Protein 7D8U (pdb70)

Radius of gyration: 30.52 Å; Cα contacts (8 Å, |Δi|>4): 1059; chains: 2; bounding box: 75×48×76 Å

Structure (mmCIF, N/CA/C/O backbone):
data_7D8U
#
_entry.id   7D8U
#
_cell.length_a   127.315
_cell.length_b   127.315
_cell.length_c   208.198
_cell.angle_alpha   90.000
_cell.angle_beta   90.000
_cell.angle_gamma   120.000
#
_symmetry.space_group_name_H-M   'P 65 2 2'
#
loop_
_entity.id
_entity.type
_entity.pdbx_description
1 polymer 'GTP--RNA guanylyltransferase'
2 non-polymer S-ADENOSYLMETHIONINE
3 non-polymer 1,2-ETHANEDIOL
4 non-polymer 'FORMIC ACID'
5 water water
#
loop_
_atom_site.group_PDB
_atom_site.id
_atom_site.type_symbol
_atom_site.label_atom_id
_atom_site.label_alt_id
_atom_site.label_comp_id
_atom_site.label_asym_id
_atom_site.label_entity_id
_atom_site.label_seq_id
_atom_site.pdbx_PDB_ins_code
_atom_site.Cartn_x
_atom_site.Cartn_y
_atom_site.Cartn_z
_atom_site.occupancy
_atom_site.B_iso_or_equiv
_atom_site.auth_seq_id
_atom_site.auth_comp_id
_atom_site.auth_asym_id
_atom_site.auth_atom_id
_atom_site.pdbx_PDB_model_num
ATOM 1 N N . SER A 1 1 ? 47.320 -67.886 -10.793 1.00 47.14 -2 SER A N 1
ATOM 2 C CA . SER A 1 1 ? 46.662 -66.606 -10.556 1.00 42.56 -2 SER A CA 1
ATOM 3 C C . SER A 1 1 ? 45.245 -66.884 -10.121 1.00 41.63 -2 SER A C 1
ATOM 4 O O . SER A 1 1 ? 44.640 -67.816 -10.612 1.00 45.69 -2 SER A O 1
ATOM 7 N N . GLU A 1 2 ? 44.707 -66.110 -9.189 1.00 36.45 -1 GLU A N 1
ATOM 8 C CA . GLU A 1 2 ? 43.374 -66.419 -8.720 1.00 35.59 -1 GLU A CA 1
ATOM 9 C C . GLU A 1 2 ? 42.670 -65.162 -8.248 1.00 34.63 -1 GLU A C 1
ATOM 10 O O . GLU A 1 2 ? 43.292 -64.266 -7.682 1.00 34.49 -1 GLU A O 1
ATOM 16 N N . PHE A 1 3 ? 41.368 -65.100 -8.528 1.00 34.91 0 PHE A N 1
ATOM 17 C CA . PHE A 1 3 ? 40.486 -64.045 -8.067 1.00 29.32 0 PHE A CA 1
ATOM 18 C C . PHE A 1 3 ? 39.373 -64.681 -7.248 1.00 33.50 0 PHE A C 1
ATOM 19 O O . PHE A 1 3 ? 38.693 -65.590 -7.719 1.00 35.97 0 PHE A O 1
ATOM 27 N N . MET A 1 4 ? 39.171 -64.197 -6.042 1.00 31.98 586 MET A N 1
ATOM 28 C CA . MET A 1 4 ? 38.148 -64.744 -5.177 1.00 28.82 586 MET A CA 1
ATOM 29 C C . MET A 1 4 ? 37.234 -63.642 -4.693 1.00 30.46 586 MET A C 1
ATOM 30 O O . MET A 1 4 ? 37.696 -62.554 -4.357 1.00 31.30 586 MET A O 1
ATOM 35 N N . TYR A 1 5 ? 35.943 -63.936 -4.628 1.00 31.39 587 TYR A N 1
ATOM 36 C CA . TYR A 1 5 ? 34.960 -62.996 -4.117 1.00 29.25 587 TYR A CA 1
ATOM 37 C C . TYR A 1 5 ? 34.071 -63.725 -3.130 1.00 36.20 587 TYR A C 1
ATOM 38 O O . TYR A 1 5 ? 33.499 -64.759 -3.462 1.00 40.78 587 TYR A O 1
ATOM 47 N N . PHE A 1 6 ? 33.950 -63.181 -1.925 1.00 37.90 588 PHE A N 1
ATOM 48 C CA . PHE A 1 6 ? 33.193 -63.801 -0.842 1.00 39.36 588 PHE A CA 1
ATOM 49 C C . PHE A 1 6 ? 32.065 -62.865 -0.467 1.00 39.95 588 PHE A C 1
ATOM 50 O O . PHE A 1 6 ? 32.313 -61.773 0.037 1.00 43.96 588 PHE A O 1
ATOM 58 N N . ALA A 1 7 ? 30.837 -63.268 -0.724 1.00 45.18 589 ALA A N 1
ATOM 59 C CA . ALA A 1 7 ? 29.721 -62.467 -0.250 1.00 49.19 589 ALA A CA 1
ATOM 60 C C . ALA A 1 7 ? 29.334 -62.944 1.132 1.00 56.42 589 ALA A C 1
ATOM 61 O O . ALA A 1 7 ? 29.657 -64.057 1.548 1.00 58.82 589 ALA A O 1
ATOM 63 N N . GLY A 1 8 ? 28.651 -62.071 1.871 1.00 60.64 590 GLY A N 1
ATOM 64 C CA . GLY A 1 8 ? 28.087 -62.503 3.128 1.00 63.69 590 GLY A CA 1
ATOM 65 C C . GLY A 1 8 ? 27.117 -63.649 2.876 1.00 72.34 590 GLY A C 1
ATOM 66 O O . GLY A 1 8 ? 26.358 -63.629 1.909 1.00 81.27 590 GLY A O 1
ATOM 67 N N . ALA A 1 9 ? 27.207 -64.671 3.709 1.00 75.61 591 ALA A N 1
ATOM 68 C CA . ALA A 1 9 ? 26.233 -65.748 3.591 1.00 78.52 591 ALA A CA 1
ATOM 69 C C . ALA A 1 9 ? 24.849 -65.161 3.818 1.00 80.38 591 ALA A C 1
ATOM 70 O O . ALA A 1 9 ? 24.641 -64.358 4.731 1.00 77.48 591 ALA A O 1
ATOM 72 N N . LYS A 1 10 ? 23.923 -65.502 2.934 1.00 80.78 592 LYS A N 1
ATOM 73 C CA . LYS A 1 10 ? 22.597 -64.913 2.924 1.00 73.22 592 LYS A CA 1
ATOM 74 C C . LYS A 1 10 ? 21.586 -66.030 2.749 1.00 79.45 592 LYS A C 1
ATOM 75 O O . LYS A 1 10 ? 21.682 -66.811 1.794 1.00 79.32 592 LYS A O 1
ATOM 81 N N . THR A 1 11 ? 20.630 -66.104 3.673 1.00 80.10 593 THR A N 1
ATOM 82 C CA . THR A 1 11 ? 19.576 -67.106 3.617 1.00 76.37 593 THR A CA 1
ATOM 83 C C . THR A 1 11 ? 18.641 -66.816 2.445 1.00 69.59 593 THR A C 1
ATOM 84 O O . THR A 1 11 ? 18.799 -65.840 1.708 1.00 69.41 593 THR A O 1
ATOM 88 N N . GLY A 1 12 ? 17.644 -67.673 2.272 1.00 67.97 594 GLY A N 1
ATOM 89 C CA . GLY A 1 12 ? 16.704 -67.470 1.189 1.00 72.31 594 GLY A CA 1
ATOM 90 C C . GLY A 1 12 ? 15.338 -66.941 1.589 1.00 64.34 594 GLY A C 1
ATOM 91 O O . GLY A 1 12 ? 14.433 -66.917 0.766 1.00 65.70 594 GLY A O 1
ATOM 92 N N . ILE A 1 13 ? 15.162 -66.460 2.816 1.00 62.44 595 ILE A N 1
ATOM 93 C CA . ILE A 1 13 ? 13.822 -66.129 3.282 1.00 60.06 595 ILE A CA 1
ATOM 94 C C . ILE A 1 13 ? 13.083 -65.118 2.398 1.00 58.75 595 ILE A C 1
ATOM 95 O O . ILE A 1 13 ? 11.867 -64.983 2.536 1.00 63.33 595 ILE A O 1
ATOM 100 N N . TYR A 1 14 ? 13.764 -64.434 1.472 1.00 55.88 596 TYR A N 1
ATOM 101 C CA . TYR A 1 14 ? 13.114 -63.468 0.591 1.00 53.80 596 TYR A CA 1
ATOM 102 C C . TYR A 1 14 ? 12.820 -64.018 -0.805 1.00 57.41 596 TYR A C 1
ATOM 103 O O . TYR A 1 14 ? 12.449 -63.239 -1.692 1.00 54.07 596 TYR A O 1
ATOM 112 N N . ARG A 1 15 ? 12.982 -65.329 -1.021 1.00 59.13 597 ARG A N 1
ATOM 113 C CA . ARG A 1 15 ? 12.695 -65.974 -2.306 1.00 61.62 597 ARG A CA 1
ATOM 114 C C . ARG A 1 15 ? 11.368 -65.607 -2.942 1.00 54.21 597 ARG A C 1
ATOM 115 O O . ARG A 1 15 ? 11.320 -65.044 -4.036 1.00 51.31 597 ARG A O 1
ATOM 123 N N . ALA A 1 16 ? 10.289 -65.971 -2.248 1.00 54.13 598 ALA A N 1
ATOM 124 C CA . ALA A 1 16 ? 8.952 -65.884 -2.810 1.00 47.28 598 ALA A CA 1
ATOM 125 C C . ALA A 1 16 ? 8.531 -64.434 -2.908 1.00 48.97 598 ALA A C 1
ATOM 126 O O . ALA A 1 16 ? 7.883 -64.038 -3.879 1.00 50.43 598 ALA A O 1
ATOM 128 N N . GLN A 1 17 ? 8.892 -63.621 -1.920 1.00 48.61 599 GLN A N 1
ATOM 129 C CA . GLN A 1 17 ? 8.442 -62.239 -1.922 1.00 45.41 599 GLN A CA 1
ATOM 130 C C . GLN A 1 17 ? 9.079 -61.437 -3.056 1.00 46.40 599 GLN A C 1
ATOM 131 O O . GLN A 1 17 ? 8.423 -60.584 -3.662 1.00 48.05 599 GLN A O 1
ATOM 137 N N . THR A 1 18 ? 10.349 -61.680 -3.366 1.00 48.00 600 THR A N 1
ATOM 138 C CA . THR A 1 18 ? 10.958 -60.959 -4.481 1.00 49.47 600 THR A CA 1
ATOM 139 C C . THR A 1 18 ? 10.572 -61.531 -5.831 1.00 47.36 600 THR A C 1
ATOM 140 O O . THR A 1 18 ? 10.663 -60.812 -6.827 1.00 49.11 600 THR A O 1
ATOM 144 N N . ALA A 1 19 ? 10.176 -62.804 -5.897 1.00 45.88 601 ALA A N 1
ATOM 145 C CA . ALA A 1 19 ? 9.632 -63.328 -7.143 1.00 41.51 601 ALA A CA 1
ATOM 146 C C . ALA A 1 19 ? 8.261 -62.756 -7.419 1.00 48.00 601 ALA A C 1
ATOM 147 O O . ALA A 1 19 ? 7.880 -62.606 -8.582 1.00 50.12 601 ALA A O 1
ATOM 149 N N . LEU A 1 20 ? 7.513 -62.438 -6.358 1.00 48.48 602 LEU A N 1
ATOM 150 C CA . LEU A 1 20 ? 6.224 -61.785 -6.514 1.00 42.15 602 LEU A CA 1
ATOM 151 C C . LEU A 1 20 ? 6.385 -60.385 -7.077 1.00 42.16 602 LEU A C 1
ATOM 152 O O . LEU A 1 20 ? 5.651 -59.992 -7.995 1.00 47.65 602 LEU A O 1
ATOM 157 N N . ILE A 1 21 ? 7.341 -59.618 -6.547 1.00 43.90 603 ILE A N 1
ATOM 158 C CA . ILE A 1 21 ? 7.595 -58.280 -7.080 1.00 42.91 603 ILE A CA 1
ATOM 159 C C . ILE A 1 21 ? 7.991 -58.354 -8.548 1.00 44.72 603 ILE A C 1
ATOM 160 O O . ILE A 1 21 ? 7.537 -57.541 -9.364 1.00 45.46 603 ILE A O 1
ATOM 165 N N . SER A 1 22 ? 8.824 -59.335 -8.916 1.00 41.05 604 SER A N 1
ATOM 166 C CA . SER A 1 22 ? 9.243 -59.452 -10.315 1.00 39.13 604 SER A CA 1
ATOM 167 C C . SER A 1 22 ? 8.065 -59.787 -11.211 1.00 42.28 604 SER A C 1
ATOM 168 O O . SER A 1 22 ? 7.899 -59.195 -12.283 1.00 42.18 604 SER A O 1
ATOM 171 N N . PHE A 1 23 ? 7.242 -60.751 -10.786 1.00 43.71 605 PHE A N 1
ATOM 172 C CA . PHE A 1 23 ? 6.037 -61.099 -11.532 1.00 41.68 605 PHE A CA 1
ATOM 173 C C . PHE A 1 23 ? 5.142 -59.885 -11.741 1.00 44.52 605 PHE A C 1
ATOM 174 O O . PHE A 1 23 ? 4.592 -59.701 -12.833 1.00 45.32 605 PHE A O 1
ATOM 182 N N . ILE A 1 24 ? 5.014 -59.024 -10.720 1.00 43.85 606 ILE A N 1
ATOM 183 C CA . ILE A 1 24 ? 4.151 -57.848 -10.834 1.00 37.82 606 ILE A CA 1
ATOM 184 C C . ILE A 1 24 ? 4.681 -56.887 -11.885 1.00 36.26 606 ILE A C 1
ATOM 185 O O . ILE A 1 24 ? 3.935 -56.428 -12.752 1.00 43.72 606 ILE A O 1
ATOM 190 N N . LYS A 1 25 ? 5.964 -56.532 -11.793 1.00 41.75 607 LYS A N 1
ATOM 191 C CA . LYS A 1 25 ? 6.594 -55.640 -12.768 1.00 37.07 607 LYS A CA 1
ATOM 192 C C . LYS A 1 25 ? 6.457 -56.167 -14.193 1.00 38.17 607 LYS A C 1
ATOM 193 O O . LYS A 1 25 ? 6.289 -55.399 -15.142 1.00 40.27 607 LYS A O 1
ATOM 199 N N . GLN A 1 26 ? 6.518 -57.482 -14.352 1.00 40.75 608 GLN A N 1
ATOM 200 C CA . GLN A 1 26 ? 6.384 -58.105 -15.657 1.00 35.99 608 GLN A CA 1
ATOM 201 C C . GLN A 1 26 ? 4.976 -57.970 -16.202 1.00 38.25 608 GLN A C 1
ATOM 202 O O . GLN A 1 26 ? 4.785 -57.676 -17.383 1.00 43.22 608 GLN A O 1
ATOM 208 N N . GLU A 1 27 ? 3.972 -58.212 -15.364 1.00 43.56 609 GLU A N 1
ATOM 209 C CA . GLU A 1 27 ? 2.591 -58.082 -15.818 1.00 40.92 609 GLU A CA 1
ATOM 210 C C . GLU A 1 27 ? 2.260 -56.645 -16.166 1.00 42.13 609 GLU A C 1
ATOM 211 O O . GLU A 1 27 ? 1.434 -56.395 -17.054 1.00 46.22 609 GLU A O 1
ATOM 217 N N . ILE A 1 28 ? 2.887 -55.693 -15.475 1.00 37.92 610 ILE A N 1
ATOM 218 C CA . ILE A 1 28 ? 2.700 -54.293 -15.815 1.00 36.18 610 ILE A CA 1
ATOM 219 C C . ILE A 1 28 ? 3.411 -53.966 -17.113 1.00 39.63 610 ILE A C 1
ATOM 220 O O . ILE A 1 28 ? 2.810 -53.436 -18.047 1.00 45.55 610 ILE A O 1
ATOM 225 N N . ILE A 1 29 ? 4.692 -54.312 -17.212 1.00 42.76 611 ILE A N 1
ATOM 226 C CA . ILE A 1 29 ? 5.440 -54.015 -18.432 1.00 41.79 611 ILE A CA 1
ATOM 227 C C . ILE A 1 29 ? 4.853 -54.758 -19.632 1.00 41.22 611 ILE A C 1
ATOM 228 O O . ILE A 1 29 ? 4.848 -54.239 -20.751 1.00 42.57 611 ILE A O 1
ATOM 233 N N . GLN A 1 30 ? 4.322 -55.966 -19.424 1.00 42.66 612 GLN A N 1
ATOM 234 C CA . GLN A 1 30 ? 3.631 -56.646 -20.521 1.00 44.34 612 GLN A CA 1
ATOM 235 C C . GLN A 1 30 ? 2.500 -55.802 -21.105 1.00 44.54 612 GLN A C 1
ATOM 236 O O . GLN A 1 30 ? 2.193 -55.914 -22.293 1.00 43.91 612 GLN A O 1
ATOM 242 N N . LYS A 1 31 ? 1.883 -54.939 -20.302 1.00 41.66 613 LYS A N 1
ATOM 243 C CA . LYS A 1 31 ? 0.757 -54.183 -20.828 1.00 42.21 613 LYS A CA 1
ATOM 244 C C . LYS A 1 31 ? 1.165 -53.137 -21.863 1.00 47.12 613 LYS A C 1
ATOM 245 O O . LYS A 1 31 ? 0.286 -52.650 -22.579 1.00 48.10 613 LYS A O 1
ATOM 251 N N . ILE A 1 32 ? 2.456 -52.802 -21.986 1.00 51.54 614 ILE A N 1
ATOM 252 C CA . ILE A 1 32 ? 2.936 -51.831 -22.973 1.00 45.18 614 ILE A CA 1
ATOM 253 C C . ILE A 1 32 ? 3.742 -52.506 -24.081 1.00 47.44 614 ILE A C 1
ATOM 254 O O . ILE A 1 32 ? 4.571 -51.869 -24.721 1.00 44.89 614 ILE A O 1
ATOM 259 N N . SER A 1 33 ? 3.490 -53.786 -24.325 1.00 52.46 615 SER A N 1
ATOM 260 C CA . SER A 1 33 ? 4.175 -54.521 -25.374 1.00 45.81 615 SER A CA 1
ATOM 261 C C . SER A 1 33 ? 4.192 -53.755 -26.688 1.00 48.05 615 SER A C 1
ATOM 262 O O . SER A 1 33 ? 3.197 -53.151 -27.089 1.00 50.80 615 SER A O 1
ATOM 265 N N . HIS A 1 34 ? 5.348 -53.776 -27.344 1.00 49.06 616 HIS A N 1
ATOM 266 C CA . HIS A 1 34 ? 5.543 -53.281 -28.704 1.00 47.78 616 HIS A CA 1
ATOM 267 C C . HIS A 1 34 ? 5.216 -51.804 -28.862 1.00 49.69 616 HIS A C 1
ATOM 268 O O . HIS A 1 34 ? 5.004 -51.342 -29.983 1.00 58.81 616 HIS A O 1
ATOM 275 N N . GLN A 1 35 ? 5.183 -51.026 -27.784 1.00 42.70 617 GLN A N 1
ATOM 276 C CA . GLN A 1 35 ? 4.979 -49.593 -27.959 1.00 44.83 617 GLN A CA 1
ATOM 277 C C . GLN A 1 35 ? 6.233 -48.960 -28.559 1.00 48.24 617 GLN A C 1
ATOM 278 O O . GLN A 1 35 ? 7.342 -49.477 -28.429 1.00 54.30 617 GLN A O 1
ATOM 284 N N . SER A 1 36 ? 6.065 -47.832 -29.234 1.00 42.61 618 SER A N 1
ATOM 285 C CA . SER A 1 36 ? 7.230 -47.328 -29.936 1.00 43.05 618 SER A CA 1
ATOM 286 C C . SER A 1 36 ? 8.192 -46.615 -28.989 1.00 46.37 618 SER A C 1
ATOM 287 O O . SER A 1 36 ? 9.397 -46.856 -29.042 1.00 50.93 618 SER A O 1
ATOM 290 N N . TRP A 1 37 ? 7.700 -45.748 -28.107 1.00 42.97 619 TRP A N 1
ATOM 291 C CA . TRP A 1 37 ? 8.577 -44.986 -27.226 1.00 36.64 619 TRP A CA 1
ATOM 292 C C . TRP A 1 37 ? 8.098 -45.088 -25.786 1.00 39.55 619 TRP A C 1
ATOM 293 O O . TRP A 1 37 ? 7.009 -44.618 -25.456 1.00 47.41 619 TRP A O 1
ATOM 304 N N . VAL A 1 38 ? 8.922 -45.682 -24.935 1.00 35.24 620 VAL A N 1
ATOM 305 C CA . VAL A 1 38 ? 8.657 -45.843 -23.514 1.00 32.37 620 VAL A CA 1
ATOM 306 C C . VAL A 1 38 ? 9.801 -45.189 -22.754 1.00 38.71 620 VAL A C 1
ATOM 307 O O . VAL A 1 38 ? 10.974 -45.460 -23.042 1.00 39.53 620 VAL A O 1
ATOM 311 N N . ILE A 1 39 ? 9.468 -44.345 -21.780 1.00 33.37 621 ILE A N 1
ATOM 312 C CA . ILE A 1 39 ? 10.451 -43.692 -20.925 1.00 29.99 621 ILE A CA 1
ATOM 313 C C . ILE A 1 39 ? 10.403 -44.313 -19.538 1.00 30.89 621 ILE A C 1
ATOM 314 O O . ILE A 1 39 ? 9.328 -44.545 -18.989 1.00 32.49 621 ILE A O 1
ATOM 319 N N . ASP A 1 40 ? 11.564 -44.578 -18.965 1.00 34.65 622 ASP A N 1
ATOM 320 C CA . ASP A 1 40 ? 11.644 -45.150 -17.628 1.00 35.39 622 ASP A CA 1
ATOM 321 C C . ASP A 1 40 ? 12.339 -44.145 -16.732 1.00 33.22 622 ASP A C 1
ATOM 322 O O . ASP A 1 40 ? 13.507 -43.836 -16.957 1.00 34.26 622 ASP A O 1
ATOM 327 N N . LEU A 1 41 ? 11.623 -43.649 -15.724 1.00 35.56 623 LEU A N 1
ATOM 328 C CA . LEU A 1 41 ? 12.144 -42.651 -14.799 1.00 29.63 623 LEU A CA 1
ATOM 329 C C . LEU A 1 41 ? 12.748 -43.357 -13.592 1.00 37.39 623 LEU A C 1
ATOM 330 O O . LEU A 1 41 ? 12.024 -43.888 -12.751 1.00 36.50 623 LEU A O 1
ATOM 335 N N . GLY A 1 42 ? 14.074 -43.354 -13.503 1.00 33.57 624 GLY A N 1
ATOM 336 C CA . GLY A 1 42 ? 14.775 -44.011 -12.429 1.00 30.39 624 GLY A CA 1
ATOM 337 C C . GLY A 1 42 ? 15.160 -45.429 -12.764 1.00 34.20 624 GLY A C 1
ATOM 338 O O . GLY A 1 42 ? 15.002 -46.320 -11.937 1.00 41.86 624 GLY A O 1
ATOM 339 N N . ILE A 1 43 ? 15.713 -45.650 -13.955 1.00 33.44 625 ILE A N 1
ATOM 340 C CA . ILE A 1 43 ? 15.894 -47.010 -14.443 1.00 30.36 625 ILE A CA 1
ATOM 341 C C . ILE A 1 43 ? 16.960 -47.787 -13.687 1.00 31.87 625 ILE A C 1
ATOM 342 O O . ILE A 1 43 ? 16.931 -49.014 -13.714 1.00 35.92 625 ILE A O 1
ATOM 347 N N . GLY A 1 44 ? 17.916 -47.117 -13.040 1.00 33.86 626 GLY A N 1
ATOM 348 C CA . GLY A 1 44 ? 18.879 -47.804 -12.189 1.00 30.63 626 GLY A CA 1
ATOM 349 C C . GLY A 1 44 ? 19.835 -48.685 -12.969 1.00 34.89 626 GLY A C 1
ATOM 350 O O . GLY A 1 44 ? 20.354 -48.295 -14.018 1.00 36.98 626 GLY A O 1
ATOM 351 N N . LYS A 1 45 ? 20.071 -49.898 -12.443 1.00 38.86 627 LYS A N 1
ATOM 352 C CA . LYS A 1 45 ? 20.941 -50.927 -13.013 1.00 34.93 627 LYS A CA 1
ATOM 353 C C . LYS A 1 45 ? 20.276 -51.741 -14.102 1.00 37.84 627 LYS A C 1
ATOM 354 O O . LYS A 1 45 ? 20.861 -52.734 -14.549 1.00 35.54 627 LYS A O 1
ATOM 360 N N . GLY A 1 46 ? 19.063 -51.387 -14.500 1.00 35.06 628 GLY A N 1
ATOM 361 C CA . GLY A 1 46 ? 18.384 -52.128 -15.531 1.00 34.02 628 GLY A CA 1
ATOM 362 C C . GLY A 1 46 ? 17.712 -53.383 -15.055 1.00 36.81 628 GLY A C 1
ATOM 363 O O . GLY A 1 46 ? 17.567 -54.318 -15.830 1.00 38.62 628 GLY A O 1
ATOM 364 N N . GLN A 1 47 ? 17.280 -53.433 -13.797 1.00 40.18 629 GLN A N 1
ATOM 365 C CA . GLN A 1 47 ? 16.634 -54.645 -13.291 1.00 41.44 629 GLN A CA 1
ATOM 366 C C . GLN A 1 47 ? 15.439 -55.054 -14.146 1.00 40.48 629 GLN A C 1
ATOM 367 O O . GLN A 1 47 ? 15.158 -56.247 -14.289 1.00 46.43 629 GLN A O 1
ATOM 373 N N . ASP A 1 48 ? 14.742 -54.094 -14.738 1.00 36.30 630 ASP A N 1
ATOM 374 C CA . ASP A 1 48 ? 13.606 -54.378 -15.589 1.00 36.10 630 ASP A CA 1
ATOM 375 C C . ASP A 1 48 ? 13.977 -54.527 -17.050 1.00 39.10 630 ASP A C 1
ATOM 376 O O . ASP A 1 48 ? 13.083 -54.629 -17.894 1.00 39.58 630 ASP A O 1
ATOM 381 N N . LEU A 1 49 ? 15.267 -54.575 -17.371 1.00 39.07 631 LEU A N 1
ATOM 382 C CA . LEU A 1 49 ? 15.670 -54.630 -18.768 1.00 33.50 631 LEU A CA 1
ATOM 383 C C . LEU A 1 49 ? 15.188 -55.904 -19.438 1.00 35.50 631 LEU A C 1
ATOM 384 O O . LEU A 1 49 ? 14.682 -55.865 -20.562 1.00 39.30 631 LEU A O 1
ATOM 389 N N . GLY A 1 50 ? 15.335 -57.045 -18.770 1.00 37.80 632 GLY A N 1
ATOM 390 C CA . GLY A 1 50 ? 14.822 -58.284 -19.335 1.00 40.52 632 GLY A CA 1
ATOM 391 C C . GLY A 1 50 ? 13.332 -58.229 -19.616 1.00 41.14 632 GLY A C 1
ATOM 392 O O . GLY A 1 50 ? 12.867 -58.739 -20.631 1.00 44.72 632 GLY A O 1
ATOM 393 N N . ARG A 1 51 ? 12.574 -57.574 -18.730 1.00 39.36 633 ARG A N 1
ATOM 394 C CA . ARG A 1 51 ? 11.145 -57.384 -18.925 1.00 38.19 633 ARG A CA 1
ATOM 395 C C . ARG A 1 51 ? 10.843 -56.506 -20.133 1.00 41.91 633 ARG A C 1
ATOM 396 O O . ARG A 1 51 ? 9.946 -56.813 -20.923 1.00 42.83 633 ARG A O 1
ATOM 404 N N . TYR A 1 52 ? 11.548 -55.382 -20.270 1.00 39.04 634 TYR A N 1
ATOM 405 C CA . TYR A 1 52 ? 11.306 -54.510 -21.414 1.00 36.03 634 TYR A CA 1
ATOM 406 C C . TYR A 1 52 ? 11.609 -55.228 -22.718 1.00 41.67 634 TYR A C 1
ATOM 407 O O . TYR A 1 52 ? 10.919 -55.038 -23.722 1.00 39.22 634 TYR A O 1
ATOM 416 N N . LEU A 1 53 ? 12.647 -56.058 -22.722 1.00 45.89 635 LEU A N 1
ATOM 417 C CA . LEU A 1 53 ? 12.999 -56.800 -23.923 1.00 48.24 635 LEU A CA 1
ATOM 418 C C . LEU A 1 53 ? 11.930 -57.839 -24.255 1.00 48.43 635 LEU A C 1
ATOM 419 O O . LEU A 1 53 ? 11.432 -57.900 -25.386 1.00 48.57 635 LEU A O 1
ATOM 424 N N . ASP A 1 54 ? 11.542 -58.645 -23.264 1.00 47.79 636 ASP A N 1
ATOM 425 C CA . ASP A 1 54 ? 10.455 -59.603 -23.451 1.00 47.14 636 ASP A CA 1
ATOM 426 C C . ASP A 1 54 ? 9.171 -58.947 -23.932 1.00 45.01 636 ASP A C 1
ATOM 427 O O . ASP A 1 54 ? 8.391 -59.575 -24.646 1.00 65.07 636 ASP A O 1
ATOM 432 N N . ALA A 1 55 ? 8.925 -57.698 -23.564 1.00 46.28 637 ALA A N 1
ATOM 433 C CA . ALA A 1 55 ? 7.738 -57.003 -24.034 1.00 42.96 637 ALA A CA 1
ATOM 434 C C . ALA A 1 55 ? 7.876 -56.440 -25.435 1.00 44.11 637 ALA A C 1
ATOM 435 O O . ALA A 1 55 ? 6.896 -55.911 -25.961 1.00 46.97 637 ALA A O 1
ATOM 437 N N . GLY A 1 56 ? 9.059 -56.495 -26.036 1.00 50.05 638 GLY A N 1
ATOM 438 C CA . GLY A 1 56 ? 9.236 -55.952 -27.373 1.00 43.86 638 GLY A CA 1
ATOM 439 C C . GLY A 1 56 ? 9.025 -54.459 -27.505 1.00 46.06 638 GLY A C 1
ATOM 440 O O . GLY A 1 56 ? 8.596 -53.994 -28.567 1.00 50.97 638 GLY A O 1
ATOM 441 N N . VAL A 1 57 ? 9.310 -53.688 -26.454 1.00 42.95 639 VAL A N 1
ATOM 442 C CA . VAL A 1 57 ? 9.290 -52.237 -26.571 1.00 45.12 639 VAL A CA 1
ATOM 443 C C . VAL A 1 57 ? 10.243 -51.840 -27.685 1.00 43.74 639 VAL A C 1
ATOM 444 O O . VAL A 1 57 ? 11.264 -52.487 -27.889 1.00 49.01 639 VAL A O 1
ATOM 448 N N . ARG A 1 58 ? 9.917 -50.811 -28.444 1.00 42.98 640 ARG A N 1
ATOM 449 C CA . ARG A 1 58 ? 10.801 -50.579 -29.575 1.00 42.70 640 ARG A CA 1
ATOM 450 C C . ARG A 1 58 ? 11.874 -49.535 -29.289 1.00 46.34 640 ARG A C 1
ATOM 451 O O . ARG A 1 58 ? 12.990 -49.652 -29.794 1.00 47.79 640 ARG A O 1
ATOM 459 N N . HIS A 1 59 ? 11.559 -48.504 -28.512 1.00 43.29 641 HIS A N 1
ATOM 460 C CA . HIS A 1 59 ? 12.522 -47.482 -28.125 1.00 34.48 641 HIS A CA 1
ATOM 461 C C . HIS A 1 59 ? 12.385 -47.240 -26.634 1.00 36.28 641 HIS A C 1
ATOM 462 O O . HIS A 1 59 ? 11.411 -46.635 -26.193 1.00 37.74 641 HIS A O 1
ATOM 469 N N . LEU A 1 60 ? 13.356 -47.685 -25.857 1.00 31.81 642 LEU A N 1
ATOM 470 C CA . LEU A 1 60 ? 13.355 -47.458 -24.420 1.00 30.38 642 LEU A CA 1
ATOM 471 C C . LEU A 1 60 ? 14.277 -46.292 -24.093 1.00 32.59 642 LEU A C 1
ATOM 472 O O . LEU A 1 60 ? 15.434 -46.295 -24.497 1.00 36.44 642 LEU A O 1
ATOM 477 N N . VAL A 1 61 ? 13.767 -45.293 -23.374 1.00 36.57 643 VAL A N 1
ATOM 478 C CA . VAL A 1 61 ? 14.580 -44.187 -22.868 1.00 26.57 643 VAL A CA 1
ATOM 479 C C . VAL A 1 61 ? 14.708 -44.339 -21.364 1.00 28.03 643 VAL A C 1
ATOM 480 O O . VAL A 1 61 ? 13.740 -44.122 -20.645 1.00 38.48 643 VAL A O 1
ATOM 484 N N . GLY A 1 62 ? 15.886 -44.685 -20.869 1.00 29.40 644 GLY A N 1
ATOM 485 C CA . GLY A 1 62 ? 16.069 -44.853 -19.440 1.00 27.49 644 GLY A CA 1
ATOM 486 C C . GLY A 1 62 ? 16.885 -43.744 -18.813 1.00 31.04 644 GLY A C 1
ATOM 487 O O . GLY A 1 62 ? 17.996 -43.477 -19.254 1.00 36.81 644 GLY A O 1
ATOM 488 N N . ILE A 1 63 ? 16.347 -43.084 -17.797 1.00 30.66 645 ILE A N 1
ATOM 489 C CA . ILE A 1 63 ? 16.964 -41.918 -17.181 1.00 30.78 645 ILE A CA 1
ATOM 490 C C . ILE A 1 63 ? 17.288 -42.231 -15.729 1.00 30.76 645 ILE A C 1
ATOM 491 O O . ILE A 1 63 ? 16.482 -42.831 -15.015 1.00 33.16 645 ILE A O 1
ATOM 496 N N . ASP A 1 64 ? 18.478 -41.845 -15.305 1.00 34.00 646 ASP A N 1
ATOM 497 C CA . ASP A 1 64 ? 18.918 -42.038 -13.933 1.00 31.72 646 ASP A CA 1
ATOM 498 C C . ASP A 1 64 ? 20.040 -41.056 -13.668 1.00 34.62 646 ASP A C 1
ATOM 499 O O . ASP A 1 64 ? 20.612 -40.476 -14.586 1.00 38.51 646 ASP A O 1
ATOM 504 N N . LYS A 1 65 ? 20.347 -40.875 -12.405 1.00 36.08 647 LYS A N 1
ATOM 505 C CA . LYS A 1 65 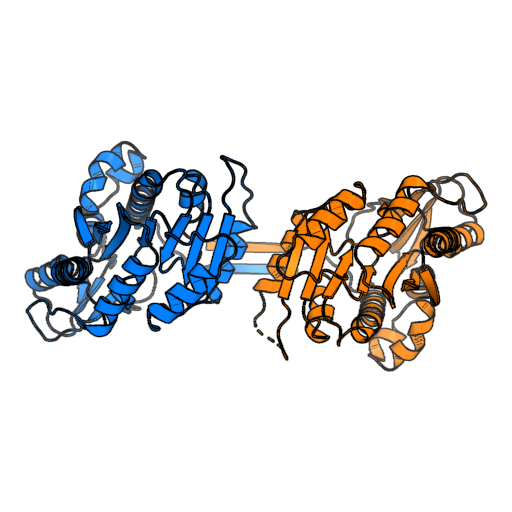? 21.353 -39.906 -11.994 1.00 39.37 647 LYS A CA 1
ATOM 506 C C . LYS A 1 65 ? 22.651 -40.565 -11.559 1.00 37.21 647 LYS A C 1
ATOM 507 O O . LYS A 1 65 ? 23.684 -39.903 -11.503 1.00 43.25 647 LYS A O 1
ATOM 513 N N . ASP A 1 66 ? 22.637 -41.862 -11.373 1.00 33.13 648 ASP A N 1
ATOM 514 C CA . ASP A 1 66 ? 23.727 -42.610 -10.786 1.00 32.82 648 ASP A CA 1
ATOM 515 C C . ASP A 1 66 ? 24.506 -43.269 -11.919 1.00 40.61 648 ASP A C 1
ATOM 516 O O . ASP A 1 66 ? 24.087 -44.301 -12.442 1.00 43.78 648 ASP A O 1
ATOM 521 N N . GLN A 1 67 ? 25.651 -42.675 -12.295 1.00 42.78 649 GLN A N 1
ATOM 522 C CA . GLN A 1 67 ? 26.442 -43.229 -13.394 1.00 40.37 649 GLN A CA 1
ATOM 523 C C . GLN A 1 67 ? 26.845 -44.668 -13.113 1.00 39.12 649 GLN A C 1
ATOM 524 O O . GLN A 1 67 ? 26.948 -45.474 -14.040 1.00 46.95 649 GLN A O 1
ATOM 530 N N . THR A 1 68 ? 27.072 -45.007 -11.848 1.00 39.47 650 THR A N 1
ATOM 531 C CA . THR A 1 68 ? 27.463 -46.367 -11.492 1.00 39.47 650 THR A CA 1
ATOM 532 C C . THR A 1 68 ? 26.354 -47.354 -11.818 1.00 39.92 650 THR A C 1
ATOM 533 O O . THR A 1 68 ? 26.601 -48.416 -12.390 1.00 42.68 650 THR A O 1
ATOM 537 N N . ALA A 1 69 ? 25.123 -47.029 -11.434 1.00 40.31 651 ALA A N 1
ATOM 538 C CA . ALA A 1 69 ? 24.004 -47.880 -11.791 1.00 33.36 651 ALA A CA 1
ATOM 539 C C . ALA A 1 69 ? 23.907 -48.036 -13.299 1.00 36.36 651 ALA A C 1
ATOM 540 O O . ALA A 1 69 ? 23.825 -49.157 -13.814 1.00 36.01 651 ALA A O 1
ATOM 542 N N . LEU A 1 70 ? 23.946 -46.914 -14.026 1.00 36.14 652 LEU A N 1
ATOM 543 C CA . LEU A 1 70 ? 23.760 -46.955 -15.471 1.00 33.59 652 LEU A CA 1
ATOM 544 C C . LEU A 1 70 ? 24.841 -47.776 -16.161 1.00 35.89 652 LEU A C 1
ATOM 545 O O . LEU A 1 70 ? 24.576 -48.391 -17.196 1.00 37.48 652 LEU A O 1
ATOM 550 N N . ALA A 1 71 ? 26.051 -47.826 -15.603 1.00 35.45 653 ALA A N 1
ATOM 551 C CA . ALA A 1 71 ? 27.076 -48.681 -16.189 1.00 30.73 653 ALA A CA 1
ATOM 552 C C . ALA A 1 71 ? 26.707 -50.141 -16.028 1.00 34.37 653 ALA A C 1
ATOM 553 O O . ALA A 1 71 ? 26.867 -50.934 -16.958 1.00 40.63 653 ALA A O 1
ATOM 555 N N . GLU A 1 72 ? 26.170 -50.507 -14.871 1.00 36.58 654 GLU A N 1
ATOM 556 C CA . GLU A 1 72 ? 25.714 -51.873 -14.683 1.00 36.69 654 GLU A CA 1
ATOM 557 C C . GLU A 1 72 ? 24.599 -52.237 -15.659 1.00 37.61 654 GLU A C 1
ATOM 558 O O . GLU A 1 72 ? 24.524 -53.383 -16.104 1.00 37.57 654 GLU A O 1
ATOM 564 N N . LEU A 1 73 ? 23.742 -51.275 -16.025 1.00 37.27 655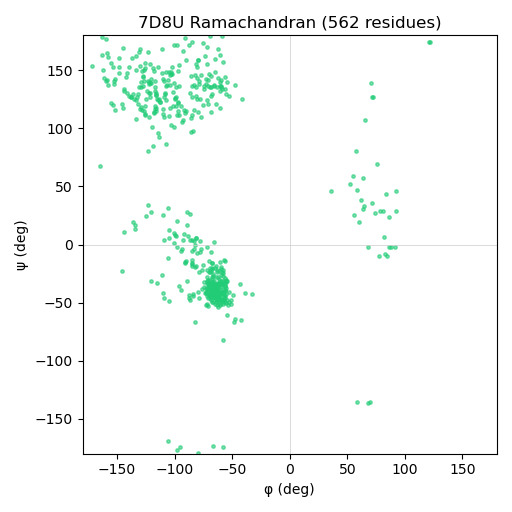 LEU A N 1
ATOM 565 C CA . LEU A 1 73 ? 22.759 -51.520 -17.076 1.00 32.12 655 LEU A CA 1
ATOM 566 C C . LEU A 1 73 ? 23.435 -51.792 -18.408 1.00 32.19 655 LEU A C 1
ATOM 567 O O . LEU A 1 73 ? 22.976 -52.633 -19.175 1.00 36.63 655 LEU A O 1
ATOM 572 N N . VAL A 1 74 ? 24.496 -51.048 -18.721 1.00 38.52 656 VAL A N 1
ATOM 573 C CA . VAL A 1 74 ? 25.243 -51.282 -19.952 1.00 32.51 656 VAL A CA 1
ATOM 574 C C . VAL A 1 74 ? 25.877 -52.662 -19.939 1.00 32.22 656 VAL A C 1
ATOM 575 O O . VAL A 1 74 ? 25.773 -53.400 -20.920 1.00 37.38 656 VAL A O 1
ATOM 579 N N . TYR A 1 75 ? 26.543 -53.041 -18.838 1.00 33.27 657 TYR A N 1
ATOM 580 C CA . TYR A 1 75 ? 27.117 -54.388 -18.777 1.00 36.79 657 TYR A CA 1
ATOM 581 C C . TYR A 1 75 ? 26.038 -55.440 -18.912 1.00 38.59 657 TYR A C 1
ATOM 582 O O . TYR A 1 75 ? 26.219 -56.441 -19.605 1.00 43.59 657 TYR A O 1
ATOM 591 N N . ARG A 1 76 ? 24.899 -55.220 -18.268 1.00 39.07 658 ARG A N 1
ATOM 592 C CA . ARG A 1 76 ? 23.807 -56.168 -18.369 1.00 37.58 658 ARG A CA 1
ATOM 593 C C . ARG A 1 76 ? 23.304 -56.307 -19.804 1.00 39.13 658 ARG A C 1
ATOM 594 O O . ARG A 1 76 ? 23.069 -57.419 -20.273 1.00 42.64 658 ARG A O 1
ATOM 602 N N . LYS A 1 77 ? 23.146 -55.198 -20.523 1.00 40.29 659 LYS A N 1
ATOM 603 C CA . LYS A 1 77 ? 22.745 -55.293 -21.923 1.00 40.59 659 LYS A CA 1
ATOM 604 C C . LYS A 1 77 ? 23.754 -56.089 -22.743 1.00 44.30 659 LYS A C 1
ATOM 605 O O . LYS A 1 77 ? 23.375 -56.993 -23.490 1.00 53.06 659 LYS A O 1
ATOM 611 N N . PHE A 1 78 ? 25.043 -55.801 -22.598 1.00 42.93 660 PHE A N 1
ATOM 612 C CA . PHE A 1 78 ? 26.027 -56.377 -23.510 1.00 43.08 660 PHE A CA 1
ATOM 613 C C . PHE A 1 78 ? 26.475 -57.778 -23.120 1.00 49.16 660 PHE A C 1
ATOM 614 O O . PHE A 1 78 ? 26.595 -58.635 -23.995 1.00 58.88 660 PHE A O 1
ATOM 622 N N . SER A 1 79 ? 26.724 -58.059 -21.846 1.00 47.76 661 SER A N 1
ATOM 623 C CA . SER A 1 79 ? 26.698 -59.452 -21.436 1.00 51.03 661 SER A CA 1
ATOM 624 C C . SER A 1 79 ? 25.284 -59.963 -21.672 1.00 59.08 661 SER A C 1
ATOM 625 O O . SER A 1 79 ? 24.386 -59.191 -22.007 1.00 72.47 661 SER A O 1
ATOM 628 N N . HIS A 1 80 ? 25.073 -61.254 -21.601 1.00 55.80 662 HIS A N 1
ATOM 629 C CA . HIS A 1 80 ? 23.737 -61.735 -21.872 1.00 66.58 662 HIS A CA 1
ATOM 630 C C . HIS A 1 80 ? 23.075 -61.424 -23.203 1.00 72.38 662 HIS A C 1
ATOM 631 O O . HIS A 1 80 ? 22.257 -60.553 -23.271 1.00 71.16 662 HIS A O 1
ATOM 638 N N . ALA A 1 81 ? 23.402 -62.159 -24.256 1.00 78.16 663 ALA A N 1
ATOM 639 C CA . ALA A 1 81 ? 22.825 -61.909 -25.583 1.00 81.87 663 ALA A CA 1
ATOM 640 C C . ALA A 1 81 ? 21.357 -62.228 -25.914 1.00 90.53 663 ALA A C 1
ATOM 641 O O . ALA A 1 81 ? 20.833 -63.248 -25.479 1.00 92.40 663 ALA A O 1
ATOM 643 N N . THR A 1 82 ? 20.707 -61.371 -26.703 1.00 92.12 664 THR A N 1
ATOM 644 C CA . THR A 1 82 ? 19.274 -61.524 -26.998 1.00 97.93 664 THR A CA 1
ATOM 645 C C . THR A 1 82 ? 18.871 -61.470 -28.488 1.00 99.69 664 THR A C 1
ATOM 646 O O . THR A 1 82 ? 19.540 -60.868 -29.307 1.00 98.67 664 THR A O 1
ATOM 650 N N . THR A 1 83 ? 17.758 -62.114 -28.806 1.00 95.12 665 THR A N 1
ATOM 651 C CA . THR A 1 83 ? 17.308 -62.185 -30.174 1.00 98.08 665 THR A CA 1
ATOM 652 C C . THR A 1 83 ? 15.866 -62.640 -30.265 1.00 96.98 665 THR A C 1
ATOM 653 O O . THR A 1 83 ? 15.579 -63.726 -30.756 1.00 93.40 665 THR A O 1
ATOM 657 N N . ARG A 1 84 ? 14.959 -61.799 -29.802 1.00 98.10 666 ARG A N 1
ATOM 658 C CA . ARG A 1 84 ? 13.551 -62.102 -29.830 1.00 93.30 666 ARG A CA 1
ATOM 659 C C . ARG A 1 84 ? 12.856 -60.825 -30.148 1.00 97.21 666 ARG A C 1
ATOM 660 O O . ARG A 1 84 ? 13.265 -59.778 -29.679 1.00 99.69 666 ARG A O 1
ATOM 668 N N . GLN A 1 85 ? 11.778 -60.909 -30.913 1.00 92.38 667 GLN A N 1
ATOM 669 C CA . GLN A 1 85 ? 11.023 -59.727 -31.302 1.00 85.59 667 GLN A CA 1
ATOM 670 C C . GLN A 1 85 ? 10.047 -59.166 -30.233 1.00 88.73 667 GLN A C 1
ATOM 671 O O . GLN A 1 85 ? 9.973 -59.610 -29.075 1.00 94.56 667 GLN A O 1
ATOM 677 N N . HIS A 1 88 ? 10.630 -55.543 -32.899 1.00 90.51 670 HIS A N 1
ATOM 678 C CA . HIS A 1 88 ? 11.683 -56.388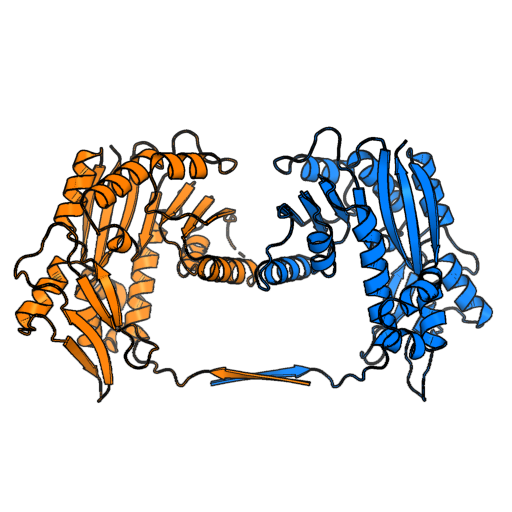 -33.412 1.00 90.61 670 HIS A CA 1
ATOM 679 C C . HIS A 1 88 ? 12.969 -55.719 -33.059 1.00 87.79 670 HIS A C 1
ATOM 680 O O . HIS A 1 88 ? 13.422 -54.886 -33.825 1.00 94.05 670 HIS A O 1
ATOM 687 N N . ALA A 1 89 ? 13.522 -56.099 -31.903 1.00 80.08 671 ALA A N 1
ATOM 688 C CA . ALA A 1 89 ? 14.748 -55.584 -31.260 1.00 72.93 671 ALA A CA 1
ATOM 689 C C . ALA A 1 89 ? 14.574 -54.191 -30.700 1.00 70.40 671 ALA A C 1
ATOM 690 O O . ALA A 1 89 ? 14.172 -53.266 -31.378 1.00 70.04 671 ALA A O 1
ATOM 692 N N . THR A 1 90 ? 14.900 -54.034 -29.439 1.00 58.50 672 THR A N 1
ATOM 693 C CA . THR A 1 90 ? 14.661 -52.758 -28.846 1.00 47.47 672 THR A CA 1
ATOM 694 C C . THR A 1 90 ? 15.820 -51.848 -28.765 1.00 41.00 672 THR A C 1
ATOM 695 O O . THR A 1 90 ? 16.857 -52.196 -28.299 1.00 44.01 672 THR A O 1
ATOM 699 N N . ASN A 1 91 ? 15.623 -50.664 -29.279 1.00 41.91 673 ASN A N 1
ATOM 700 C CA . ASN A 1 91 ? 16.642 -49.645 -29.137 1.00 39.58 673 ASN A CA 1
ATOM 701 C C . ASN A 1 91 ? 16.581 -49.022 -27.752 1.00 37.90 673 ASN A C 1
ATOM 702 O O . ASN A 1 91 ? 15.505 -48.713 -27.248 1.00 44.76 673 ASN A O 1
ATOM 707 N N . ILE A 1 92 ? 17.750 -48.793 -27.163 1.00 37.30 674 ILE A N 1
ATOM 708 C CA . ILE A 1 92 ? 17.895 -48.304 -25.795 1.00 37.51 674 ILE A CA 1
ATOM 709 C C . ILE A 1 92 ? 18.667 -46.983 -25.807 1.00 34.65 674 ILE A C 1
ATOM 710 O O . ILE A 1 92 ? 19.735 -46.887 -26.414 1.00 36.72 674 ILE A O 1
ATOM 715 N N . TYR A 1 93 ? 18.134 -45.977 -25.124 1.00 34.51 675 TYR A N 1
ATOM 716 C CA . TYR A 1 93 ? 18.776 -44.670 -24.997 1.00 34.55 675 TYR A CA 1
ATOM 717 C C . TYR A 1 93 ? 18.882 -44.366 -23.512 1.00 36.76 675 TYR A C 1
ATOM 718 O O . TYR A 1 93 ? 17.862 -44.202 -22.838 1.00 37.47 675 TYR A O 1
ATOM 727 N N . VAL A 1 94 ? 20.102 -44.329 -22.988 1.00 34.82 676 VAL A N 1
ATOM 728 C CA . VAL A 1 94 ? 20.333 -44.064 -21.574 1.00 33.10 676 VAL A CA 1
ATOM 729 C C . VAL A 1 94 ? 20.722 -42.607 -21.398 1.00 34.17 676 VAL A C 1
ATOM 730 O O . VAL A 1 94 ? 21.671 -42.137 -22.021 1.00 38.07 676 VAL A O 1
ATOM 734 N N . LEU A 1 95 ? 20.000 -41.892 -20.551 1.00 35.05 677 LEU A N 1
ATOM 735 C CA . LEU A 1 95 ? 20.231 -40.474 -20.320 1.00 33.29 677 LEU A CA 1
ATOM 736 C C . LEU A 1 95 ? 20.659 -40.286 -18.877 1.00 39.08 677 LEU A C 1
ATOM 737 O O . LEU A 1 95 ? 19.904 -40.597 -17.954 1.00 40.00 677 LEU A O 1
ATOM 742 N N . HIS A 1 96 ? 21.867 -39.790 -18.678 1.00 37.20 678 HIS A N 1
ATOM 743 C CA . HIS A 1 96 ? 22.339 -39.519 -17.330 1.00 37.63 678 HIS A CA 1
ATOM 744 C C . HIS A 1 96 ? 21.849 -38.137 -16.914 1.00 38.12 678 HIS A C 1
ATOM 745 O O . HIS A 1 96 ? 22.290 -37.129 -17.465 1.00 43.95 678 HIS A O 1
ATOM 752 N N . GLN A 1 97 ? 20.931 -38.081 -15.949 1.00 37.00 679 GLN A N 1
ATOM 753 C CA . GLN A 1 97 ? 20.249 -36.836 -15.633 1.00 38.38 679 GLN A CA 1
ATOM 754 C C . GLN A 1 97 ? 19.650 -36.889 -14.234 1.00 41.46 679 GLN A C 1
ATOM 755 O O . GLN A 1 97 ? 19.116 -37.916 -13.826 1.00 40.98 679 GLN A O 1
ATOM 761 N N . ASP A 1 98 ? 19.738 -35.766 -13.517 1.00 47.07 680 ASP A N 1
ATOM 762 C CA . ASP A 1 98 ? 19.095 -35.574 -12.220 1.00 38.75 680 ASP A CA 1
ATOM 763 C C . ASP A 1 98 ? 17.660 -35.153 -12.484 1.00 41.99 680 ASP A C 1
ATOM 764 O O . ASP A 1 98 ? 17.412 -34.086 -13.054 1.00 44.09 680 ASP A O 1
ATOM 769 N N . LEU A 1 99 ? 16.717 -35.989 -12.082 1.00 42.93 681 LEU A N 1
ATOM 770 C CA . LEU A 1 99 ? 15.324 -35.788 -12.427 1.00 38.80 681 LEU A CA 1
ATOM 771 C C . LEU A 1 99 ? 14.635 -34.778 -11.520 1.00 39.88 681 LEU A C 1
ATOM 772 O O . LEU A 1 99 ? 13.428 -34.566 -11.648 1.00 41.69 681 LEU A O 1
ATOM 777 N N . ALA A 1 100 ? 15.379 -34.139 -10.624 1.00 39.19 682 ALA A N 1
ATOM 778 C CA . ALA A 1 100 ? 14.866 -33.015 -9.852 1.00 43.51 682 ALA A CA 1
ATOM 779 C C . ALA A 1 100 ? 15.104 -31.668 -10.531 1.00 41.32 682 ALA A C 1
ATOM 780 O O . ALA A 1 100 ? 14.487 -30.673 -10.144 1.00 45.88 682 ALA A O 1
ATOM 782 N N . GLU A 1 101 ? 15.959 -31.620 -11.541 1.00 45.40 683 GLU A N 1
ATOM 783 C CA . GLU A 1 101 ? 16.167 -30.408 -12.302 1.00 44.64 683 GLU A CA 1
ATOM 784 C C . GLU A 1 101 ? 14.862 -29.979 -12.965 1.00 42.10 683 GLU A C 1
ATOM 785 O O . GLU A 1 101 ? 13.916 -30.758 -13.047 1.00 45.79 683 GLU A O 1
ATOM 791 N N . PRO A 1 102 ? 14.772 -28.733 -13.414 1.00 47.71 684 PRO A N 1
ATOM 792 C CA . PRO A 1 102 ? 13.502 -28.251 -13.960 1.00 43.98 684 PRO A CA 1
ATOM 793 C C . PRO A 1 102 ? 13.014 -29.122 -15.103 1.00 46.57 684 PRO A C 1
ATOM 794 O O . PRO A 1 102 ? 13.775 -29.495 -15.992 1.00 49.30 684 PRO A O 1
ATOM 798 N N . ALA A 1 103 ? 11.725 -29.462 -15.059 1.00 47.76 685 ALA A N 1
ATOM 799 C CA . ALA A 1 103 ? 11.146 -30.352 -16.056 1.00 41.59 685 ALA A CA 1
ATOM 800 C C . ALA A 1 103 ? 11.358 -29.853 -17.475 1.00 47.45 685 ALA A C 1
ATOM 801 O O . ALA A 1 103 ? 11.485 -30.662 -18.397 1.00 50.92 685 ALA A O 1
ATOM 803 N N . LYS A 1 104 ? 11.390 -28.532 -17.676 1.00 50.15 686 LYS A N 1
ATOM 804 C CA . LYS A 1 104 ? 11.612 -27.990 -19.015 1.00 47.37 686 LYS A CA 1
ATOM 805 C C . LYS A 1 104 ? 12.964 -28.421 -19.571 1.00 52.78 686 LYS A C 1
ATOM 806 O O . LYS A 1 104 ? 13.061 -28.851 -20.725 1.00 57.52 686 LYS A O 1
ATOM 812 N N . GLU A 1 105 ? 14.024 -28.316 -18.768 1.00 48.10 687 GLU A N 1
ATOM 813 C CA . GLU A 1 105 ? 15.335 -28.738 -19.254 1.00 49.77 687 GLU A CA 1
ATOM 814 C C . GLU A 1 105 ? 15.361 -30.228 -19.539 1.00 50.71 687 GLU A C 1
ATOM 815 O O . GLU A 1 105 ? 15.932 -30.659 -20.542 1.00 56.12 687 GLU A O 1
ATOM 821 N N . ILE A 1 106 ? 14.775 -31.034 -18.652 1.00 51.41 688 ILE A N 1
ATOM 822 C CA . ILE A 1 106 ? 14.790 -32.478 -18.850 1.00 44.11 688 ILE A CA 1
ATOM 823 C C . ILE A 1 106 ? 14.014 -32.843 -20.097 1.00 48.48 688 ILE A C 1
ATOM 824 O O . ILE A 1 106 ? 14.423 -33.725 -20.861 1.00 47.62 688 ILE A O 1
ATOM 829 N N . SER A 1 107 ? 12.886 -32.167 -20.332 1.00 44.79 689 SER A N 1
ATOM 830 C CA . SER A 1 107 ? 12.111 -32.445 -21.529 1.00 44.14 689 SER A CA 1
ATOM 831 C C . SER A 1 107 ? 12.877 -32.082 -22.786 1.00 45.75 689 SER A C 1
ATOM 832 O O . SER A 1 107 ? 12.741 -32.769 -23.806 1.00 48.10 689 SER A O 1
ATOM 835 N N . GLU A 1 108 ? 13.679 -31.011 -22.738 1.00 47.33 690 GLU A N 1
ATOM 836 C CA . GLU A 1 108 ? 14.466 -30.613 -23.903 1.00 46.69 690 GLU A CA 1
ATOM 837 C C . GLU A 1 108 ? 15.530 -31.649 -24.221 1.00 49.28 690 GLU A C 1
ATOM 838 O O . GLU A 1 108 ? 15.655 -32.087 -25.371 1.00 50.07 690 GLU A O 1
ATOM 844 N N . LYS A 1 109 ? 16.306 -32.057 -23.213 1.00 43.99 691 LYS A N 1
ATOM 845 C CA . LYS A 1 109 ? 17.310 -33.086 -23.438 1.00 43.87 691 LYS A CA 1
ATOM 846 C C . LYS A 1 109 ? 16.686 -34.346 -24.015 1.00 44.84 691 LYS A C 1
ATOM 847 O O . LYS A 1 109 ? 17.200 -34.905 -24.987 1.00 50.91 691 LYS A O 1
ATOM 853 N N . VAL A 1 110 ? 15.567 -34.803 -23.445 1.00 44.73 692 VAL A N 1
ATOM 854 C CA . VAL A 1 110 ? 14.952 -36.034 -23.938 1.00 43.08 692 VAL A CA 1
ATOM 855 C C . VAL A 1 110 ? 14.467 -35.857 -25.365 1.00 45.99 692 VAL A C 1
ATOM 856 O O . VAL A 1 110 ? 14.683 -36.728 -26.213 1.00 47.65 692 VAL A O 1
ATOM 860 N N . HIS A 1 111 ? 13.807 -34.732 -25.659 1.00 45.44 693 HIS A N 1
ATOM 861 C CA . HIS A 1 111 ? 13.322 -34.499 -27.012 1.00 42.65 693 HIS A CA 1
ATOM 862 C C . HIS A 1 111 ? 14.448 -34.371 -28.019 1.00 43.24 693 HIS A C 1
ATOM 863 O O . HIS A 1 111 ? 14.212 -34.535 -29.214 1.00 44.52 693 HIS A O 1
ATOM 870 N N . GLN A 1 112 ? 15.659 -34.074 -27.575 1.00 43.73 694 GLN A N 1
ATOM 871 C CA . GLN A 1 112 ? 16.787 -34.018 -28.495 1.00 47.77 694 GLN A CA 1
ATOM 872 C C . GLN A 1 112 ? 17.422 -35.378 -28.737 1.00 43.08 694 GLN A C 1
ATOM 873 O O . GLN A 1 112 ? 18.423 -35.457 -29.446 1.00 46.06 694 GLN A O 1
ATOM 879 N N . ILE A 1 113 ? 16.867 -36.443 -28.175 1.00 45.15 695 ILE A N 1
ATOM 880 C CA . ILE A 1 113 ? 17.365 -37.781 -28.457 1.00 44.32 695 ILE A CA 1
ATOM 881 C C . ILE A 1 113 ? 16.980 -38.135 -29.881 1.00 45.31 695 ILE A C 1
ATOM 882 O O . ILE A 1 113 ? 15.797 -38.133 -30.236 1.00 48.82 695 ILE A O 1
ATOM 887 N N . TYR A 1 114 ? 17.980 -38.423 -30.703 1.00 46.06 696 TYR A N 1
ATOM 888 C CA . TYR A 1 114 ? 17.769 -38.710 -32.113 1.00 45.75 696 TYR A CA 1
ATOM 889 C C . TYR A 1 114 ? 16.529 -39.585 -32.186 1.00 45.48 696 TYR A C 1
ATOM 890 O O . TYR A 1 114 ? 16.461 -40.621 -31.528 1.00 55.27 696 TYR A O 1
ATOM 899 N N . GLY A 1 115 ? 15.539 -39.170 -32.969 1.00 42.34 697 GLY A N 1
ATOM 900 C CA . GLY A 1 115 ? 14.361 -39.970 -33.210 1.00 46.66 697 GLY A CA 1
ATOM 901 C C . GLY A 1 115 ? 13.206 -39.920 -32.235 1.00 54.20 697 GLY A C 1
ATOM 902 O O . GLY A 1 115 ? 12.136 -40.465 -32.532 1.00 48.45 697 GLY A O 1
ATOM 903 N N . PHE A 1 116 ? 13.393 -39.294 -31.085 1.00 52.00 698 PHE A N 1
ATOM 904 C CA . PHE A 1 116 ? 12.302 -39.144 -30.148 1.00 46.71 698 PHE A CA 1
ATOM 905 C C . PHE A 1 116 ? 11.173 -38.343 -30.800 1.00 51.39 698 PHE A C 1
ATOM 906 O O . PHE A 1 116 ? 11.431 -37.329 -31.454 1.00 55.84 698 PHE A O 1
ATOM 914 N N . PRO A 1 117 ? 9.922 -38.767 -30.634 1.00 50.21 699 PRO A N 1
ATOM 915 C CA . PRO A 1 117 ? 8.820 -38.112 -31.349 1.00 48.72 699 PRO A CA 1
ATOM 916 C C . PRO A 1 117 ? 8.491 -36.741 -30.795 1.00 59.92 699 PRO A C 1
ATOM 917 O O . PRO A 1 117 ? 8.427 -36.544 -29.581 1.00 58.54 699 PRO A O 1
ATOM 921 N N . LYS A 1 118 ? 8.246 -35.796 -31.713 1.00 65.43 700 LYS A N 1
ATOM 922 C CA . LYS A 1 118 ? 7.813 -34.455 -31.325 1.00 59.49 700 LYS A CA 1
ATOM 923 C C . LYS A 1 118 ? 6.553 -34.505 -30.484 1.00 57.82 700 LYS A C 1
ATOM 924 O O . LYS A 1 118 ? 6.404 -33.742 -29.524 1.00 62.51 700 LYS A O 1
ATOM 930 N N . GLU A 1 119 ? 5.630 -35.394 -30.842 1.00 57.23 701 GLU A N 1
ATOM 931 C CA . GLU A 1 119 ? 4.371 -35.517 -30.116 1.00 57.30 701 GLU A CA 1
ATOM 932 C C . GLU A 1 119 ? 4.585 -36.047 -28.701 1.00 54.56 701 GLU A C 1
ATOM 933 O O . GLU A 1 119 ? 3.843 -35.694 -27.784 1.00 55.67 701 GLU A O 1
ATOM 939 N N . GLY A 1 120 ? 5.575 -36.902 -28.505 1.00 54.13 702 GLY A N 1
ATOM 940 C CA . GLY A 1 120 ? 5.867 -37.472 -27.205 1.00 48.22 702 GLY A CA 1
ATOM 941 C C . GLY A 1 120 ? 5.790 -38.988 -27.215 1.00 50.90 702 GLY A C 1
ATOM 942 O O . GLY A 1 120 ? 5.397 -39.624 -28.190 1.00 53.59 702 GLY A O 1
ATOM 943 N N . ALA A 1 121 ? 6.171 -39.560 -26.081 1.00 43.22 703 ALA A N 1
ATOM 944 C CA . ALA A 1 121 ? 6.215 -41.009 -26.003 1.00 41.44 703 ALA A CA 1
ATOM 945 C C . ALA A 1 121 ? 4.843 -41.567 -25.658 1.00 43.67 703 ALA A C 1
ATOM 946 O O . ALA A 1 121 ? 3.898 -40.840 -25.356 1.00 46.09 703 ALA A O 1
ATOM 948 N N . SER A 1 122 ? 4.753 -42.884 -25.674 1.00 39.30 704 SER A N 1
ATOM 949 C CA . SER A 1 122 ? 3.507 -43.563 -25.386 1.00 41.26 704 SER A CA 1
ATOM 950 C C . SER A 1 122 ? 3.335 -43.863 -23.909 1.00 45.57 704 SER A C 1
ATOM 951 O O . SER A 1 122 ? 2.206 -43.879 -23.414 1.00 41.66 704 SER A O 1
ATOM 954 N N . SER A 1 123 ? 4.426 -44.105 -23.190 1.00 42.92 705 SER A N 1
ATOM 955 C CA . SER A 1 123 ? 4.325 -44.514 -21.803 1.00 38.23 705 SER A CA 1
ATOM 956 C C . SER A 1 123 ? 5.523 -44.004 -21.024 1.00 39.35 705 SER A C 1
ATOM 957 O O . SER A 1 123 ? 6.625 -43.879 -21.555 1.00 38.16 705 SER A O 1
ATOM 960 N N . ILE A 1 124 ? 5.275 -43.705 -19.759 1.00 35.20 706 ILE A N 1
ATOM 961 C CA . ILE A 1 124 ? 6.299 -43.455 -18.766 1.00 27.36 706 ILE A CA 1
ATOM 962 C C . ILE A 1 124 ? 6.164 -44.553 -17.734 1.00 32.68 706 ILE A C 1
ATOM 963 O O . ILE A 1 124 ? 5.056 -44.859 -17.296 1.00 38.50 706 ILE A O 1
ATOM 968 N N . VAL A 1 125 ? 7.266 -45.195 -17.408 1.00 32.78 707 VAL A N 1
ATOM 969 C CA . VAL A 1 125 ? 7.290 -46.219 -16.383 1.00 29.43 707 VAL A CA 1
ATOM 970 C C . VAL A 1 125 ? 8.210 -45.704 -15.296 1.00 34.02 707 VAL A C 1
ATOM 971 O O . VAL A 1 125 ? 9.222 -45.073 -15.598 1.00 40.79 707 VAL A O 1
ATOM 975 N N . SER A 1 126 ? 7.857 -45.939 -14.043 1.00 28.60 708 SER A N 1
ATOM 976 C CA . SER A 1 126 ? 8.780 -45.610 -12.979 1.00 28.74 708 SER A CA 1
ATOM 977 C C . SER A 1 126 ? 8.519 -46.536 -11.806 1.00 32.18 708 SER A C 1
ATOM 978 O O . SER A 1 126 ? 7.452 -46.483 -11.204 1.00 33.49 708 SER A O 1
ATOM 981 N N . ASN A 1 127 ? 9.493 -47.366 -11.476 1.00 31.11 709 ASN A N 1
ATOM 982 C CA . ASN A 1 127 ? 9.341 -48.380 -10.447 1.00 31.04 709 ASN A CA 1
ATOM 983 C C . ASN A 1 127 ? 10.183 -48.010 -9.244 1.00 33.85 709 ASN A C 1
ATOM 984 O O . ASN A 1 127 ? 11.414 -48.024 -9.312 1.00 34.09 709 ASN A O 1
ATOM 989 N N . LEU A 1 128 ? 9.512 -47.685 -8.148 1.00 36.13 710 LEU A N 1
ATOM 990 C CA . LEU A 1 128 ? 10.161 -47.435 -6.865 1.00 34.72 710 LEU A CA 1
ATOM 991 C C . LEU A 1 128 ? 11.117 -46.247 -6.939 1.00 36.41 710 LEU A C 1
ATOM 992 O O . LEU A 1 128 ? 12.172 -46.236 -6.316 1.00 39.66 710 LEU A O 1
ATOM 997 N N . PHE A 1 129 ? 10.724 -45.231 -7.674 1.00 31.01 711 PHE A N 1
ATOM 998 C CA . PHE A 1 129 ? 11.527 -44.036 -7.798 1.00 31.68 711 PHE A CA 1
ATOM 999 C C . PHE A 1 129 ? 10.887 -42.736 -7.341 1.00 32.98 711 PHE A C 1
ATOM 1000 O O . PHE A 1 129 ? 11.591 -41.855 -6.872 1.00 37.23 711 PHE A O 1
ATOM 1008 N N . ILE A 1 130 ? 9.567 -42.585 -7.455 1.00 34.35 712 ILE A N 1
ATOM 1009 C CA . ILE A 1 130 ? 8.959 -41.267 -7.315 1.00 35.11 712 ILE A CA 1
ATOM 1010 C C . ILE A 1 130 ? 9.085 -40.772 -5.882 1.00 37.25 712 ILE A C 1
ATOM 1011 O O . ILE A 1 130 ? 9.019 -39.565 -5.646 1.00 43.19 712 ILE A O 1
ATOM 1016 N N . HIS A 1 131 ? 9.302 -41.655 -4.912 1.00 36.07 713 HIS A N 1
ATOM 1017 C CA . HIS A 1 131 ? 9.481 -41.158 -3.554 1.00 39.48 713 HIS A CA 1
ATOM 1018 C C . HIS A 1 131 ? 10.654 -40.188 -3.439 1.00 38.91 713 HIS A C 1
ATOM 1019 O O . HIS A 1 131 ? 10.604 -39.273 -2.621 1.00 45.58 713 HIS A O 1
ATOM 1026 N N . TYR A 1 132 ? 11.706 -40.351 -4.245 1.00 38.59 714 TYR A N 1
ATOM 1027 C CA . TYR A 1 132 ? 12.817 -39.396 -4.201 1.00 39.07 714 TYR A CA 1
ATOM 1028 C C . TYR A 1 132 ? 12.375 -37.985 -4.526 1.00 36.54 714 TYR A C 1
ATOM 1029 O O . TYR A 1 132 ? 13.077 -37.037 -4.186 1.00 39.84 714 TYR A O 1
ATOM 1038 N N . LEU A 1 133 ? 11.231 -37.828 -5.171 1.00 37.39 715 LEU A N 1
ATOM 1039 C CA . LEU A 1 133 ? 10.746 -36.533 -5.604 1.00 38.71 715 LEU A CA 1
ATOM 1040 C C . LEU A 1 133 ? 9.602 -35.998 -4.746 1.00 42.74 715 LEU A C 1
ATOM 1041 O O . LEU A 1 133 ? 9.044 -34.952 -5.073 1.00 45.06 715 LEU A O 1
ATOM 1046 N N . MET A 1 134 ? 9.243 -36.683 -3.660 1.00 46.01 716 MET A N 1
ATOM 1047 C CA . MET A 1 134 ? 8.156 -36.282 -2.763 1.00 39.12 716 MET A CA 1
ATOM 1048 C C . MET A 1 134 ? 8.613 -35.318 -1.686 1.00 45.45 716 MET A C 1
ATOM 1049 O O . MET A 1 134 ? 8.035 -35.239 -0.601 1.00 47.94 716 MET A O 1
ATOM 1054 N N . LYS A 1 135 ? 9.668 -34.571 -1.990 1.00 43.34 717 LYS A N 1
ATOM 1055 C CA . LYS A 1 135 ? 10.336 -33.703 -1.027 1.00 46.92 717 LYS A CA 1
ATOM 1056 C C . LYS A 1 135 ? 9.486 -32.515 -0.590 1.00 46.73 717 LYS A C 1
ATOM 1057 O O . LYS A 1 135 ? 9.443 -32.176 0.594 1.00 48.20 717 LYS A O 1
ATOM 1063 N N . ASN A 1 136 ? 8.804 -31.881 -1.531 1.00 49.42 718 ASN A N 1
ATOM 1064 C CA . ASN A 1 136 ? 8.031 -30.678 -1.276 1.00 44.55 718 ASN A CA 1
ATOM 1065 C C . ASN A 1 136 ? 7.093 -30.500 -2.450 1.00 46.29 718 ASN A C 1
ATOM 1066 O O . ASN A 1 136 ? 7.133 -31.264 -3.412 1.00 50.81 718 ASN A O 1
ATOM 1071 N N . THR A 1 137 ? 6.275 -29.460 -2.394 1.00 48.63 719 THR A N 1
ATOM 1072 C CA . THR A 1 137 ? 5.236 -29.317 -3.402 1.00 46.28 719 THR A CA 1
ATOM 1073 C C . THR A 1 137 ? 5.833 -29.024 -4.771 1.00 47.11 719 THR A C 1
ATOM 1074 O O . THR A 1 137 ? 5.338 -29.519 -5.787 1.00 53.04 719 THR A O 1
ATOM 1078 N N . GLN A 1 138 ? 6.911 -28.248 -4.827 1.00 48.30 720 GLN A N 1
ATOM 1079 C CA . GLN A 1 138 ? 7.476 -27.921 -6.127 1.00 42.64 720 GLN A CA 1
ATOM 1080 C C . GLN A 1 138 ? 7.983 -29.168 -6.829 1.00 46.79 720 GLN A C 1
ATOM 1081 O O . GLN A 1 138 ? 7.814 -29.315 -8.042 1.00 52.02 720 GLN A O 1
ATOM 1087 N N . GLN A 1 139 ? 8.582 -30.093 -6.079 1.00 49.07 721 GLN A N 1
ATOM 1088 C CA . GLN A 1 139 ? 9.108 -31.316 -6.682 1.00 45.22 721 GLN A CA 1
ATOM 1089 C C . GLN A 1 139 ? 8.002 -32.216 -7.220 1.00 44.96 721 GLN A C 1
ATOM 1090 O O . GLN A 1 139 ? 8.211 -32.902 -8.224 1.00 44.74 721 GLN A O 1
ATOM 1096 N N . VAL A 1 140 ? 6.824 -32.227 -6.588 1.00 44.60 722 VAL A N 1
ATOM 1097 C CA . VAL A 1 140 ? 5.736 -33.045 -7.114 1.00 39.69 722 VAL A CA 1
ATOM 1098 C C . VAL A 1 140 ? 5.123 -32.388 -8.337 1.00 48.45 722 VAL A C 1
ATOM 1099 O O . VAL A 1 140 ? 4.747 -33.071 -9.300 1.00 50.75 722 VAL A O 1
ATOM 1103 N N . GLU A 1 141 ? 4.998 -31.059 -8.322 1.00 44.29 723 GLU A N 1
ATOM 1104 C CA . GLU A 1 141 ? 4.564 -30.355 -9.520 1.00 43.19 723 GLU A CA 1
ATOM 1105 C C . GLU A 1 141 ? 5.544 -30.571 -10.660 1.00 42.10 723 GLU A C 1
ATOM 1106 O O . GLU A 1 141 ? 5.139 -30.808 -11.804 1.00 45.79 723 GLU A O 1
ATOM 1112 N N . ASN A 1 142 ? 6.840 -30.493 -10.368 1.00 40.95 724 ASN A N 1
ATOM 1113 C CA . ASN A 1 142 ? 7.842 -30.732 -11.398 1.00 40.33 724 ASN A CA 1
ATOM 1114 C C . ASN A 1 142 ? 7.661 -32.113 -12.021 1.00 41.25 724 ASN A C 1
ATOM 1115 O O . ASN A 1 142 ? 7.694 -32.257 -13.247 1.00 41.93 724 ASN A O 1
ATOM 1120 N N . LEU A 1 143 ? 7.424 -33.134 -11.196 1.00 40.57 725 LEU A N 1
ATOM 1121 C CA . LEU A 1 143 ? 7.216 -34.478 -11.728 1.00 40.04 725 LEU A CA 1
ATOM 1122 C C . LEU A 1 143 ? 6.009 -34.538 -12.654 1.00 44.26 725 LEU A C 1
ATOM 1123 O O . LEU A 1 143 ? 6.062 -35.179 -13.708 1.00 43.20 725 LEU A O 1
ATOM 1128 N N . ALA A 1 144 ? 4.909 -33.884 -12.281 1.00 41.76 726 ALA A N 1
ATOM 1129 C CA . ALA A 1 144 ? 3.736 -33.918 -13.141 1.00 39.72 726 ALA A CA 1
ATOM 1130 C C . ALA A 1 144 ? 3.956 -33.119 -14.417 1.00 43.22 726 ALA A C 1
ATOM 1131 O O . ALA A 1 144 ? 3.466 -33.505 -15.483 1.00 46.36 726 ALA A O 1
ATOM 1133 N N . VAL A 1 145 ? 4.689 -32.008 -14.347 1.00 38.86 727 VAL A N 1
ATOM 1134 C CA . VAL A 1 145 ? 4.932 -31.260 -15.573 1.00 39.14 727 VAL A CA 1
ATOM 1135 C C . VAL A 1 145 ? 5.881 -32.025 -16.490 1.00 43.15 727 VAL A C 1
ATOM 1136 O O . VAL A 1 145 ? 5.719 -32.016 -17.715 1.00 46.86 727 VAL A O 1
ATOM 1140 N N . LEU A 1 146 ? 6.864 -32.729 -15.924 1.00 39.22 728 LEU A N 1
ATOM 1141 C CA . LEU A 1 146 ? 7.759 -33.512 -16.771 1.00 38.23 728 LEU A CA 1
ATOM 1142 C C . LEU A 1 146 ? 7.013 -34.634 -17.479 1.00 40.31 728 LEU A C 1
ATOM 1143 O O . LEU A 1 146 ? 7.239 -34.881 -18.670 1.00 43.92 728 LEU A O 1
ATOM 1148 N N . CYS A 1 147 ? 6.120 -35.324 -16.766 1.00 37.25 729 CYS A N 1
ATOM 1149 C CA . CYS A 1 147 ? 5.342 -36.379 -17.398 1.00 40.32 729 CYS A CA 1
ATOM 1150 C C . CYS A 1 147 ? 4.435 -35.822 -18.485 1.00 41.26 729 CYS A C 1
ATOM 1151 O O . CYS A 1 147 ? 4.259 -36.452 -19.533 1.00 45.60 729 CYS A O 1
ATOM 1154 N N . HIS A 1 148 ? 3.851 -34.648 -18.257 1.00 39.76 730 HIS A N 1
ATOM 1155 C CA . HIS A 1 148 ? 2.986 -34.052 -19.266 1.00 38.39 730 HIS A CA 1
ATOM 1156 C C . HIS A 1 148 ? 3.765 -33.688 -20.519 1.00 43.20 730 HIS A C 1
ATOM 1157 O O . HIS A 1 148 ? 3.267 -33.861 -21.637 1.00 44.69 730 HIS A O 1
ATOM 1164 N N . LYS A 1 149 ? 4.990 -33.180 -20.354 1.00 41.16 731 LYS A N 1
ATOM 1165 C CA . LYS A 1 149 ? 5.783 -32.756 -21.501 1.00 40.09 731 LYS A CA 1
ATOM 1166 C C . LYS A 1 149 ? 6.282 -33.934 -22.327 1.00 43.33 731 LYS A C 1
ATOM 1167 O O . LYS A 1 149 ? 6.408 -33.818 -23.549 1.00 48.67 731 LYS A O 1
ATOM 1173 N N . LEU A 1 150 ? 6.583 -35.064 -21.689 1.00 40.64 732 LEU A N 1
ATOM 1174 C CA . LEU A 1 150 ? 7.175 -36.184 -22.405 1.00 40.46 732 LEU A CA 1
ATOM 1175 C C . LEU A 1 150 ? 6.140 -37.065 -23.085 1.00 42.43 732 LEU A C 1
ATOM 1176 O O . LEU A 1 150 ? 6.501 -37.865 -23.961 1.00 44.62 732 LEU A O 1
ATOM 1181 N N . LEU A 1 151 ? 4.877 -36.958 -22.698 1.00 37.60 733 LEU A N 1
ATOM 1182 C CA . LEU A 1 151 ? 3.867 -37.870 -23.201 1.00 42.67 733 LEU A CA 1
ATOM 1183 C C . LEU A 1 151 ? 3.098 -37.265 -24.363 1.00 43.18 733 LEU A C 1
ATOM 1184 O O . LEU A 1 151 ? 2.949 -36.049 -24.486 1.00 43.40 733 LEU A O 1
ATOM 1189 N N . GLN A 1 152 ? 2.665 -38.130 -25.241 1.00 45.87 734 GLN A N 1
ATOM 1190 C CA . GLN A 1 152 ? 1.675 -37.761 -26.213 1.00 48.37 734 GLN A CA 1
ATOM 1191 C C . GLN A 1 152 ? 0.325 -37.810 -25.526 1.00 51.58 734 GLN A C 1
ATOM 1192 O O . GLN A 1 152 ? 0.186 -38.440 -24.477 1.00 54.27 734 GLN A O 1
ATOM 1198 N N . PRO A 1 153 ? -0.682 -37.127 -26.060 1.00 57.13 735 PRO A N 1
ATOM 1199 C CA . PRO A 1 153 ? -2.016 -37.247 -25.466 1.00 51.68 735 PRO A CA 1
ATOM 1200 C C . PRO A 1 153 ? -2.477 -38.686 -25.524 1.00 46.12 735 PRO A C 1
ATOM 1201 O O . PRO A 1 153 ? -2.235 -39.391 -26.502 1.00 54.94 735 PRO A O 1
ATOM 1205 N N . GLY A 1 154 ? -3.112 -39.128 -24.443 1.00 44.13 736 GLY A N 1
ATOM 1206 C CA . GLY A 1 154 ? -3.492 -40.506 -24.300 1.00 43.08 736 GLY A CA 1
ATOM 1207 C C . GLY A 1 154 ? -2.392 -41.396 -23.801 1.00 46.16 736 GLY A C 1
ATOM 1208 O O . GLY A 1 154 ? -2.649 -42.574 -23.523 1.00 48.71 736 GLY A O 1
ATOM 1209 N N . GLY A 1 155 ? -1.166 -40.886 -23.709 1.00 48.50 737 GLY A N 1
ATOM 1210 C CA . GLY A 1 155 ? -0.099 -41.635 -23.092 1.00 42.74 737 GLY A CA 1
ATOM 1211 C C . GLY A 1 155 ? -0.371 -41.867 -21.624 1.00 42.51 737 GLY A C 1
ATOM 1212 O O . GLY A 1 155 ? -1.150 -41.159 -20.993 1.00 44.23 737 GLY A O 1
ATOM 1213 N N . MET A 1 156 ? 0.300 -42.868 -21.077 1.00 39.26 738 MET A N 1
ATOM 1214 C CA . MET A 1 156 ? 0.002 -43.399 -19.764 1.00 33.98 738 MET A CA 1
ATOM 1215 C C . MET A 1 156 ? 1.247 -43.427 -18.896 1.00 37.85 738 MET A C 1
ATOM 1216 O O . MET A 1 156 ? 2.363 -43.632 -19.377 1.00 41.60 738 MET A O 1
ATOM 1221 N N . VAL A 1 157 ? 1.028 -43.280 -17.599 1.00 37.13 739 VAL A N 1
ATOM 1222 C CA . VAL A 1 157 ? 2.072 -43.301 -16.590 1.00 28.83 739 VAL A CA 1
ATOM 1223 C C . VAL A 1 157 ? 1.889 -44.549 -15.741 1.00 35.03 739 VAL A C 1
ATOM 1224 O O . VAL A 1 157 ? 0.831 -44.743 -15.142 1.00 42.16 739 VAL A O 1
ATOM 1228 N N . TRP A 1 158 ? 2.906 -45.392 -15.675 1.00 32.49 740 TRP A N 1
ATOM 1229 C CA . TRP A 1 158 ? 2.818 -46.678 -14.985 1.00 31.13 740 TRP A CA 1
ATOM 1230 C C . TRP A 1 158 ? 3.754 -46.639 -13.783 1.00 32.79 740 TRP A C 1
ATOM 1231 O O . TRP A 1 158 ? 4.950 -46.902 -13.911 1.00 37.27 740 TRP A O 1
ATOM 1242 N N . PHE A 1 159 ? 3.204 -46.318 -12.616 1.00 33.74 741 PHE A N 1
ATOM 1243 C CA . PHE A 1 159 ? 3.962 -46.047 -11.408 1.00 30.67 741 PHE A CA 1
ATOM 1244 C C . PHE A 1 159 ? 3.922 -47.233 -10.457 1.00 33.15 741 PHE A C 1
ATOM 1245 O O . PHE A 1 159 ? 2.972 -47.999 -10.420 1.00 34.97 741 PHE A O 1
ATOM 1253 N N . THR A 1 160 ? 4.951 -47.344 -9.647 1.00 34.89 742 THR A N 1
ATOM 1254 C CA . THR A 1 160 ? 5.041 -48.376 -8.639 1.00 30.52 742 THR A CA 1
ATOM 1255 C C . THR A 1 160 ? 5.731 -47.716 -7.465 1.00 34.84 742 THR A C 1
ATOM 1256 O O . THR A 1 160 ? 6.697 -46.979 -7.665 1.00 37.05 742 THR A O 1
ATOM 1260 N N . THR A 1 161 ? 5.182 -47.883 -6.269 1.00 33.53 743 THR A N 1
ATOM 1261 C CA . THR A 1 161 ? 5.617 -47.057 -5.156 1.00 32.48 743 THR A CA 1
ATOM 1262 C C . THR A 1 161 ? 5.203 -47.696 -3.844 1.00 36.82 743 THR A C 1
ATOM 1263 O O . THR A 1 161 ? 4.217 -48.425 -3.776 1.00 41.32 743 THR A O 1
ATOM 1267 N N . MET A 1 162 ? 5.992 -47.446 -2.812 1.00 36.12 744 MET A N 1
ATOM 1268 C CA . MET A 1 162 ? 5.528 -47.707 -1.465 1.00 35.80 744 MET A CA 1
ATOM 1269 C C . MET A 1 162 ? 4.420 -46.714 -1.147 1.00 40.06 744 MET A C 1
ATOM 1270 O O . MET A 1 162 ? 4.531 -45.531 -1.461 1.00 44.34 744 MET A O 1
ATOM 1275 N N . LEU A 1 163 ? 3.338 -47.200 -0.541 1.00 41.42 745 LEU A N 1
ATOM 1276 C CA . LEU A 1 163 ? 2.147 -46.390 -0.312 1.00 38.98 745 LEU A CA 1
ATOM 1277 C C . LEU A 1 163 ? 2.208 -45.713 1.050 1.00 38.73 745 LEU A C 1
ATOM 1278 O O . LEU A 1 163 ? 2.179 -46.393 2.072 1.00 42.79 745 LEU A O 1
ATOM 1283 N N . GLY A 1 164 ? 2.260 -44.381 1.065 1.00 38.03 746 GLY A N 1
ATOM 1284 C CA . GLY A 1 164 ? 2.427 -43.667 2.321 1.00 38.90 746 GLY A CA 1
ATOM 1285 C C . GLY A 1 164 ? 1.242 -43.790 3.262 1.00 42.43 746 GLY A C 1
ATOM 1286 O O . GLY A 1 164 ? 1.413 -43.862 4.477 1.00 46.41 746 GLY A O 1
ATOM 1287 N N . GLU A 1 165 ? 0.025 -43.780 2.723 1.00 45.36 747 GLU A N 1
ATOM 1288 C CA . GLU A 1 165 ? -1.154 -44.018 3.548 1.00 45.57 747 GLU A CA 1
ATOM 1289 C C . GLU A 1 165 ? -1.022 -45.324 4.318 1.00 44.18 747 GLU A C 1
ATOM 1290 O O . GLU A 1 165 ? -1.245 -45.362 5.529 1.00 50.21 747 GLU A O 1
ATOM 1296 N N . GLN A 1 166 ? -0.638 -46.408 3.633 1.00 42.81 748 GLN A N 1
ATOM 1297 C CA . GLN A 1 166 ? -0.578 -47.705 4.304 1.00 42.47 748 GLN A CA 1
ATOM 1298 C C . GLN A 1 166 ? 0.553 -47.781 5.305 1.00 43.62 748 GLN A C 1
ATOM 1299 O O . GLN A 1 166 ? 0.422 -48.467 6.318 1.00 45.23 748 GLN A O 1
ATOM 1305 N N . VAL A 1 167 ? 1.673 -47.115 5.037 1.00 44.15 749 VAL A N 1
ATOM 1306 C CA . VAL A 1 167 ? 2.787 -47.175 5.973 1.00 42.31 749 VAL A CA 1
ATOM 1307 C C . VAL A 1 167 ? 2.421 -46.449 7.254 1.00 47.91 749 VAL A C 1
ATOM 1308 O O . VAL A 1 167 ? 2.638 -46.956 8.359 1.00 47.82 749 VAL A O 1
ATOM 1312 N N . LEU A 1 168 ? 1.839 -45.255 7.119 1.00 46.73 750 LEU A N 1
ATOM 1313 C CA . LEU A 1 168 ? 1.415 -44.503 8.292 1.00 49.59 750 LEU A CA 1
ATOM 1314 C C . LEU A 1 168 ? 0.366 -45.273 9.076 1.00 47.85 750 LEU A C 1
ATOM 1315 O O . LEU A 1 168 ? 0.413 -45.334 10.308 1.00 52.25 750 LEU A O 1
ATOM 1320 N N . GLU A 1 169 ? -0.583 -45.876 8.373 1.00 46.59 751 GLU A N 1
ATOM 1321 C CA . GLU A 1 169 ? -1.572 -46.703 9.036 1.00 43.50 751 GLU A CA 1
ATOM 1322 C C . GLU A 1 169 ? -0.907 -47.875 9.734 1.00 50.23 751 GLU A C 1
ATOM 1323 O O . GLU A 1 169 ? -1.239 -48.190 10.879 1.00 57.33 751 GLU A O 1
ATOM 1329 N N . LEU A 1 170 ? 0.075 -48.495 9.076 1.00 51.93 752 LEU A N 1
ATOM 1330 C CA . LEU A 1 170 ? 0.813 -49.606 9.670 1.00 45.56 752 LEU A CA 1
ATOM 1331 C C . LEU A 1 170 ? 1.520 -49.173 10.938 1.00 47.57 752 LEU A C 1
ATOM 1332 O O . LEU A 1 170 ? 1.457 -49.861 11.958 1.00 49.77 752 LEU A O 1
ATOM 1337 N N . LEU A 1 171 ? 2.199 -48.027 10.894 1.00 49.46 753 LEU A N 1
ATOM 1338 C CA . LEU A 1 171 ? 2.925 -47.566 12.069 1.00 45.40 753 LEU A CA 1
ATOM 1339 C C . LEU A 1 171 ? 1.975 -47.259 13.216 1.00 51.95 753 LEU A C 1
ATOM 1340 O O . LEU A 1 171 ? 2.246 -47.617 14.367 1.00 52.42 753 LEU A O 1
ATOM 1345 N N . HIS A 1 172 ? 0.841 -46.622 12.921 1.00 53.17 754 HIS A N 1
ATOM 1346 C CA . HIS A 1 172 ? -0.094 -46.271 13.982 1.00 49.26 754 HIS A CA 1
ATOM 1347 C C . HIS A 1 172 ? -0.697 -47.513 14.626 1.00 53.69 754 HIS A C 1
ATOM 1348 O O . HIS A 1 172 ? -0.776 -47.600 15.854 1.00 57.16 754 HIS A O 1
ATOM 1355 N N . GLU A 1 173 ? -1.111 -48.496 13.826 1.00 54.61 755 GLU A N 1
ATOM 1356 C CA . GLU A 1 173 ? -1.732 -49.674 14.419 1.00 51.75 755 GLU A CA 1
ATOM 1357 C C . GLU A 1 173 ? -0.772 -50.427 15.306 1.00 53.50 755 GLU A C 1
ATOM 1358 O O . GLU A 1 173 ? -1.207 -51.121 16.225 1.00 62.23 755 GLU A O 1
ATOM 1364 N N . ASN A 1 174 ? 0.507 -50.256 15.072 1.00 53.10 756 ASN A N 1
ATOM 1365 C CA . ASN A 1 174 ? 1.498 -50.918 15.879 1.00 49.11 756 ASN A CA 1
ATOM 1366 C C . ASN A 1 174 ? 2.058 -50.003 16.928 1.00 50.90 756 ASN A C 1
ATOM 1367 O O . ASN A 1 174 ? 2.993 -50.337 17.592 1.00 50.09 756 ASN A O 1
ATOM 1372 N N . ARG A 1 175 ? 1.460 -48.837 17.066 1.00 52.80 757 ARG A N 1
ATOM 1373 C CA . ARG A 1 175 ? 1.843 -47.836 18.039 1.00 56.58 757 ARG A CA 1
ATOM 1374 C C . ARG A 1 175 ? 3.304 -47.469 18.023 1.00 61.07 757 ARG A C 1
ATOM 1375 O O . ARG A 1 175 ? 3.943 -47.450 19.043 1.00 69.18 757 ARG A O 1
ATOM 1383 N N . ILE A 1 176 ? 3.821 -47.127 16.859 1.00 58.93 758 ILE A N 1
ATOM 1384 C CA . ILE A 1 176 ? 5.212 -46.760 16.736 1.00 56.39 758 ILE A CA 1
ATOM 1385 C C . ILE A 1 176 ? 5.399 -45.265 16.831 1.00 61.41 758 ILE A C 1
ATOM 1386 O O . ILE A 1 176 ? 4.898 -44.530 16.024 1.00 61.58 758 ILE A O 1
ATOM 1391 N N . GLU A 1 177 ? 6.144 -44.820 17.826 1.00 62.04 759 GLU A N 1
ATOM 1392 C CA . GLU A 1 177 ? 6.340 -43.394 18.029 1.00 65.78 759 GLU A CA 1
ATOM 1393 C C . GLU A 1 177 ? 7.639 -42.940 17.356 1.00 68.90 759 GLU A C 1
ATOM 1394 O O . GLU A 1 177 ? 8.340 -43.727 16.719 1.00 62.42 759 GLU A O 1
ATOM 1400 N N . LEU A 1 178 ? 7.992 -41.665 17.567 1.00 71.74 760 LEU A N 1
ATOM 1401 C CA . LEU A 1 178 ? 8.891 -40.925 16.684 1.00 66.56 760 LEU A CA 1
ATOM 1402 C C . LEU A 1 178 ? 10.092 -41.720 16.205 1.00 69.77 760 LEU A C 1
ATOM 1403 O O . LEU A 1 178 ? 10.238 -41.944 15.006 1.00 77.33 760 LEU A O 1
ATOM 1408 N N . ASN A 1 179 ? 10.990 -42.126 17.084 1.00 66.99 761 ASN A N 1
ATOM 1409 C CA . ASN A 1 179 ? 12.216 -42.745 16.593 1.00 67.89 761 ASN A CA 1
ATOM 1410 C C . ASN A 1 179 ? 12.227 -44.253 16.802 1.00 65.65 761 ASN A C 1
ATOM 1411 O O . ASN A 1 179 ? 13.287 -44.856 16.970 1.00 62.90 761 ASN A O 1
ATOM 1416 N N . GLU A 1 180 ? 11.053 -44.872 16.756 1.00 65.70 762 GLU A N 1
ATOM 1417 C CA . GLU A 1 180 ? 10.899 -46.296 16.998 1.00 63.91 762 GLU A CA 1
ATOM 1418 C C . GLU A 1 180 ? 10.771 -47.056 15.677 1.00 56.85 762 GLU A C 1
ATOM 1419 O O . GLU A 1 180 ? 10.651 -46.474 14.599 1.00 51.90 762 GLU A O 1
ATOM 1425 N N . VAL A 1 181 ? 10.806 -48.380 15.781 1.00 56.63 763 VAL A N 1
ATOM 1426 C CA . VAL A 1 181 ? 10.917 -49.270 14.634 1.00 58.00 763 VAL A CA 1
ATOM 1427 C C . VAL A 1 181 ? 9.825 -50.327 14.709 1.00 58.12 763 VAL A C 1
ATOM 1428 O O . VAL A 1 181 ? 9.668 -50.994 15.737 1.00 62.26 763 VAL A O 1
ATOM 1432 N N . TRP A 1 182 ? 9.202 -50.566 13.574 1.00 54.65 764 TRP A N 1
ATOM 1433 C CA . TRP A 1 182 ? 8.265 -51.641 13.430 1.00 56.76 764 TRP A CA 1
ATOM 1434 C C . TRP A 1 182 ? 9.107 -52.758 12.840 1.00 55.87 764 TRP A C 1
ATOM 1435 O O . TRP A 1 182 ? 9.895 -52.533 11.969 1.00 55.44 764 TRP A O 1
ATOM 1446 N N . GLU A 1 183 ? 8.956 -53.970 13.317 1.00 53.64 765 GLU A N 1
ATOM 1447 C CA . GLU A 1 183 ? 9.731 -55.040 12.778 1.00 52.77 765 GLU A CA 1
ATOM 1448 C C . GLU A 1 183 ? 8.827 -56.153 12.394 1.00 59.50 765 GLU A C 1
ATOM 1449 O O . GLU A 1 183 ? 7.823 -56.351 13.012 1.00 62.40 765 GLU A O 1
ATOM 1455 N N . ALA A 1 184 ? 9.212 -56.906 11.382 1.00 58.45 766 ALA A N 1
ATOM 1456 C CA . ALA A 1 184 ? 8.432 -58.023 10.926 1.00 67.34 766 ALA A CA 1
ATOM 1457 C C . ALA A 1 184 ? 8.651 -59.260 11.743 1.00 61.27 766 ALA A C 1
ATOM 1458 O O . ALA A 1 184 ? 7.730 -59.728 12.381 1.00 56.37 766 ALA A O 1
ATOM 1460 N N . ARG A 1 185 ? 9.855 -59.797 11.669 1.00 63.62 767 ARG A N 1
ATOM 1461 C CA . ARG A 1 185 ? 10.313 -61.013 12.379 1.00 65.59 767 ARG A CA 1
ATOM 1462 C C . ARG A 1 185 ? 9.790 -62.364 11.923 1.00 69.32 767 ARG A C 1
ATOM 1463 O O . ARG A 1 185 ? 8.605 -62.580 11.813 1.00 75.39 767 ARG A O 1
ATOM 1471 N N . GLU A 1 186 ? 10.722 -63.266 11.648 1.00 73.18 768 GLU A N 1
ATOM 1472 C CA . GLU A 1 186 ? 10.424 -64.625 11.252 1.00 77.93 768 GLU A CA 1
ATOM 1473 C C . GLU A 1 186 ? 11.427 -65.553 11.907 1.00 82.79 768 GLU A C 1
ATOM 1474 O O . GLU A 1 186 ? 12.615 -65.348 11.838 1.00 84.36 768 GLU A O 1
ATOM 1480 N N . ASN A 1 187 ? 10.927 -66.600 12.534 1.00 91.72 769 ASN A N 1
ATOM 1481 C CA . ASN A 1 187 ? 11.780 -67.530 13.276 1.00 97.30 769 ASN A CA 1
ATOM 1482 C C . ASN A 1 187 ? 12.945 -66.822 13.971 1.00 91.69 769 ASN A C 1
ATOM 1483 O O . ASN A 1 187 ? 14.091 -67.274 13.892 1.00 92.99 769 ASN A O 1
ATOM 1488 N N . GLU A 1 188 ? 12.642 -65.701 14.637 1.00 92.69 770 GLU A N 1
ATOM 1489 C CA . GLU A 1 188 ? 13.570 -64.921 15.458 1.00 96.72 770 GLU A CA 1
ATOM 1490 C C . GLU A 1 188 ? 14.588 -64.108 14.661 1.00 87.02 770 GLU A C 1
ATOM 1491 O O . GLU A 1 188 ? 15.671 -63.820 15.171 1.00 90.15 770 GLU A O 1
ATOM 1497 N N . VAL A 1 189 ? 14.263 -63.713 13.431 1.00 82.94 771 VAL A N 1
ATOM 1498 C CA . VAL A 1 189 ? 15.107 -62.815 12.648 1.00 81.60 771 VAL A CA 1
ATOM 1499 C C . VAL A 1 189 ? 14.248 -61.669 12.119 1.00 74.04 771 VAL A C 1
ATOM 1500 O O . VAL A 1 189 ? 13.095 -61.877 11.727 1.00 76.10 771 VAL A O 1
ATOM 1504 N N . VAL A 1 190 ? 14.797 -60.456 12.129 1.00 68.19 772 VAL A N 1
ATOM 1505 C CA . VAL A 1 190 ? 14.070 -59.277 11.666 1.00 62.38 772 VAL A CA 1
ATOM 1506 C C . VAL A 1 190 ? 14.070 -59.301 10.143 1.00 56.29 772 VAL A C 1
ATOM 1507 O O . VAL A 1 190 ? 15.101 -59.084 9.509 1.00 57.38 772 VAL A O 1
ATOM 1511 N N . LYS A 1 191 ? 12.914 -59.556 9.547 1.00 60.95 773 LYS A N 1
ATOM 1512 C CA . LYS A 1 191 ? 12.895 -59.700 8.101 1.00 54.00 773 LYS A CA 1
ATOM 1513 C C . LYS A 1 191 ? 12.716 -58.361 7.394 1.00 50.36 773 LYS A C 1
ATOM 1514 O O . LYS A 1 191 ? 13.417 -58.073 6.422 1.00 52.47 773 LYS A O 1
ATOM 1520 N N . PHE A 1 192 ? 11.783 -57.544 7.859 1.00 47.44 774 PHE A N 1
ATOM 1521 C CA . PHE A 1 192 ? 11.540 -56.222 7.312 1.00 42.80 774 PHE A CA 1
ATOM 1522 C C . PHE A 1 192 ? 11.520 -55.266 8.483 1.00 46.25 774 PHE A C 1
ATOM 1523 O O . PHE A 1 192 ? 11.511 -55.699 9.627 1.00 55.38 774 PHE A O 1
ATOM 1531 N N . ALA A 1 193 ? 11.551 -53.966 8.218 1.00 44.34 775 ALA A N 1
ATOM 1532 C CA . ALA A 1 193 ? 11.450 -53.017 9.322 1.00 46.30 775 ALA A CA 1
ATOM 1533 C C . ALA A 1 193 ? 11.305 -51.612 8.771 1.00 44.69 775 ALA A C 1
ATOM 1534 O O . ALA A 1 193 ? 11.768 -51.320 7.671 1.00 46.12 775 ALA A O 1
ATOM 1536 N N . ILE A 1 194 ? 10.676 -50.745 9.554 1.00 42.23 776 ILE A N 1
ATOM 1537 C CA . ILE A 1 194 ? 10.501 -49.344 9.188 1.00 46.51 776 ILE A CA 1
ATOM 1538 C C . ILE A 1 194 ? 10.762 -48.495 10.420 1.00 50.36 776 ILE A C 1
ATOM 1539 O O . ILE A 1 194 ? 10.180 -48.740 11.479 1.00 50.43 776 ILE A O 1
ATOM 1544 N N . LYS A 1 195 ? 11.646 -47.514 10.291 1.00 50.52 777 LYS A N 1
ATOM 1545 C CA . LYS A 1 195 ? 11.902 -46.556 11.352 1.00 51.09 777 LYS A CA 1
ATOM 1546 C C . LYS A 1 195 ? 11.085 -45.312 11.060 1.00 54.12 777 LYS A C 1
ATOM 1547 O O . LYS A 1 195 ? 11.230 -44.711 9.991 1.00 53.89 777 LYS A O 1
ATOM 1553 N N . ARG A 1 196 ? 10.215 -44.946 11.993 1.00 53.16 778 ARG A N 1
ATOM 1554 C CA . ARG A 1 196 ? 9.459 -43.714 11.859 1.00 50.41 778 ARG A CA 1
ATOM 1555 C C . ARG A 1 196 ? 10.406 -42.531 12.015 1.00 51.42 778 ARG A C 1
ATOM 1556 O O . ARG A 1 196 ? 11.301 -42.551 12.855 1.00 55.58 778 ARG A O 1
ATOM 1564 N N . LEU A 1 197 ? 10.266 -41.529 11.142 1.00 51.68 779 LEU A N 1
ATOM 1565 C CA . LEU A 1 197 ? 11.149 -40.368 11.180 1.00 48.68 779 LEU A CA 1
ATOM 1566 C C . LEU A 1 197 ? 10.365 -39.074 11.014 1.00 52.57 779 LEU A C 1
ATOM 1567 O O . LEU A 1 197 ? 10.940 -38.048 10.641 1.00 50.80 779 LEU A O 1
ATOM 1572 N N . PHE A 1 198 ? 9.063 -39.109 11.259 1.00 58.75 780 PHE A N 1
ATOM 1573 C CA . PHE A 1 198 ? 8.199 -37.952 11.177 1.00 52.80 780 PHE A CA 1
ATOM 1574 C C . PHE A 1 198 ? 7.514 -37.769 12.517 1.00 54.11 780 PHE A C 1
ATOM 1575 O O . PHE A 1 198 ? 7.138 -38.748 13.163 1.00 55.92 780 PHE A O 1
ATOM 1583 N N . LYS A 1 199 ? 7.370 -36.510 12.936 1.00 59.24 781 LYS A N 1
ATOM 1584 C CA . LYS A 1 199 ? 6.670 -36.218 14.183 1.00 65.20 781 LYS A CA 1
ATOM 1585 C C . LYS A 1 199 ? 5.156 -36.264 13.997 1.00 61.89 781 LYS A C 1
ATOM 1586 O O . LYS A 1 199 ? 4.445 -36.805 14.849 1.00 59.79 781 LYS A O 1
ATOM 1592 N N . GLU A 1 200 ? 4.660 -35.739 12.876 1.00 58.82 782 GLU A N 1
ATOM 1593 C CA . GLU A 1 200 ? 3.226 -35.595 12.660 1.00 60.43 782 GLU A CA 1
ATOM 1594 C C . GLU A 1 200 ? 2.526 -36.942 12.656 1.00 56.29 782 GLU A C 1
ATOM 1595 O O . GLU A 1 200 ? 3.055 -37.929 12.151 1.00 66.08 782 GLU A O 1
ATOM 1601 N N . ASP A 1 201 ? 1.322 -36.981 13.205 1.00 56.18 783 ASP A N 1
ATOM 1602 C CA . ASP A 1 201 ? 0.522 -38.197 13.207 1.00 60.96 783 ASP A CA 1
ATOM 1603 C C . ASP A 1 201 ? -0.454 -38.266 12.035 1.00 58.38 783 ASP A C 1
ATOM 1604 O O . ASP A 1 201 ? -1.119 -39.292 11.858 1.00 61.64 783 ASP A O 1
ATOM 1609 N N . ILE A 1 202 ? -0.562 -37.210 11.240 1.00 53.57 784 ILE A N 1
ATOM 1610 C CA . ILE A 1 202 ? -1.437 -37.173 10.077 1.00 53.29 784 ILE A CA 1
ATOM 1611 C C . ILE A 1 202 ? -0.571 -37.166 8.826 1.00 56.19 784 ILE A C 1
ATOM 1612 O O . ILE A 1 202 ? 0.494 -36.539 8.801 1.00 62.71 784 ILE A O 1
ATOM 1617 N N . LEU A 1 203 ? -1.021 -37.870 7.791 1.00 50.92 785 LEU A N 1
ATOM 1618 C CA . LEU A 1 203 ? -0.278 -37.908 6.542 1.00 50.76 785 LEU A CA 1
ATOM 1619 C C . LEU A 1 203 ? -0.144 -36.511 5.939 1.00 49.15 785 LEU A C 1
ATOM 1620 O O . LEU A 1 203 ? -1.146 -35.872 5.602 1.00 51.71 785 LEU A O 1
ATOM 1625 N N . GLN A 1 204 ? 1.097 -36.039 5.814 1.00 48.04 786 GLN A N 1
ATOM 1626 C CA . GLN A 1 204 ? 1.417 -34.783 5.150 1.00 46.94 786 GLN A CA 1
ATOM 1627 C C . GLN A 1 204 ? 1.476 -34.962 3.637 1.00 45.36 786 GLN A C 1
ATOM 1628 O O . GLN A 1 204 ? 1.731 -36.051 3.123 1.00 49.26 786 GLN A O 1
ATOM 1634 N N . GLU A 1 205 ? 1.250 -33.861 2.922 1.00 44.38 787 GLU A N 1
ATOM 1635 C CA . GLU A 1 205 ? 1.438 -33.855 1.477 1.00 43.39 787 GLU A CA 1
ATOM 1636 C C . GLU A 1 205 ? 2.809 -34.401 1.101 1.00 44.89 787 GLU A C 1
ATOM 1637 O O . GLU A 1 205 ? 2.927 -35.298 0.262 1.00 46.70 787 GLU A O 1
ATOM 1643 N N . THR A 1 206 ? 3.857 -33.863 1.720 1.00 42.49 788 THR A N 1
ATOM 1644 C CA . THR A 1 206 ? 5.232 -34.075 1.300 1.00 42.37 788 THR A CA 1
ATOM 1645 C C . THR A 1 206 ? 6.146 -34.033 2.515 1.00 44.33 788 THR A C 1
ATOM 1646 O O . THR A 1 206 ? 5.778 -33.533 3.579 1.00 44.99 788 THR A O 1
ATOM 1650 N N . GLY A 1 207 ? 7.340 -34.591 2.348 1.00 45.42 789 GLY A N 1
ATOM 1651 C CA . GLY A 1 207 ? 8.435 -34.348 3.259 1.00 40.83 789 GLY A CA 1
ATOM 1652 C C . GLY A 1 207 ? 8.538 -35.253 4.459 1.00 42.02 789 GLY A C 1
ATOM 1653 O O . GLY A 1 207 ? 9.478 -35.096 5.238 1.00 48.33 789 GLY A O 1
ATOM 1654 N N . GLN A 1 208 ? 7.616 -36.189 4.653 1.00 42.68 790 GLN A N 1
ATOM 1655 C CA . GLN A 1 208 ? 7.724 -37.102 5.784 1.00 44.99 790 GLN A CA 1
ATOM 1656 C C . GLN A 1 208 ? 8.694 -38.228 5.445 1.00 48.34 790 GLN A C 1
ATOM 1657 O O . GLN A 1 208 ? 8.551 -38.893 4.414 1.00 48.02 790 GLN A O 1
ATOM 1663 N N . GLU A 1 209 ? 9.678 -38.444 6.310 1.00 47.43 791 GLU A N 1
ATOM 1664 C CA . GLU A 1 209 ? 10.698 -39.454 6.089 1.00 42.49 791 GLU A CA 1
ATOM 1665 C C . GLU A 1 209 ? 10.436 -40.681 6.935 1.00 44.74 791 GLU A C 1
ATOM 1666 O O . GLU A 1 209 ? 9.934 -40.585 8.051 1.00 48.82 791 GLU A O 1
ATOM 1672 N N . ILE A 1 210 ? 10.802 -41.839 6.391 1.00 43.04 792 ILE A N 1
ATOM 1673 C CA . ILE A 1 210 ? 10.962 -43.067 7.151 1.00 40.38 792 ILE A CA 1
ATOM 1674 C C . ILE A 1 210 ? 12.310 -43.677 6.793 1.00 44.14 792 ILE A C 1
ATOM 1675 O O . ILE A 1 210 ? 12.948 -43.304 5.811 1.00 46.41 792 ILE A O 1
ATOM 1680 N N . GLY A 1 211 ? 12.736 -44.633 7.606 1.00 46.48 793 GLY A N 1
ATOM 1681 C CA . GLY A 1 211 ? 13.872 -45.463 7.268 1.00 49.95 793 GLY A CA 1
ATOM 1682 C C . GLY A 1 211 ? 13.455 -46.901 7.037 1.00 52.61 793 GLY A C 1
ATOM 1683 O O . GLY A 1 211 ? 12.809 -47.504 7.897 1.00 52.82 793 GLY A O 1
ATOM 1684 N N . VAL A 1 212 ? 13.795 -47.459 5.882 1.00 50.00 794 VAL A N 1
ATOM 1685 C CA . VAL A 1 212 ? 13.500 -48.850 5.561 1.00 48.55 794 VAL A CA 1
ATOM 1686 C C . VAL A 1 212 ? 14.745 -49.682 5.812 1.00 53.63 794 VAL A C 1
ATOM 1687 O O . VAL A 1 212 ? 15.849 -49.288 5.423 1.00 57.13 794 VAL A O 1
ATOM 1691 N N . LEU A 1 213 ? 14.578 -50.835 6.453 1.00 49.43 795 LEU A N 1
ATOM 1692 C CA . LEU A 1 213 ? 15.717 -51.714 6.689 1.00 56.80 795 LEU A CA 1
ATOM 1693 C C . LEU A 1 213 ? 16.211 -52.302 5.374 1.00 57.23 795 LEU A C 1
ATOM 1694 O O . LEU A 1 213 ? 15.433 -52.874 4.613 1.00 54.66 795 LEU A O 1
ATOM 1699 N N . LEU A 1 214 ? 17.504 -52.168 5.108 1.00 64.68 796 LEU A N 1
ATOM 1700 C CA . LEU A 1 214 ? 18.096 -52.854 3.968 1.00 65.83 796 LEU A CA 1
ATOM 1701 C C . LEU A 1 214 ? 18.379 -54.300 4.346 1.00 65.62 796 LEU A C 1
ATOM 1702 O O . LEU A 1 214 ? 19.070 -54.546 5.341 1.00 65.33 796 LEU A O 1
ATOM 1707 N N . PRO A 1 215 ? 17.882 -55.272 3.596 1.00 67.73 797 PRO A N 1
ATOM 1708 C CA . PRO A 1 215 ? 17.969 -56.662 4.045 1.00 64.36 797 PRO A CA 1
ATOM 1709 C C . PRO A 1 215 ? 19.393 -57.187 4.010 1.00 67.19 797 PRO A C 1
ATOM 1710 O O . PRO A 1 215 ? 20.206 -56.813 3.162 1.00 69.11 797 PRO A O 1
ATOM 1714 N N . PHE A 1 216 ? 19.680 -58.067 4.967 1.00 66.57 798 PHE A N 1
ATOM 1715 C CA . PHE A 1 216 ? 20.954 -58.743 5.178 1.00 70.48 798 PHE A CA 1
ATOM 1716 C C . PHE A 1 216 ? 22.066 -57.800 5.617 1.00 71.89 798 PHE A C 1
ATOM 1717 O O . PHE A 1 216 ? 23.178 -58.263 5.865 1.00 70.57 798 PHE A O 1
ATOM 1725 N N . SER A 1 217 ? 21.804 -56.500 5.729 1.00 74.47 799 SER A N 1
ATOM 1726 C CA . SER A 1 217 ? 22.694 -55.604 6.445 1.00 68.12 799 SER A CA 1
ATOM 1727 C C . SER A 1 217 ? 22.675 -55.955 7.929 1.00 67.72 799 SER A C 1
ATOM 1728 O O . SER A 1 217 ? 22.080 -56.946 8.354 1.00 78.27 799 SER A O 1
ATOM 1731 N N . ASN A 1 218 ? 23.326 -55.141 8.741 1.00 63.74 800 ASN A N 1
ATOM 1732 C CA . ASN A 1 218 ? 23.296 -55.340 10.186 1.00 75.54 800 ASN A CA 1
ATOM 1733 C C . ASN A 1 218 ? 22.642 -54.019 10.592 1.00 78.78 800 ASN A C 1
ATOM 1734 O O . ASN A 1 218 ? 23.317 -53.049 10.952 1.00 77.98 800 ASN A O 1
ATOM 1739 N N . GLY A 1 219 ? 21.315 -53.985 10.558 1.00 76.52 801 GLY A N 1
ATOM 1740 C CA . GLY A 1 219 ? 20.570 -52.778 10.812 1.00 63.01 801 GLY A CA 1
ATOM 1741 C C . GLY A 1 219 ? 20.751 -51.485 10.058 1.00 66.08 801 GLY A C 1
ATOM 1742 O O . GLY A 1 219 ? 20.463 -50.424 10.616 1.00 70.25 801 GLY A O 1
ATOM 1743 N N . ASP A 1 220 ? 21.226 -51.532 8.819 1.00 70.05 802 ASP A N 1
ATOM 1744 C CA . ASP A 1 220 ? 21.362 -50.319 8.021 1.00 71.70 802 ASP A CA 1
ATOM 1745 C C . ASP A 1 220 ? 19.991 -49.887 7.531 1.00 64.71 802 ASP A C 1
ATOM 1746 O O . ASP A 1 220 ? 19.311 -50.636 6.820 1.00 60.60 802 ASP A O 1
ATOM 1751 N N . PHE A 1 221 ? 19.592 -48.684 7.905 1.00 64.11 803 PHE A N 1
ATOM 1752 C CA . PHE A 1 221 ? 18.349 -48.100 7.444 1.00 59.68 803 PHE A CA 1
ATOM 1753 C C . PHE A 1 221 ? 18.659 -47.051 6.395 1.00 59.56 803 PHE A C 1
ATOM 1754 O O . PHE A 1 221 ? 19.612 -46.280 6.535 1.00 69.33 803 PHE A O 1
ATOM 1762 N N . TYR A 1 222 ? 17.879 -47.052 5.327 1.00 57.72 804 TYR A N 1
ATOM 1763 C CA . TYR A 1 222 ? 18.018 -46.081 4.259 1.00 59.47 804 TYR A CA 1
ATOM 1764 C C . TYR A 1 222 ? 16.752 -45.243 4.208 1.00 57.43 804 TYR A C 1
ATOM 1765 O O . TYR A 1 222 ? 15.645 -45.786 4.181 1.00 61.06 804 TYR A O 1
ATOM 1774 N N . ASN A 1 223 ? 16.918 -43.927 4.225 1.00 50.62 805 ASN A N 1
ATOM 1775 C CA . ASN A 1 223 ? 15.799 -43.017 4.372 1.00 48.10 805 ASN A CA 1
ATOM 1776 C C . ASN A 1 223 ? 15.112 -42.764 3.041 1.00 50.34 805 ASN A C 1
ATOM 1777 O O . ASN A 1 223 ? 15.773 -42.579 2.015 1.00 51.23 805 ASN A O 1
ATOM 1782 N N . GLU A 1 224 ? 13.773 -42.763 3.064 1.00 44.99 806 GLU A N 1
ATOM 1783 C CA . GLU A 1 224 ? 12.992 -42.282 1.937 1.00 43.71 806 GLU A CA 1
ATOM 1784 C C . GLU A 1 224 ? 11.835 -41.432 2.437 1.00 44.01 806 GLU A C 1
ATOM 1785 O O . GLU A 1 224 ? 11.456 -41.478 3.607 1.00 47.26 806 GLU A O 1
ATOM 1791 N N . TYR A 1 225 ? 11.296 -40.625 1.535 1.00 42.40 807 TYR A N 1
ATOM 1792 C CA . TYR A 1 225 ? 10.062 -39.918 1.802 1.00 39.88 807 TYR A CA 1
ATOM 1793 C C . TYR A 1 225 ? 8.866 -40.830 1.591 1.00 41.89 807 TYR A C 1
ATOM 1794 O O . TYR A 1 225 ? 8.903 -41.765 0.793 1.00 42.80 807 TYR A O 1
ATOM 1803 N N . LEU A 1 226 ? 7.791 -40.526 2.306 1.00 41.29 808 LEU A N 1
ATOM 1804 C CA . LEU A 1 226 ? 6.518 -41.191 2.110 1.00 36.41 808 LEU A CA 1
ATOM 1805 C C . LEU A 1 226 ? 5.822 -40.624 0.889 1.00 38.18 808 LEU A C 1
ATOM 1806 O O . LEU A 1 226 ? 5.866 -39.420 0.640 1.00 41.96 808 LEU A O 1
ATOM 1811 N N . VAL A 1 227 ? 5.177 -41.493 0.125 1.00 37.19 809 VAL A N 1
ATOM 1812 C CA . VAL A 1 227 ? 4.425 -41.085 -1.052 1.00 37.73 809 VAL A CA 1
ATOM 1813 C C . VAL A 1 227 ? 2.972 -40.978 -0.645 1.00 42.49 809 VAL A C 1
ATOM 1814 O O . VAL A 1 227 ? 2.330 -41.988 -0.339 1.00 43.69 809 VAL A O 1
ATOM 1818 N N . ASN A 1 228 ? 2.463 -39.752 -0.629 1.00 41.49 810 ASN A N 1
ATOM 1819 C CA . ASN A 1 228 ? 1.045 -39.488 -0.414 1.00 40.09 810 ASN A CA 1
ATOM 1820 C C . ASN A 1 228 ? 0.355 -39.636 -1.757 1.00 41.26 810 ASN A C 1
ATOM 1821 O O . ASN A 1 228 ? 0.359 -38.716 -2.572 1.00 41.69 810 ASN A O 1
ATOM 1826 N N . THR A 1 229 ? -0.240 -40.803 -1.998 1.00 43.28 811 THR A N 1
ATOM 1827 C CA . THR A 1 229 ? -0.798 -41.081 -3.317 1.00 43.08 811 THR A CA 1
ATOM 1828 C C . THR A 1 229 ? -1.996 -40.195 -3.624 1.00 42.74 811 THR A C 1
ATOM 1829 O O . THR A 1 229 ? -2.202 -39.813 -4.780 1.00 43.40 811 THR A O 1
ATOM 1833 N N . ALA A 1 230 ? -2.787 -39.856 -2.608 1.00 43.87 812 ALA A N 1
ATOM 1834 C CA . ALA A 1 230 ? -3.840 -38.864 -2.780 1.00 41.54 812 ALA A CA 1
ATOM 1835 C C . ALA A 1 230 ? -3.273 -37.538 -3.280 1.00 45.84 812 ALA A C 1
ATOM 1836 O O . ALA A 1 230 ? -3.821 -36.922 -4.201 1.00 47.57 812 ALA A O 1
ATOM 1838 N N . PHE A 1 231 ? -2.173 -37.080 -2.679 1.00 44.30 813 PHE A N 1
ATOM 1839 C CA . PHE A 1 231 ? -1.584 -35.808 -3.074 1.00 39.22 813 PHE A CA 1
ATOM 1840 C C . PHE A 1 231 ? -0.940 -35.906 -4.442 1.00 41.94 813 PHE A C 1
ATOM 1841 O O . PHE A 1 231 ? -1.011 -34.967 -5.241 1.00 46.02 813 PHE A O 1
ATOM 1849 N N . LEU A 1 232 ? -0.292 -37.035 -4.713 1.00 44.18 814 LEU A N 1
ATOM 1850 C CA . LEU A 1 232 ? 0.320 -37.267 -6.010 1.00 36.71 814 LEU A CA 1
ATOM 1851 C C . LEU A 1 232 ? -0.723 -37.227 -7.110 1.00 41.43 814 LEU A C 1
ATOM 1852 O O . LEU A 1 232 ? -0.573 -36.503 -8.097 1.00 42.85 814 LEU A O 1
ATOM 1857 N N . ILE A 1 233 ? -1.798 -38.003 -6.947 1.00 44.13 815 ILE A N 1
ATOM 1858 C CA . ILE A 1 233 ? -2.871 -38.068 -7.932 1.00 36.70 815 ILE A CA 1
ATOM 1859 C C . ILE A 1 233 ? -3.561 -36.721 -8.071 1.00 39.04 815 ILE A C 1
ATOM 1860 O O . ILE A 1 233 ? -3.993 -36.338 -9.162 1.00 46.61 815 ILE A O 1
ATOM 1865 N N . LYS A 1 234 ? -3.662 -35.969 -6.982 1.00 43.26 816 LYS A N 1
ATOM 1866 C CA . LYS A 1 234 ? -4.313 -34.668 -7.056 1.00 42.35 816 LYS A CA 1
ATOM 1867 C C . LYS A 1 234 ? -3.464 -33.669 -7.838 1.00 45.81 816 LYS A C 1
ATOM 1868 O O . LYS A 1 234 ? -3.986 -32.946 -8.692 1.00 45.44 816 LYS A O 1
ATOM 1874 N N . ILE A 1 235 ? -2.149 -33.640 -7.594 1.00 44.35 817 ILE A N 1
ATOM 1875 C CA . ILE A 1 235 ? -1.275 -32.783 -8.391 1.00 44.41 817 ILE A CA 1
ATOM 1876 C C . ILE A 1 235 ? -1.305 -33.200 -9.859 1.00 44.11 817 ILE A C 1
ATOM 1877 O O . ILE A 1 235 ? -1.382 -32.355 -10.757 1.00 48.80 817 ILE A O 1
ATOM 1882 N N . PHE A 1 236 ? -1.246 -34.501 -10.132 1.00 42.03 818 PHE A N 1
ATOM 1883 C CA . PHE A 1 236 ? -1.338 -34.942 -11.517 1.00 38.92 818 PHE A CA 1
ATOM 1884 C C . PHE A 1 236 ? -2.658 -34.514 -12.153 1.00 43.61 818 PHE A C 1
ATOM 1885 O O . PHE A 1 236 ? -2.695 -34.204 -13.346 1.00 47.81 818 PHE A O 1
ATOM 1893 N N . LYS A 1 237 ? -3.746 -34.470 -11.378 1.00 41.59 819 LYS A N 1
ATOM 1894 C CA . LYS A 1 237 ? -5.021 -34.015 -11.929 1.00 43.65 819 LYS A CA 1
ATOM 1895 C C . LYS A 1 237 ? -4.961 -32.545 -12.339 1.00 47.04 819 LYS A C 1
ATOM 1896 O O . LYS A 1 237 ? -5.428 -32.180 -13.422 1.00 44.20 819 LYS A O 1
ATOM 1902 N N . HIS A 1 238 ? -4.387 -31.688 -11.486 1.00 47.29 820 HIS A N 1
ATOM 1903 C CA . HIS A 1 238 ? -4.169 -30.288 -11.830 1.00 43.91 820 HIS A CA 1
ATOM 1904 C C . HIS A 1 238 ? -3.353 -30.118 -13.102 1.00 47.15 820 HIS A C 1
ATOM 1905 O O . HIS A 1 238 ? -3.294 -29.006 -13.631 1.00 54.14 820 HIS A O 1
ATOM 1912 N N . HIS A 1 239 ? -2.704 -31.171 -13.593 1.00 49.66 821 HIS A N 1
ATOM 1913 C CA . HIS A 1 239 ? -1.814 -31.063 -14.741 1.00 49.10 821 HIS A CA 1
ATOM 1914 C C . HIS A 1 239 ? -2.228 -32.010 -15.861 1.00 48.25 821 HIS A C 1
ATOM 1915 O O . HIS A 1 239 ? -1.376 -32.539 -16.575 1.00 52.91 821 HIS A O 1
ATOM 1922 N N . GLY A 1 240 ? -3.525 -32.244 -16.020 1.00 45.17 822 GLY A N 1
ATOM 1923 C CA . GLY A 1 240 ? -4.030 -32.861 -17.224 1.00 42.51 822 GLY A CA 1
ATOM 1924 C C . GLY A 1 240 ? -4.039 -34.364 -17.253 1.00 43.18 822 GLY A C 1
ATOM 1925 O O . GLY A 1 240 ? -4.038 -34.945 -18.344 1.00 45.83 822 GLY A O 1
ATOM 1926 N N . PHE A 1 241 ? -4.065 -35.017 -16.095 1.00 40.64 823 PHE A N 1
ATOM 1927 C CA . PHE A 1 241 ? -4.037 -36.468 -16.008 1.00 41.07 823 PHE A CA 1
ATOM 1928 C C . PHE A 1 241 ? -5.268 -36.992 -15.281 1.00 40.10 823 PHE A C 1
ATOM 1929 O O . PHE A 1 241 ? -5.667 -36.458 -14.249 1.00 42.34 823 PHE A O 1
ATOM 1937 N N . SER A 1 242 ? -5.830 -38.077 -15.788 1.00 42.51 824 SER A N 1
ATOM 1938 C CA . SER A 1 242 ? -6.942 -38.767 -15.152 1.00 40.25 824 SER A CA 1
ATOM 1939 C C . SER A 1 242 ? -6.455 -40.069 -14.528 1.00 40.26 824 SER A C 1
ATOM 1940 O O . SER A 1 242 ? -5.685 -40.806 -15.148 1.00 44.23 824 SER A O 1
ATOM 1943 N N . LEU A 1 243 ? -6.919 -40.369 -13.319 1.00 35.28 825 LEU A N 1
ATOM 1944 C CA . LEU A 1 243 ? -6.607 -41.656 -12.720 1.00 33.47 825 LEU A CA 1
ATOM 1945 C C . LEU A 1 243 ? -7.248 -42.784 -13.521 1.00 36.46 825 LEU A C 1
ATOM 1946 O O . LEU A 1 243 ? -8.395 -42.693 -13.945 1.00 42.47 825 LEU A O 1
ATOM 1951 N N . VAL A 1 244 ? -6.498 -43.852 -13.747 1.00 40.22 826 VAL A N 1
ATOM 1952 C CA . VAL A 1 244 ? -7.004 -45.026 -14.436 1.00 35.35 826 VAL A CA 1
ATOM 1953 C C . VAL A 1 244 ? -7.153 -46.214 -13.492 1.00 40.44 826 VAL A C 1
ATOM 1954 O O . VAL A 1 244 ? -8.160 -46.925 -13.548 1.00 38.60 826 VAL A O 1
ATOM 1958 N N . GLN A 1 245 ? -6.178 -46.426 -12.603 1.00 35.68 827 GLN A N 1
ATOM 1959 C CA . GLN A 1 245 ? -6.099 -47.630 -11.790 1.00 32.95 827 GLN A CA 1
ATOM 1960 C C . GLN A 1 245 ? -5.182 -47.373 -10.605 1.00 33.85 827 GLN A C 1
ATOM 1961 O O . GLN A 1 245 ? -4.178 -46.682 -10.734 1.00 38.54 827 GLN A O 1
ATOM 1967 N N . LYS A 1 246 ? -5.521 -47.945 -9.460 1.00 34.14 828 LYS A N 1
ATOM 1968 C CA . LYS A 1 246 ? -4.708 -47.799 -8.262 1.00 31.27 828 LYS A CA 1
ATOM 1969 C C . LYS A 1 246 ? -4.962 -49.023 -7.411 1.00 34.54 828 LYS A C 1
ATOM 1970 O O . LYS A 1 246 ? -6.100 -49.266 -7.021 1.00 39.39 828 LYS A O 1
ATOM 1976 N N . GLN A 1 247 ? -3.925 -49.797 -7.124 1.00 36.31 829 GLN A N 1
ATOM 1977 C CA . GLN A 1 247 ? -4.179 -51.119 -6.580 1.00 36.20 829 GLN A CA 1
ATOM 1978 C C . GLN A 1 247 ? -2.953 -51.635 -5.848 1.00 36.48 829 GLN A C 1
ATOM 1979 O O . GLN A 1 247 ? -1.831 -51.437 -6.294 1.00 36.71 829 GLN A O 1
ATOM 1985 N N . SER A 1 248 ? -3.190 -52.311 -4.738 1.00 35.21 830 SER A N 1
ATOM 1986 C CA . SER A 1 248 ? -2.138 -52.904 -3.939 1.00 34.30 830 SER A CA 1
ATOM 1987 C C . SER A 1 248 ? -1.403 -54.013 -4.683 1.00 36.04 830 SER A C 1
ATOM 1988 O O . SER A 1 248 ? -1.978 -54.747 -5.483 1.00 42.70 830 SER A O 1
ATOM 1991 N N . PHE A 1 249 ? -0.111 -54.154 -4.379 1.00 36.84 831 PHE A N 1
ATOM 1992 C CA . PHE A 1 249 ? 0.618 -55.324 -4.847 1.00 35.52 831 PHE A CA 1
ATOM 1993 C C . PHE A 1 249 ? -0.015 -56.608 -4.354 1.00 37.02 831 PHE A C 1
ATOM 1994 O O . PHE A 1 249 ? 0.119 -57.643 -5.000 1.00 43.01 831 PHE A O 1
ATOM 2002 N N . LYS A 1 250 ? -0.706 -56.567 -3.217 1.00 41.04 832 LYS A N 1
ATOM 2003 C CA . LYS A 1 250 ? -1.310 -57.770 -2.666 1.00 42.27 832 LYS A CA 1
ATOM 2004 C C . LYS A 1 250 ? -2.312 -58.386 -3.630 1.00 37.04 832 LYS A C 1
ATOM 2005 O O . LYS A 1 250 ? -2.588 -59.582 -3.547 1.00 42.41 832 LYS A O 1
ATOM 2011 N N . ASP A 1 251 ? -2.820 -57.614 -4.574 1.00 37.24 833 ASP A N 1
ATOM 2012 C CA . ASP A 1 251 ? -3.850 -58.111 -5.468 1.00 38.86 833 ASP A CA 1
ATOM 2013 C C . ASP A 1 251 ? -3.307 -58.916 -6.625 1.00 40.20 833 ASP A C 1
ATOM 2014 O O . ASP A 1 251 ? -4.088 -59.345 -7.469 1.00 39.05 833 ASP A O 1
ATOM 2019 N N . TRP A 1 252 ? -1.999 -59.090 -6.729 1.00 42.67 834 TRP A N 1
ATOM 2020 C CA . TRP A 1 252 ? -1.446 -59.964 -7.747 1.00 37.09 834 TRP A CA 1
ATOM 2021 C C . TRP A 1 252 ? -1.132 -61.334 -7.191 1.00 37.12 834 TRP A C 1
ATOM 2022 O O . TRP A 1 252 ? -0.697 -62.212 -7.942 1.00 41.44 834 TRP A O 1
ATOM 2033 N N . ILE A 1 253 ? -1.342 -61.536 -5.896 1.00 38.41 835 ILE A N 1
ATOM 2034 C CA . ILE A 1 253 ? -0.994 -62.791 -5.245 1.00 35.91 835 ILE A CA 1
ATOM 2035 C C . ILE A 1 253 ? -1.833 -63.940 -5.786 1.00 38.90 835 ILE A C 1
ATOM 2036 O O . ILE A 1 253 ? -1.297 -65.038 -5.954 1.00 48.82 835 ILE A O 1
ATOM 2041 N N . PRO A 1 254 ? -3.122 -63.772 -6.082 1.00 39.76 836 PRO A N 1
ATOM 2042 C CA . PRO A 1 254 ? -3.840 -64.908 -6.684 1.00 40.79 836 PRO A CA 1
ATOM 2043 C C . PRO A 1 254 ? -3.298 -65.329 -8.044 1.00 38.56 836 PRO A C 1
ATOM 2044 O O . PRO A 1 254 ? -3.091 -66.525 -8.255 1.00 42.59 836 PRO A O 1
ATOM 2048 N N . GLU A 1 255 ? -3.066 -64.402 -8.979 1.00 37.99 837 GLU A N 1
ATOM 2049 C CA . GLU A 1 255 ? -2.449 -64.789 -10.250 1.00 36.36 837 GLU A CA 1
ATOM 2050 C C . GLU A 1 255 ? -1.082 -65.425 -10.032 1.00 44.13 837 GLU A C 1
ATOM 2051 O O . GLU A 1 255 ? -0.688 -66.344 -10.759 1.00 43.69 837 GLU A O 1
ATOM 2057 N N . PHE A 1 256 ? -0.358 -64.961 -9.019 1.00 44.72 838 PHE A N 1
ATOM 2058 C CA . PHE A 1 256 ? 0.942 -65.521 -8.700 1.00 43.25 838 PHE A CA 1
ATOM 2059 C C . PHE A 1 256 ? 0.886 -67.032 -8.492 1.00 46.87 838 PHE A C 1
ATOM 2060 O O . PHE A 1 256 ? 1.852 -67.732 -8.787 1.00 51.84 838 PHE A O 1
ATOM 2068 N N . GLN A 1 257 ? -0.226 -67.559 -7.995 1.00 49.54 839 GLN A N 1
ATOM 2069 C CA . GLN A 1 257 ? -0.321 -69.000 -7.803 1.00 50.79 839 GLN A CA 1
ATOM 2070 C C . GLN A 1 257 ? -0.206 -69.760 -9.122 1.00 49.36 839 GLN A C 1
ATOM 2071 O O . GLN A 1 257 ? 0.259 -70.900 -9.135 1.00 53.78 839 GLN A O 1
ATOM 2077 N N . ASN A 1 258 ? -0.597 -69.146 -10.234 1.00 47.61 840 ASN A N 1
ATOM 2078 C CA . ASN A 1 258 ? -0.480 -69.771 -11.544 1.00 46.84 840 ASN A CA 1
ATOM 2079 C C . ASN A 1 258 ? 0.903 -69.634 -12.150 1.00 54.11 840 ASN A C 1
ATOM 2080 O O . ASN A 1 258 ? 1.228 -70.362 -13.093 1.00 58.59 840 ASN A O 1
ATOM 2085 N N . PHE A 1 259 ? 1.690 -68.687 -11.665 1.00 52.67 841 PHE A N 1
ATOM 2086 C CA . PHE A 1 259 ? 3.062 -68.463 -12.075 1.00 50.88 841 PHE A CA 1
ATOM 2087 C C . PHE A 1 259 ? 3.904 -68.938 -10.902 1.00 53.78 841 PHE A C 1
ATOM 2088 O O . PHE A 1 259 ? 4.220 -68.169 -10.008 1.00 65.61 841 PHE A O 1
ATOM 2096 N N . SER A 1 260 ? 4.208 -70.227 -10.875 1.00 51.61 842 SER A N 1
ATOM 2097 C CA . SER A 1 260 ? 4.920 -70.854 -9.758 1.00 63.12 842 SER A CA 1
ATOM 2098 C C . SER A 1 260 ? 4.160 -71.137 -8.465 1.00 60.99 842 SER A C 1
ATOM 2099 O O . SER A 1 260 ? 4.421 -70.518 -7.431 1.00 56.43 842 SER A O 1
ATOM 2102 N N . LYS A 1 261 ? 3.232 -72.097 -8.527 1.00 65.55 843 LYS A N 1
ATOM 2103 C CA . LYS A 1 261 ? 2.569 -72.623 -7.338 1.00 60.92 843 LYS A CA 1
ATOM 2104 C C . LYS A 1 261 ? 3.498 -72.773 -6.146 1.00 62.79 843 LYS A C 1
ATOM 2105 O O . LYS A 1 261 ? 3.120 -72.479 -5.006 1.00 64.74 843 LYS A O 1
ATOM 2111 N N . SER A 1 262 ? 4.712 -73.260 -6.391 1.00 67.97 844 SER A N 1
ATOM 2112 C CA . SER A 1 262 ? 5.742 -73.402 -5.371 1.00 58.87 844 SER A CA 1
ATOM 2113 C C . SER A 1 262 ? 5.936 -72.148 -4.527 1.00 64.20 844 SER A C 1
ATOM 2114 O O . SER A 1 262 ? 5.602 -72.158 -3.342 1.00 67.89 844 SER A O 1
ATOM 2117 N N . LEU A 1 263 ? 6.424 -71.058 -5.138 1.00 61.65 845 LEU A N 1
ATOM 2118 C CA . LEU A 1 263 ? 6.717 -69.828 -4.403 1.00 55.03 845 LEU A CA 1
ATOM 2119 C C . LEU A 1 263 ? 5.443 -69.256 -3.778 1.00 60.19 845 LEU A C 1
ATOM 2120 O O . LEU A 1 263 ? 5.490 -68.685 -2.682 1.00 54.26 845 LEU A O 1
ATOM 2125 N N . TYR A 1 264 ? 4.298 -69.414 -4.442 1.00 60.11 846 TYR A N 1
ATOM 2126 C CA . TYR A 1 264 ? 3.041 -68.951 -3.868 1.00 58.90 846 TYR A CA 1
ATOM 2127 C C . TYR A 1 264 ? 2.829 -69.514 -2.467 1.00 60.28 846 TYR A C 1
ATOM 2128 O O . TYR A 1 264 ? 2.576 -68.769 -1.516 1.00 64.56 846 TYR A O 1
ATOM 2137 N N . LYS A 1 265 ? 2.946 -70.827 -2.311 1.00 59.68 847 LYS A N 1
ATOM 2138 C CA . LYS A 1 265 ? 2.642 -71.420 -1.017 1.00 63.47 847 LYS A CA 1
ATOM 2139 C C . LYS A 1 265 ? 3.642 -71.021 0.066 1.00 65.83 847 LYS A C 1
ATOM 2140 O O . LYS A 1 265 ? 3.296 -71.095 1.251 1.00 61.16 847 LYS A O 1
ATOM 2146 N N . ILE A 1 266 ? 4.858 -70.586 -0.307 1.00 64.56 848 ILE A N 1
ATOM 2147 C CA . ILE A 1 266 ? 5.873 -70.216 0.681 1.00 59.36 848 ILE A CA 1
ATOM 2148 C C . ILE A 1 266 ? 5.736 -68.772 1.173 1.00 60.49 848 ILE A C 1
ATOM 2149 O O . ILE A 1 266 ? 6.273 -68.436 2.238 1.00 62.93 848 ILE A O 1
ATOM 2154 N N . LEU A 1 267 ? 5.022 -67.913 0.451 1.00 62.56 849 LEU A N 1
ATOM 2155 C CA . LEU A 1 267 ? 4.819 -66.552 0.925 1.00 55.83 849 LEU A CA 1
ATOM 2156 C C . LEU A 1 267 ? 4.277 -66.570 2.342 1.00 54.84 849 LEU A C 1
ATOM 2157 O O . LEU A 1 267 ? 3.304 -67.265 2.629 1.00 56.56 849 LEU A O 1
ATOM 2162 N N . THR A 1 268 ? 4.929 -65.830 3.233 1.00 53.02 850 THR A N 1
ATOM 2163 C CA . THR A 1 268 ? 4.565 -65.817 4.641 1.00 53.04 850 THR A CA 1
ATOM 2164 C C . THR A 1 268 ? 3.691 -64.615 4.959 1.00 56.58 850 THR A C 1
ATOM 2165 O O . THR A 1 268 ? 3.498 -63.720 4.136 1.00 57.02 850 THR A O 1
ATOM 2169 N N . GLU A 1 269 ? 3.161 -64.597 6.184 1.00 54.23 851 GLU A N 1
ATOM 2170 C CA . GLU A 1 269 ? 2.302 -63.487 6.568 1.00 55.75 851 GLU A CA 1
ATOM 2171 C C . GLU A 1 269 ? 3.092 -62.184 6.661 1.00 55.97 851 GLU A C 1
ATOM 2172 O O . GLU A 1 269 ? 2.549 -61.109 6.382 1.00 52.00 851 GLU A O 1
ATOM 2178 N N . ALA A 1 270 ? 4.378 -62.258 7.003 1.00 55.09 852 ALA A N 1
ATOM 2179 C CA . ALA A 1 270 ? 5.223 -61.066 6.965 1.00 52.25 852 ALA A CA 1
ATOM 2180 C C . ALA A 1 270 ? 5.485 -60.618 5.529 1.00 53.84 852 ALA A C 1
ATOM 2181 O O . ALA A 1 270 ? 5.594 -59.417 5.253 1.00 48.67 852 ALA A O 1
ATOM 2183 N N . ASP A 1 271 ? 5.590 -61.570 4.600 1.00 50.26 853 ASP A N 1
ATOM 2184 C CA . ASP A 1 271 ? 5.689 -61.215 3.192 1.00 47.01 853 ASP A CA 1
ATOM 2185 C C . ASP A 1 271 ? 4.450 -60.479 2.731 1.00 45.44 853 ASP A C 1
ATOM 2186 O O . ASP A 1 271 ? 4.546 -59.426 2.097 1.00 48.49 853 ASP A O 1
ATOM 2191 N N . LYS A 1 272 ? 3.273 -61.032 3.032 1.00 48.64 854 LYS A N 1
ATOM 2192 C CA . LYS A 1 272 ? 2.017 -60.417 2.614 1.00 42.73 854 LYS A CA 1
ATOM 2193 C C . LYS A 1 272 ? 1.833 -59.046 3.245 1.00 44.33 854 LYS A C 1
ATOM 2194 O O . LYS A 1 272 ? 1.371 -58.112 2.588 1.00 46.91 854 LYS A O 1
ATOM 2200 N N . THR A 1 273 ? 2.210 -58.891 4.513 1.00 49.37 855 THR A N 1
ATOM 2201 C CA . THR A 1 273 ? 2.118 -57.574 5.134 1.00 45.84 855 THR A CA 1
ATOM 2202 C C . THR A 1 273 ? 3.069 -56.581 4.477 1.00 45.28 855 THR A C 1
ATOM 2203 O O . THR A 1 273 ? 2.720 -55.412 4.301 1.00 49.36 855 THR A O 1
ATOM 2207 N N . TRP A 1 274 ? 4.280 -57.014 4.124 1.00 46.43 856 TRP A N 1
ATOM 2208 C CA . TRP A 1 274 ? 5.226 -56.090 3.495 1.00 43.54 856 TRP A CA 1
ATOM 2209 C C . TRP A 1 274 ? 4.769 -55.730 2.091 1.00 42.78 856 TRP A C 1
ATOM 2210 O O . TRP A 1 274 ? 4.789 -54.560 1.704 1.00 42.77 856 TRP A O 1
ATOM 2221 N N . THR A 1 275 ? 4.314 -56.723 1.332 1.00 44.16 857 THR A N 1
ATOM 2222 C CA . THR A 1 275 ? 3.797 -56.470 -0.003 1.00 40.94 857 THR A CA 1
ATOM 2223 C C . THR A 1 275 ? 2.617 -55.514 0.018 1.00 42.38 857 THR A C 1
ATOM 2224 O O . THR A 1 275 ? 2.455 -54.712 -0.903 1.00 48.45 857 THR A O 1
ATOM 2228 N N . SER A 1 276 ? 1.795 -55.561 1.062 1.00 45.77 858 SER A N 1
ATOM 2229 C CA . SER A 1 276 ? 0.620 -54.701 1.115 1.00 42.77 858 SER A CA 1
ATOM 2230 C C . SER A 1 276 ? 0.974 -53.225 1.161 1.00 43.11 858 SER A C 1
ATOM 2231 O O . SER A 1 276 ? 0.111 -52.389 0.884 1.00 50.93 858 SER A O 1
ATOM 2234 N N . LEU A 1 277 ? 2.213 -52.887 1.520 1.00 45.31 859 LEU A N 1
ATOM 2235 C CA . LEU A 1 277 ? 2.658 -51.504 1.596 1.00 38.57 859 LEU A CA 1
ATOM 2236 C C . LEU A 1 277 ? 2.972 -50.898 0.234 1.00 38.82 859 LEU A C 1
ATOM 2237 O O . LEU A 1 277 ? 3.212 -49.686 0.158 1.00 41.02 859 LEU A O 1
ATOM 2242 N N . PHE A 1 278 ? 2.944 -51.690 -0.832 1.00 36.31 860 PHE A N 1
ATOM 2243 C CA . PHE A 1 278 ? 3.325 -51.245 -2.160 1.00 34.50 860 PHE A CA 1
ATOM 2244 C C . PHE A 1 278 ? 2.139 -51.366 -3.099 1.00 37.75 860 PHE A C 1
ATOM 2245 O O . PHE A 1 278 ? 1.267 -52.216 -2.909 1.00 41.76 860 PHE A O 1
ATOM 2253 N N . GLY A 1 279 ? 2.120 -50.520 -4.119 1.00 34.84 861 GLY A N 1
ATOM 2254 C CA . GLY A 1 279 ? 0.966 -50.436 -4.989 1.00 32.89 861 GLY A CA 1
ATOM 2255 C C . GLY A 1 279 ? 1.301 -49.853 -6.341 1.00 33.18 861 GLY A C 1
ATOM 2256 O O . GLY A 1 279 ? 2.316 -49.183 -6.524 1.00 31.72 861 GLY A O 1
ATOM 2257 N N . PHE A 1 280 ? 0.411 -50.112 -7.286 1.00 35.25 862 PHE A N 1
ATOM 2258 C CA . PHE A 1 280 ? 0.483 -49.686 -8.672 1.00 32.71 862 PHE A CA 1
ATOM 2259 C C . PHE A 1 280 ? -0.484 -48.533 -8.908 1.00 34.82 862 PHE A C 1
ATOM 2260 O O . PHE A 1 280 ? -1.538 -48.451 -8.281 1.00 43.66 862 PHE A O 1
ATOM 2268 N N . ILE A 1 281 ? -0.105 -47.619 -9.789 1.00 34.51 863 ILE A N 1
ATOM 2269 C CA . ILE A 1 281 ? -0.930 -46.456 -10.093 1.00 34.53 863 ILE A CA 1
ATOM 2270 C C . ILE A 1 281 ? -0.782 -46.126 -11.568 1.00 37.92 863 ILE A C 1
ATOM 2271 O O . ILE A 1 281 ? 0.311 -45.782 -12.021 1.00 40.59 863 ILE A O 1
ATOM 2276 N N . CYS A 1 282 ? -1.867 -46.210 -12.325 1.00 34.54 864 CYS A N 1
ATOM 2277 C CA . CYS A 1 282 ? -1.855 -45.891 -13.745 1.00 37.34 864 CYS A CA 1
ATOM 2278 C C . CYS A 1 282 ? -2.597 -44.577 -13.934 1.00 39.07 864 CYS A C 1
ATOM 2279 O O . CYS A 1 282 ? -3.701 -44.415 -13.406 1.00 40.69 864 CYS A O 1
ATOM 2282 N N . LEU A 1 283 ? -1.976 -43.626 -14.643 1.00 36.35 865 LEU A N 1
ATOM 2283 C CA . LEU A 1 283 ? -2.597 -42.344 -14.946 1.00 35.87 865 LEU A CA 1
ATOM 2284 C C . LEU A 1 283 ? -2.526 -42.091 -16.438 1.00 38.63 865 LEU A C 1
ATOM 2285 O O . LEU A 1 283 ? -1.561 -42.467 -17.089 1.00 42.11 865 LEU A O 1
ATOM 2290 N N . ARG A 1 284 ? -3.548 -41.446 -16.982 1.00 41.88 866 ARG A N 1
ATOM 2291 C CA . ARG A 1 284 ? -3.604 -41.171 -18.407 1.00 40.62 866 ARG A CA 1
ATOM 2292 C C . ARG A 1 284 ? -3.676 -39.674 -18.649 1.00 42.38 866 ARG A C 1
ATOM 2293 O O . ARG A 1 284 ? -4.376 -38.956 -17.934 1.00 42.72 866 ARG A O 1
ATOM 2301 N N . LYS A 1 285 ? -2.938 -39.225 -19.666 1.00 45.14 867 LYS A N 1
ATOM 2302 C CA . LYS A 1 285 ? -2.916 -37.833 -20.089 1.00 42.42 867 LYS A CA 1
ATOM 2303 C C . LYS A 1 285 ? -4.116 -37.532 -20.979 1.00 46.77 867 LYS A C 1
ATOM 2304 O O . LYS A 1 285 ? -4.450 -38.310 -21.879 1.00 46.59 867 LYS A O 1
ATOM 2310 N N . ASN A 1 286 ? -4.761 -36.403 -20.732 1.00 49.66 868 ASN A N 1
ATOM 2311 C CA . ASN A 1 286 ? -6.025 -36.106 -21.387 1.00 42.14 868 ASN A CA 1
ATOM 2312 C C . ASN A 1 286 ? -5.856 -35.547 -22.792 1.00 46.04 868 ASN A C 1
ATOM 2313 O O . ASN A 1 286 ? -4.815 -34.993 -23.124 1.00 47.78 868 ASN A O 1
ATOM 2318 N N . SER B 1 1 ? 28.533 -67.472 0.256 1.00 52.93 -2 SER B N 1
ATOM 2319 C CA . SER B 1 1 ? 28.738 -67.624 -1.176 1.00 48.96 -2 SER B CA 1
ATOM 2320 C C . SER B 1 1 ? 30.153 -67.279 -1.586 1.00 49.58 -2 SER B C 1
ATOM 2321 O O . SER B 1 1 ? 30.751 -66.355 -1.063 1.00 55.49 -2 SER B O 1
ATOM 2324 N N . GLU B 1 2 ? 30.690 -68.049 -2.519 1.00 45.01 -1 GLU B N 1
ATOM 2325 C CA . GLU B 1 2 ? 31.999 -67.796 -3.079 1.00 40.88 -1 GLU B CA 1
ATOM 2326 C C . GLU B 1 2 ? 31.899 -67.706 -4.587 1.00 39.51 -1 GLU B C 1
ATOM 2327 O O . GLU B 1 2 ? 30.996 -68.258 -5.214 1.00 45.24 -1 GLU B O 1
ATOM 2333 N N . PHE B 1 3 ? 32.870 -67.015 -5.156 1.00 39.61 0 PHE B N 1
ATOM 2334 C CA . PHE B 1 3 ? 33.079 -66.953 -6.589 1.00 38.87 0 PHE B CA 1
ATOM 2335 C C . PHE B 1 3 ? 34.576 -66.874 -6.794 1.00 35.59 0 PHE B C 1
ATOM 2336 O O . PHE B 1 3 ? 35.212 -65.942 -6.308 1.00 39.80 0 PHE B O 1
ATOM 2344 N N . MET B 1 4 ? 35.130 -67.828 -7.505 1.00 35.37 586 MET B N 1
ATOM 2345 C CA . MET B 1 4 ? 36.558 -67.875 -7.732 1.00 34.81 586 MET B CA 1
ATOM 2346 C C . MET B 1 4 ? 36.834 -67.993 -9.216 1.00 35.67 586 MET B C 1
ATOM 2347 O O . MET B 1 4 ? 36.088 -68.654 -9.942 1.00 36.81 586 MET B O 1
ATOM 2352 N N . TYR B 1 5 ? 37.908 -67.341 -9.656 1.00 32.91 587 TYR B N 1
ATOM 2353 C CA . TYR B 1 5 ? 38.369 -67.411 -11.033 1.00 30.68 587 TYR B CA 1
ATOM 2354 C C . TYR B 1 5 ? 39.839 -67.781 -11.020 1.00 34.13 587 TYR B C 1
ATOM 2355 O O . TYR B 1 5 ? 40.664 -67.027 -10.502 1.00 38.34 587 TYR B O 1
ATOM 2364 N N . PHE B 1 6 ? 40.161 -68.943 -11.573 1.00 35.94 588 PHE B N 1
ATOM 2365 C CA . PHE B 1 6 ? 41.531 -69.438 -11.649 1.00 35.76 588 PHE B CA 1
ATOM 2366 C C . PHE B 1 6 ? 42.013 -69.282 -13.077 1.00 36.93 588 PHE B C 1
ATOM 2367 O O . PHE B 1 6 ? 41.536 -69.978 -13.969 1.00 42.59 588 PHE B O 1
ATOM 2375 N N . ALA B 1 7 ? 42.950 -68.373 -13.288 1.00 40.63 589 ALA B N 1
ATOM 2376 C CA . ALA B 1 7 ? 43.553 -68.126 -14.589 1.00 43.83 589 ALA B CA 1
ATOM 2377 C C . ALA B 1 7 ? 44.816 -68.960 -14.776 1.00 51.27 589 ALA B C 1
ATOM 2378 O O . ALA B 1 7 ? 45.358 -69.556 -13.835 1.00 49.99 589 ALA B O 1
ATOM 2380 N N . GLY B 1 8 ? 45.244 -68.987 -16.019 1.00 57.73 590 GLY B N 1
ATOM 2381 C CA . GLY B 1 8 ? 46.422 -69.704 -16.432 1.00 64.15 590 GLY B CA 1
ATOM 2382 C C . GLY B 1 8 ? 47.669 -69.271 -15.721 1.00 61.65 590 GLY B C 1
ATOM 2383 O O . GLY B 1 8 ? 47.635 -68.485 -14.809 1.00 57.53 590 GLY B O 1
ATOM 2384 N N . ALA B 1 9 ? 48.774 -69.830 -16.168 1.00 75.33 591 ALA B N 1
ATOM 2385 C CA . ALA B 1 9 ? 50.084 -69.589 -15.605 1.00 74.84 591 ALA B CA 1
ATOM 2386 C C . ALA B 1 9 ? 50.664 -68.230 -15.866 1.00 78.49 591 ALA B C 1
ATOM 2387 O O . ALA B 1 9 ? 51.095 -67.580 -14.935 1.00 79.35 591 ALA B O 1
ATOM 2389 N N . LYS B 1 10 ? 50.700 -67.851 -17.138 1.00 75.36 592 LYS B N 1
ATOM 2390 C CA . LYS B 1 10 ? 51.221 -66.579 -17.644 1.00 73.22 592 LYS B CA 1
ATOM 2391 C C . LYS B 1 10 ? 52.710 -66.290 -17.502 1.00 77.25 592 LYS B C 1
ATOM 2392 O O . LYS B 1 10 ? 53.203 -66.003 -16.438 1.00 73.70 592 LYS B O 1
ATOM 2398 N N . THR B 1 11 ? 53.424 -66.347 -18.610 1.00 73.23 593 THR B N 1
ATOM 2399 C CA . THR B 1 11 ? 54.835 -66.034 -18.589 1.00 77.49 593 THR B CA 1
ATOM 2400 C C . THR B 1 11 ? 54.960 -64.543 -18.741 1.00 76.80 593 THR B C 1
ATOM 2401 O O . THR B 1 11 ? 54.171 -63.932 -19.430 1.00 77.05 593 THR B O 1
ATOM 2405 N N . GLY B 1 12 ? 55.945 -63.955 -18.089 1.00 70.87 594 GLY B N 1
ATOM 2406 C CA . GLY B 1 12 ? 56.160 -62.530 -18.203 1.00 64.82 594 GLY B CA 1
ATOM 2407 C C . GLY B 1 12 ? 57.083 -62.182 -19.355 1.00 66.09 594 GLY B C 1
ATOM 2408 O O . GLY B 1 12 ? 57.605 -61.066 -19.422 1.00 65.54 594 GLY B O 1
ATOM 2409 N N . ILE B 1 13 ? 57.291 -63.115 -20.283 1.00 62.51 595 ILE B N 1
ATOM 2410 C CA . ILE B 1 13 ? 58.394 -62.956 -21.223 1.00 65.12 595 ILE B CA 1
ATOM 2411 C C . ILE B 1 13 ? 58.055 -62.105 -22.446 1.00 58.74 595 ILE B C 1
ATOM 2412 O O . ILE B 1 13 ? 58.974 -61.641 -23.133 1.00 55.48 595 ILE B O 1
ATOM 2417 N N . TYR B 1 14 ? 56.781 -61.869 -22.730 1.00 56.02 596 TYR B N 1
ATOM 2418 C CA . TYR B 1 14 ? 56.408 -60.907 -23.754 1.00 51.74 596 TYR B CA 1
ATOM 2419 C C . TYR B 1 14 ? 56.265 -59.492 -23.202 1.00 54.92 596 TYR B C 1
ATOM 2420 O O . TYR B 1 14 ? 55.818 -58.598 -23.918 1.00 53.85 596 TYR B O 1
ATOM 2429 N N . ARG B 1 15 ? 56.622 -59.263 -21.944 1.00 56.86 597 ARG B N 1
ATOM 2430 C CA . ARG B 1 15 ? 56.357 -57.963 -21.342 1.00 55.17 597 ARG B CA 1
ATOM 2431 C C . ARG B 1 15 ? 57.038 -56.855 -22.124 1.00 58.09 597 ARG B C 1
ATOM 2432 O O . ARG B 1 15 ? 56.413 -55.847 -22.468 1.00 62.33 597 ARG B O 1
ATOM 2440 N N . ALA B 1 16 ? 58.322 -57.039 -22.436 1.00 67.52 598 ALA B N 1
ATOM 2441 C CA . ALA B 1 16 ? 59.098 -55.989 -23.092 1.00 62.11 598 ALA B CA 1
ATOM 2442 C C . ALA B 1 16 ? 58.620 -55.759 -24.514 1.00 52.27 598 ALA B C 1
ATOM 2443 O O . ALA B 1 16 ? 58.417 -54.617 -24.935 1.00 49.41 598 ALA B O 1
ATOM 2445 N N . GLN B 1 17 ? 58.441 -56.832 -25.274 1.00 47.96 599 GLN B N 1
ATOM 2446 C CA . GLN B 1 17 ? 58.035 -56.647 -26.654 1.00 49.62 599 GLN B CA 1
ATOM 2447 C C . GLN B 1 17 ? 56.635 -56.064 -26.738 1.00 51.14 599 GLN B C 1
ATOM 2448 O O . GLN B 1 17 ? 56.352 -55.275 -27.644 1.00 52.36 599 GLN B O 1
ATOM 2454 N N . THR B 1 18 ? 55.766 -56.391 -25.784 1.00 51.34 600 THR B N 1
ATOM 2455 C CA . THR B 1 18 ? 54.438 -55.787 -25.772 1.00 51.41 600 THR B CA 1
ATOM 2456 C C . THR B 1 18 ? 54.490 -54.297 -25.455 1.00 49.63 600 THR B C 1
ATOM 2457 O O . THR B 1 18 ? 53.750 -53.513 -26.052 1.00 44.58 600 THR B O 1
ATOM 2461 N N . ALA B 1 19 ? 55.335 -53.891 -24.505 1.00 49.34 601 ALA B N 1
ATOM 2462 C CA . ALA B 1 19 ? 55.475 -52.475 -24.196 1.00 48.13 601 ALA B CA 1
ATOM 2463 C C . ALA B 1 19 ? 55.976 -51.691 -25.396 1.00 52.69 601 ALA B C 1
ATOM 2464 O O . ALA B 1 19 ? 55.574 -50.539 -25.601 1.00 51.11 601 ALA B O 1
ATOM 2466 N N . LEU B 1 20 ? 56.836 -52.305 -26.206 1.00 51.36 602 LEU B N 1
ATOM 2467 C CA . LEU B 1 20 ? 57.362 -51.622 -27.374 1.00 47.07 602 LEU B CA 1
ATOM 2468 C C . LEU B 1 20 ? 56.270 -51.348 -28.389 1.00 44.80 602 LEU B C 1
ATOM 2469 O O . LEU B 1 20 ? 56.216 -50.260 -28.965 1.00 51.49 602 LEU B O 1
ATOM 2474 N N . ILE B 1 21 ? 55.382 -52.310 -28.617 1.00 47.23 603 ILE B N 1
ATOM 2475 C CA . ILE B 1 21 ? 54.291 -52.101 -29.558 1.00 42.45 603 ILE B CA 1
ATOM 2476 C C . ILE B 1 21 ? 53.314 -51.065 -29.032 1.00 46.22 603 ILE B C 1
ATOM 2477 O O . ILE B 1 21 ? 52.792 -50.245 -29.792 1.00 49.83 603 ILE B O 1
ATOM 2482 N N . SER B 1 22 ? 53.035 -51.085 -27.734 1.00 48.19 604 SER B N 1
ATOM 2483 C CA . SER B 1 22 ? 52.154 -50.061 -27.195 1.00 45.21 604 SER B CA 1
ATOM 2484 C C . SER B 1 22 ? 52.792 -48.697 -27.318 1.00 46.30 604 SER B C 1
ATOM 2485 O O . SER B 1 22 ? 52.094 -47.705 -27.535 1.00 51.03 604 SER B O 1
ATOM 2488 N N . PHE B 1 23 ? 54.114 -48.638 -27.191 1.00 46.25 605 PHE B N 1
ATOM 2489 C CA . PHE B 1 23 ? 54.825 -47.372 -27.313 1.00 47.96 605 PHE B CA 1
ATOM 2490 C C . PHE B 1 23 ? 54.717 -46.815 -28.724 1.00 43.27 605 PHE B C 1
ATOM 2491 O O . PHE B 1 23 ? 54.528 -45.613 -28.907 1.00 43.84 605 PHE B O 1
ATOM 2499 N N . ILE B 1 24 ? 54.813 -47.679 -29.730 1.00 44.76 606 ILE B N 1
ATOM 2500 C CA . ILE B 1 24 ? 54.687 -47.236 -31.110 1.00 40.81 606 ILE B CA 1
ATOM 2501 C C . ILE B 1 24 ? 53.259 -46.811 -31.408 1.00 44.61 606 ILE B C 1
ATOM 2502 O O . ILE B 1 24 ? 53.028 -45.782 -32.051 1.00 48.23 606 ILE B O 1
ATOM 2507 N N . LYS B 1 25 ? 52.274 -47.596 -30.957 1.00 47.90 607 LYS B N 1
ATOM 2508 C CA . LYS B 1 25 ? 50.884 -47.216 -31.189 1.00 39.86 607 LYS B CA 1
ATOM 2509 C C . LYS B 1 25 ? 50.546 -45.927 -30.470 1.00 40.16 607 LYS B C 1
ATOM 2510 O O . LYS B 1 25 ? 49.699 -45.161 -30.934 1.00 42.56 607 LYS B O 1
ATOM 2516 N N . GLN B 1 26 ? 51.221 -45.643 -29.363 1.00 44.13 608 GLN B N 1
ATOM 2517 C CA . GLN B 1 26 ? 50.976 -44.382 -28.673 1.00 42.73 608 GLN B CA 1
ATOM 2518 C C . GLN B 1 26 ? 51.567 -43.213 -29.440 1.00 44.43 608 GLN B C 1
ATOM 2519 O O . GLN B 1 26 ? 50.986 -42.126 -29.485 1.00 47.39 608 GLN B O 1
ATOM 2525 N N . GLU B 1 27 ? 52.726 -43.411 -30.044 1.00 45.92 609 GLU B N 1
ATOM 2526 C CA . GLU B 1 27 ? 53.338 -42.326 -30.785 1.00 43.04 609 GLU B CA 1
ATOM 2527 C C . GLU B 1 27 ? 52.508 -41.963 -31.996 1.00 45.35 609 GLU B C 1
ATOM 2528 O O . GLU B 1 27 ? 52.345 -40.781 -32.314 1.00 45.84 609 GLU B O 1
ATOM 2534 N N . ILE B 1 28 ? 51.979 -42.970 -32.686 1.00 43.89 610 ILE B N 1
ATOM 2535 C CA . ILE B 1 28 ? 51.132 -42.707 -33.838 1.00 40.82 610 ILE B CA 1
ATOM 2536 C C . ILE B 1 28 ? 49.879 -41.963 -33.408 1.00 40.65 610 ILE B C 1
ATOM 2537 O O . ILE B 1 28 ? 49.549 -40.907 -33.949 1.00 47.23 610 ILE B O 1
ATOM 2542 N N . ILE B 1 29 ? 49.175 -42.484 -32.407 1.00 40.24 611 ILE B N 1
ATOM 2543 C CA . ILE B 1 29 ? 47.886 -41.902 -32.060 1.00 40.01 611 ILE B CA 1
ATOM 2544 C C . ILE B 1 29 ? 48.061 -40.506 -31.483 1.00 39.22 611 ILE B C 1
ATOM 2545 O O . ILE B 1 29 ? 47.180 -39.658 -31.635 1.00 45.39 611 ILE B O 1
ATOM 2550 N N . GLN B 1 30 ? 49.206 -40.227 -30.860 1.00 40.61 612 GLN B N 1
ATOM 2551 C CA . GLN B 1 30 ? 49.525 -38.861 -30.443 1.00 44.53 612 GLN B CA 1
ATOM 2552 C C . GLN B 1 30 ? 49.480 -37.889 -31.615 1.00 46.69 612 GLN B C 1
ATOM 2553 O O . GLN B 1 30 ? 49.017 -36.756 -31.474 1.00 46.90 612 GLN B O 1
ATOM 2559 N N . LYS B 1 31 ? 49.958 -38.310 -32.777 1.00 46.34 613 LYS B N 1
ATOM 2560 C CA . LYS B 1 31 ? 50.018 -37.431 -33.932 1.00 41.72 613 LYS B CA 1
ATOM 2561 C C . LYS B 1 31 ? 48.653 -37.005 -34.453 1.00 44.74 613 LYS B C 1
ATOM 2562 O O . LYS B 1 31 ? 48.622 -36.302 -35.461 1.00 50.32 613 LYS B O 1
ATOM 2568 N N . ILE B 1 32 ? 47.539 -37.403 -33.838 1.00 45.60 614 ILE B N 1
ATOM 2569 C CA . ILE B 1 32 ? 46.223 -36.905 -34.242 1.00 48.50 614 ILE B CA 1
ATOM 2570 C C . ILE B 1 32 ? 45.388 -36.511 -33.030 1.00 51.07 614 ILE B C 1
ATOM 2571 O O . ILE B 1 32 ? 44.167 -36.363 -33.141 1.00 49.88 614 ILE B O 1
ATOM 2576 N N . SER B 1 33 ? 46.028 -36.339 -31.875 1.00 48.51 615 SER B N 1
ATOM 2577 C CA . SER B 1 33 ? 45.375 -35.856 -30.660 1.00 48.45 615 SER B CA 1
ATOM 2578 C C . SER B 1 33 ? 44.410 -34.687 -30.895 1.00 56.64 615 SER B C 1
ATOM 2579 O O . SER B 1 33 ? 43.387 -34.552 -30.214 1.00 56.32 615 SER B O 1
ATOM 2582 N N . HIS B 1 34 ? 44.733 -33.831 -31.850 1.00 55.00 616 HIS B N 1
ATOM 2583 C CA . HIS B 1 34 ? 43.988 -32.614 -32.107 1.00 52.62 616 HIS B CA 1
ATOM 2584 C C . HIS B 1 34 ? 42.782 -32.827 -33.008 1.00 52.47 616 HIS B C 1
ATOM 2585 O O . HIS B 1 34 ? 41.963 -31.916 -33.133 1.00 55.62 616 HIS B O 1
ATOM 2592 N N . GLN B 1 35 ? 42.671 -33.972 -33.674 1.00 50.80 617 GLN B N 1
ATOM 2593 C CA . GLN B 1 35 ? 41.693 -34.077 -34.745 1.00 50.99 617 GLN B CA 1
ATOM 2594 C C . GLN B 1 35 ? 40.282 -34.210 -34.188 1.00 51.34 617 GLN B C 1
ATOM 2595 O O . GLN B 1 35 ? 40.059 -34.330 -32.980 1.00 53.21 617 GLN B O 1
ATOM 2601 N N . SER B 1 36 ? 39.315 -34.168 -35.097 1.00 45.38 618 SER B N 1
ATOM 2602 C CA . SER B 1 36 ? 37.917 -34.151 -34.705 1.00 44.77 618 SER B CA 1
ATOM 2603 C C . SER B 1 36 ? 37.224 -35.489 -34.921 1.00 49.25 618 SER B C 1
ATOM 2604 O O . SER B 1 36 ? 36.527 -35.958 -34.018 1.00 50.05 618 SER B O 1
ATOM 2607 N N . TRP B 1 37 ? 37.378 -36.102 -36.099 1.00 39.69 619 TRP B N 1
ATOM 2608 C CA . TRP B 1 37 ? 36.727 -37.371 -36.411 1.00 32.95 619 TRP B CA 1
ATOM 2609 C C . TRP B 1 37 ? 37.796 -38.340 -36.866 1.00 37.70 619 TRP B C 1
ATOM 2610 O O . TRP B 1 37 ? 38.418 -38.134 -37.909 1.00 38.77 619 TRP B O 1
ATOM 2621 N N . VAL B 1 38 ? 38.004 -39.386 -36.082 1.00 28.08 620 VAL B N 1
ATOM 2622 C CA . VAL B 1 38 ? 38.953 -40.437 -36.372 1.00 28.13 620 VAL B CA 1
ATOM 2623 C C . VAL B 1 38 ? 38.165 -41.729 -36.531 1.00 32.64 620 VAL B C 1
ATOM 2624 O O . VAL B 1 38 ? 37.314 -42.041 -35.698 1.00 38.10 620 VAL B O 1
ATOM 2628 N N . ILE B 1 39 ? 38.441 -42.480 -37.587 1.00 30.65 621 ILE B N 1
ATOM 2629 C CA . ILE B 1 39 ? 37.845 -43.793 -37.792 1.00 27.89 621 ILE B CA 1
ATOM 2630 C C . ILE B 1 39 ? 38.920 -44.833 -37.575 1.00 28.59 621 ILE B C 1
ATOM 2631 O O . ILE B 1 39 ? 40.013 -44.716 -38.133 1.00 33.81 621 ILE B O 1
ATOM 2636 N N . ASP B 1 40 ? 38.625 -45.847 -36.770 1.00 33.87 622 ASP B N 1
ATOM 2637 C CA . ASP B 1 40 ? 39.543 -46.963 -36.564 1.00 26.95 622 ASP B CA 1
ATOM 2638 C C . ASP B 1 40 ? 38.950 -48.197 -37.234 1.00 27.86 622 ASP B C 1
ATOM 2639 O O . ASP B 1 40 ? 37.858 -48.632 -36.870 1.00 33.08 622 ASP B O 1
ATOM 2644 N N . LEU B 1 41 ? 39.642 -48.716 -38.245 1.00 31.83 623 LEU B N 1
ATOM 2645 C CA . LEU B 1 41 ? 39.184 -49.868 -39.009 1.00 28.39 623 LEU B CA 1
ATOM 2646 C C . LEU B 1 41 ? 39.720 -51.146 -38.368 1.00 30.71 623 LEU B C 1
ATOM 2647 O O . LEU B 1 41 ? 40.929 -51.374 -38.348 1.00 29.92 623 LEU B O 1
ATOM 2652 N N . GLY B 1 42 ? 38.822 -51.965 -37.827 1.00 34.69 624 GLY B N 1
ATOM 2653 C CA . GLY B 1 42 ? 39.201 -53.168 -37.115 1.00 30.05 624 GLY B CA 1
ATOM 2654 C C . GLY B 1 42 ? 39.559 -52.930 -35.668 1.00 32.08 624 GLY B C 1
ATOM 2655 O O . GLY B 1 42 ? 40.517 -53.506 -35.164 1.00 38.17 624 GLY B O 1
ATOM 2656 N N . ILE B 1 43 ? 38.772 -52.107 -34.978 1.00 33.15 625 ILE B N 1
ATOM 2657 C CA . ILE B 1 43 ? 39.172 -51.626 -33.659 1.00 31.43 625 ILE B CA 1
ATOM 2658 C C . ILE B 1 43 ? 39.226 -52.722 -32.624 1.00 32.92 625 ILE B C 1
ATOM 2659 O O . ILE B 1 43 ? 39.925 -52.583 -31.624 1.00 42.76 625 ILE B O 1
ATOM 2664 N N . GLY B 1 44 ? 38.464 -53.798 -32.806 1.00 38.73 626 GLY B N 1
ATOM 2665 C CA . GLY B 1 44 ? 38.641 -54.978 -31.977 1.00 37.11 626 GLY B CA 1
ATOM 2666 C C . GLY B 1 44 ? 38.196 -54.777 -30.542 1.00 40.01 626 GLY B C 1
ATOM 2667 O O . GLY B 1 44 ? 37.125 -54.232 -30.260 1.00 40.37 626 GLY B O 1
ATOM 2668 N N . LYS B 1 45 ? 39.035 -55.245 -29.620 1.00 50.54 627 LYS B N 1
ATOM 2669 C CA . LYS B 1 45 ? 38.807 -55.233 -28.176 1.00 47.98 627 LYS B CA 1
ATOM 2670 C C . LYS B 1 45 ? 38.896 -53.860 -27.565 1.00 50.80 627 LYS B C 1
ATOM 2671 O O . LYS B 1 45 ? 38.715 -53.738 -26.349 1.00 53.90 627 LYS B O 1
ATOM 2677 N N . GLY B 1 46 ? 39.205 -52.844 -28.357 1.00 45.23 628 GLY B N 1
ATOM 2678 C CA . GLY B 1 46 ? 39.548 -51.562 -27.799 1.00 40.36 628 GLY B CA 1
ATOM 2679 C C . GLY B 1 46 ? 40.892 -51.538 -27.112 1.00 48.48 628 GLY B C 1
ATOM 2680 O O . GLY B 1 46 ? 41.042 -50.849 -26.104 1.00 53.90 628 GLY B O 1
ATOM 2681 N N . GLN B 1 47 ? 41.882 -52.273 -27.625 1.00 46.75 629 GLN B N 1
ATOM 2682 C CA . GLN B 1 47 ? 43.220 -52.183 -27.043 1.00 44.07 629 GLN B CA 1
ATOM 2683 C C . GLN B 1 47 ? 43.770 -50.771 -27.143 1.00 43.27 629 GLN B C 1
ATOM 2684 O O . GLN B 1 47 ? 44.532 -50.339 -26.276 1.00 48.51 629 GLN B O 1
ATOM 2690 N N . ASP B 1 48 ? 43.397 -50.042 -28.181 1.00 42.61 630 ASP B N 1
ATOM 2691 C CA . ASP B 1 48 ? 43.859 -48.680 -28.354 1.00 41.14 630 ASP B CA 1
ATOM 2692 C C . ASP B 1 48 ? 42.919 -47.650 -27.757 1.00 44.38 630 ASP B C 1
ATOM 2693 O O . ASP B 1 48 ? 43.183 -46.452 -27.889 1.00 43.33 630 ASP B O 1
ATOM 2698 N N . LEU B 1 49 ? 41.843 -48.083 -27.092 1.00 42.81 631 LEU B N 1
ATOM 2699 C CA . LEU B 1 49 ? 40.910 -47.142 -26.488 1.00 37.19 631 LEU B CA 1
ATOM 2700 C C . LEU B 1 49 ? 41.609 -46.211 -25.510 1.00 35.83 631 LEU B C 1
ATOM 2701 O O . LEU B 1 49 ? 41.404 -44.996 -25.544 1.00 42.47 631 LEU B O 1
ATOM 2706 N N . GLY B 1 50 ? 42.449 -46.755 -24.637 1.00 40.27 632 GLY B N 1
ATOM 2707 C CA . GLY B 1 50 ? 43.208 -45.897 -23.738 1.00 40.71 632 GLY B CA 1
ATOM 2708 C C . GLY B 1 50 ? 44.028 -44.845 -24.463 1.00 39.90 632 GLY B C 1
ATOM 2709 O O . GLY B 1 50 ? 43.973 -43.665 -24.128 1.00 42.63 632 GLY B O 1
ATOM 2710 N N . ARG B 1 51 ? 44.806 -45.263 -25.464 1.00 39.70 633 ARG B N 1
ATOM 2711 C CA . ARG B 1 51 ? 45.581 -44.320 -26.259 1.00 35.73 633 ARG B CA 1
ATOM 2712 C C . ARG B 1 51 ? 44.704 -43.243 -26.880 1.00 41.47 633 ARG B C 1
ATOM 2713 O O . ARG B 1 51 ? 45.070 -42.066 -26.867 1.00 44.77 633 ARG B O 1
ATOM 2721 N N . TYR B 1 52 ? 43.551 -43.615 -27.448 1.00 38.56 634 TYR B N 1
ATOM 2722 C CA . TYR B 1 52 ? 42.671 -42.586 -27.998 1.00 37.02 634 TYR B CA 1
ATOM 2723 C C . TYR B 1 52 ? 42.204 -41.631 -26.910 1.00 42.19 634 TYR B C 1
ATOM 2724 O O . TYR B 1 52 ? 42.181 -40.413 -27.111 1.00 42.68 634 TYR B O 1
ATOM 2733 N N . LEU B 1 53 ? 41.846 -42.154 -25.737 1.00 39.05 635 LEU B N 1
ATOM 2734 C CA . LEU B 1 53 ? 41.351 -41.253 -24.703 1.00 39.77 635 LEU B CA 1
ATOM 2735 C C . LEU B 1 53 ? 42.440 -40.319 -24.177 1.00 42.48 635 LEU B C 1
ATOM 2736 O O . LEU B 1 53 ? 42.168 -39.143 -23.931 1.00 45.39 635 LEU B O 1
ATOM 2741 N N . ASP B 1 54 ? 43.674 -40.811 -23.995 1.00 43.17 636 ASP B N 1
ATOM 2742 C CA . ASP B 1 54 ? 44.744 -39.938 -23.513 1.00 40.42 636 ASP B CA 1
ATOM 2743 C C . ASP B 1 54 ? 45.048 -38.845 -24.521 1.00 40.72 636 ASP B C 1
ATOM 2744 O O . ASP B 1 54 ? 45.316 -37.703 -24.150 1.00 44.26 636 ASP B O 1
ATOM 2749 N N . ALA B 1 55 ? 45.026 -39.180 -25.799 1.00 41.39 637 ALA B N 1
ATOM 2750 C CA . ALA B 1 55 ? 45.264 -38.191 -26.831 1.00 40.03 637 ALA B CA 1
ATOM 2751 C C . ALA B 1 55 ? 44.136 -37.184 -26.930 1.00 42.76 637 ALA B C 1
ATOM 2752 O O . ALA B 1 55 ? 44.342 -36.101 -27.476 1.00 53.10 637 ALA B O 1
ATOM 2754 N N . GLY B 1 56 ? 42.951 -37.508 -26.428 1.00 44.55 638 GLY B N 1
ATOM 2755 C CA . GLY B 1 56 ? 41.864 -36.551 -26.459 1.00 41.01 638 GLY B CA 1
ATOM 2756 C C . GLY B 1 56 ? 41.174 -36.403 -27.791 1.00 43.11 638 GLY B C 1
ATOM 2757 O O . GLY B 1 56 ? 40.672 -35.321 -28.100 1.00 45.48 638 GLY B O 1
ATOM 2758 N N . VAL B 1 57 ? 41.153 -37.464 -28.603 1.00 46.80 639 VAL B N 1
ATOM 2759 C CA . VAL B 1 57 ? 40.377 -37.462 -29.836 1.00 40.54 639 VAL B CA 1
ATOM 2760 C C . VAL B 1 57 ? 38.946 -37.110 -29.507 1.00 39.37 639 VAL B C 1
ATOM 2761 O O . VAL B 1 57 ? 38.410 -37.558 -28.494 1.00 48.50 639 VAL B O 1
ATOM 2765 N N . ARG B 1 58 ? 38.313 -36.294 -30.346 1.00 40.79 640 ARG B N 1
ATOM 2766 C CA . ARG B 1 58 ? 36.991 -35.800 -29.972 1.00 41.01 640 ARG B CA 1
ATOM 2767 C C . ARG B 1 58 ? 35.869 -36.733 -30.399 1.00 39.80 640 ARG B C 1
ATOM 2768 O O . ARG B 1 58 ? 34.930 -36.948 -29.634 1.00 43.95 640 ARG B O 1
ATOM 2776 N N . HIS B 1 59 ? 35.921 -37.266 -31.616 1.00 40.29 641 HIS B N 1
ATOM 2777 C CA . HIS B 1 59 ? 34.915 -38.196 -32.113 1.00 32.88 641 HIS B CA 1
ATOM 2778 C C . HIS B 1 59 ? 35.622 -39.421 -32.664 1.00 31.87 641 HIS B C 1
ATOM 2779 O O . HIS B 1 59 ? 36.392 -39.312 -33.614 1.00 34.74 641 HIS B O 1
ATOM 2786 N N . LEU B 1 60 ? 35.358 -40.584 -32.086 1.00 30.00 642 LEU B N 1
ATOM 2787 C CA . LEU B 1 60 ? 36.019 -41.826 -32.478 1.00 30.57 642 LEU B CA 1
ATOM 2788 C C . LEU B 1 60 ? 34.990 -42.801 -33.022 1.00 29.93 642 LEU B C 1
ATOM 2789 O O . LEU B 1 60 ? 34.063 -43.178 -32.312 1.00 33.97 642 LEU B O 1
ATOM 2794 N N . VAL B 1 61 ? 35.147 -43.201 -34.270 1.00 30.70 643 VAL B N 1
ATOM 2795 C CA . VAL B 1 61 ? 34.319 -44.221 -34.905 1.00 28.47 643 VAL B CA 1
ATOM 2796 C C . VAL B 1 61 ? 35.139 -45.506 -34.979 1.00 30.26 643 VAL B C 1
ATOM 2797 O O . VAL B 1 61 ? 36.188 -45.549 -35.630 1.00 35.81 643 VAL B O 1
ATOM 2801 N N . GLY B 1 62 ? 34.687 -46.562 -34.319 1.00 31.57 644 GLY B N 1
ATOM 2802 C CA . GLY B 1 62 ? 35.372 -47.845 -34.341 1.00 31.13 644 GLY B CA 1
ATOM 2803 C C . GLY B 1 62 ? 34.488 -48.889 -35.006 1.00 30.62 644 GLY B C 1
ATOM 2804 O O . GLY B 1 62 ? 33.328 -49.030 -34.654 1.00 34.52 644 GLY B O 1
ATOM 2805 N N . ILE B 1 63 ? 35.047 -49.587 -35.976 1.00 30.37 645 ILE B N 1
ATOM 2806 C CA . ILE B 1 63 ? 34.291 -50.523 -36.794 1.00 29.14 645 ILE B CA 1
ATOM 2807 C C . ILE B 1 63 ? 34.957 -51.882 -36.725 1.00 33.55 645 ILE B C 1
ATOM 2808 O O . ILE B 1 63 ? 36.151 -52.012 -37.008 1.00 35.45 645 ILE B O 1
ATOM 2813 N N . ASP B 1 64 ? 34.165 -52.878 -36.340 1.00 36.27 646 ASP B N 1
ATOM 2814 C CA . ASP B 1 64 ? 34.622 -54.252 -36.217 1.00 36.43 646 ASP B CA 1
ATOM 2815 C C . ASP B 1 64 ? 33.482 -55.215 -36.539 1.00 37.13 646 ASP B C 1
ATOM 2816 O O . ASP B 1 64 ? 32.307 -54.888 -36.373 1.00 41.35 646 ASP B O 1
ATOM 2821 N N . LYS B 1 65 ? 33.849 -56.403 -37.001 1.00 39.67 647 LYS B N 1
ATOM 2822 C CA . LYS B 1 65 ? 32.904 -57.446 -37.367 1.00 40.24 647 LYS B CA 1
ATOM 2823 C C . LYS B 1 65 ? 32.592 -58.380 -36.206 1.00 42.23 647 LYS B C 1
ATOM 2824 O O . LYS B 1 65 ? 31.587 -59.089 -36.250 1.00 48.59 647 LYS B O 1
ATOM 2830 N N . ASP B 1 66 ? 33.391 -58.347 -35.148 1.00 37.14 648 ASP B N 1
ATOM 2831 C CA . ASP B 1 66 ? 33.311 -59.292 -34.047 1.00 39.16 648 ASP B CA 1
ATOM 2832 C C . ASP B 1 66 ? 32.628 -58.616 -32.859 1.00 39.07 648 ASP B C 1
ATOM 2833 O O . ASP B 1 66 ? 33.249 -57.832 -32.140 1.00 42.28 648 ASP B O 1
ATOM 2838 N N . GLN B 1 67 ? 31.347 -58.950 -32.638 1.00 39.44 649 GLN B N 1
ATOM 2839 C CA . GLN B 1 67 ? 30.577 -58.301 -31.581 1.00 38.03 649 GLN B CA 1
ATOM 2840 C C . GLN B 1 67 ? 31.110 -58.648 -30.202 1.00 36.59 649 GLN B C 1
ATOM 2841 O O . GLN B 1 67 ? 30.963 -57.856 -29.273 1.00 39.34 649 GLN B O 1
ATOM 2847 N N . THR B 1 68 ? 31.740 -59.802 -30.034 1.00 32.56 650 THR B N 1
ATOM 2848 C CA . THR B 1 68 ? 32.262 -60.085 -28.709 1.00 34.63 650 THR B CA 1
ATOM 2849 C C . THR B 1 68 ? 33.466 -59.202 -28.412 1.00 39.40 650 THR B C 1
ATOM 2850 O O . THR B 1 68 ? 33.666 -58.788 -27.266 1.00 41.38 650 THR B O 1
ATOM 2854 N N . ALA B 1 69 ? 34.248 -58.872 -29.438 1.00 39.59 651 ALA B N 1
ATOM 2855 C CA . ALA B 1 69 ? 35.350 -57.938 -29.272 1.00 36.46 651 ALA B CA 1
ATOM 2856 C C . ALA B 1 69 ? 34.841 -56.520 -29.023 1.00 37.96 651 ALA B C 1
ATOM 2857 O O . ALA B 1 69 ? 35.327 -55.821 -28.129 1.00 42.94 651 ALA B O 1
ATOM 2859 N N . LEU B 1 70 ? 33.870 -56.068 -29.812 1.00 35.97 652 LEU B N 1
ATOM 2860 C CA . LEU B 1 70 ? 33.285 -54.768 -29.541 1.00 34.12 652 LEU B CA 1
ATOM 2861 C C . LEU B 1 70 ? 32.675 -54.715 -28.154 1.00 36.51 652 LEU B C 1
ATOM 2862 O O . LEU B 1 70 ? 32.583 -53.634 -27.568 1.00 40.40 652 LEU B O 1
ATOM 2867 N N . ALA B 1 71 ? 32.264 -55.850 -27.604 1.00 36.83 653 ALA B N 1
ATOM 2868 C CA . ALA B 1 71 ? 31.718 -55.807 -26.263 1.00 31.70 653 ALA B CA 1
ATOM 2869 C C . ALA B 1 71 ? 32.812 -55.523 -25.256 1.00 36.47 653 ALA B C 1
ATOM 2870 O O . ALA B 1 71 ? 32.592 -54.801 -24.285 1.00 39.73 653 ALA B O 1
ATOM 2872 N N . GLU B 1 72 ? 34.006 -56.056 -25.490 1.00 36.17 654 GLU B N 1
ATOM 2873 C CA . GLU B 1 72 ? 35.126 -55.792 -24.600 1.00 37.14 654 GLU B CA 1
ATOM 2874 C C . GLU B 1 72 ? 35.477 -54.320 -24.570 1.00 43.32 654 GLU B C 1
ATOM 2875 O O . GLU B 1 72 ? 35.927 -53.804 -23.547 1.00 46.30 654 GLU B O 1
ATOM 2881 N N . LEU B 1 73 ? 35.297 -53.637 -25.692 1.00 37.99 655 LEU B N 1
ATOM 2882 C CA . LEU B 1 73 ? 35.567 -52.215 -25.743 1.00 35.73 655 LEU B CA 1
ATOM 2883 C C . LEU B 1 73 ? 34.550 -51.443 -24.917 1.00 40.24 655 LEU B C 1
ATOM 2884 O O . LEU B 1 73 ? 34.907 -50.503 -24.197 1.00 45.05 655 LEU B O 1
ATOM 2889 N N . VAL B 1 74 ? 33.274 -51.816 -25.027 1.00 40.82 656 VAL B N 1
ATOM 2890 C CA . VAL B 1 74 ? 32.230 -51.185 -24.235 1.00 32.92 656 VAL B CA 1
ATOM 2891 C C . VAL B 1 74 ? 32.487 -51.408 -22.757 1.00 37.09 656 VAL B C 1
ATOM 2892 O O . VAL B 1 74 ? 32.335 -50.490 -21.950 1.00 39.98 656 VAL B O 1
ATOM 2896 N N . TYR B 1 75 ? 32.903 -52.624 -22.382 1.00 36.51 657 TYR B N 1
ATOM 2897 C CA . TYR B 1 75 ? 33.177 -52.913 -20.979 1.00 33.52 657 TYR B CA 1
ATOM 2898 C C . TYR B 1 75 ? 34.314 -52.052 -20.451 1.00 39.25 657 TYR B C 1
ATOM 2899 O O . TYR B 1 75 ? 34.240 -51.556 -19.325 1.00 45.41 657 TYR B O 1
ATOM 2908 N N . ARG B 1 76 ? 35.373 -51.845 -21.250 1.00 43.74 658 ARG B N 1
ATOM 2909 C CA . ARG B 1 76 ? 36.476 -50.996 -20.795 1.00 44.04 658 ARG B CA 1
ATOM 2910 C C . ARG B 1 76 ? 36.086 -49.532 -20.747 1.00 45.00 658 ARG B C 1
ATOM 2911 O O . ARG B 1 76 ? 36.535 -48.801 -19.860 1.00 48.37 658 ARG B O 1
ATOM 2919 N N . LYS B 1 77 ? 35.321 -49.068 -21.733 1.00 42.53 659 LYS B N 1
ATOM 2920 C CA . LYS B 1 77 ? 34.924 -47.673 -21.722 1.00 37.83 659 LYS B CA 1
ATOM 2921 C C . LYS B 1 77 ? 34.127 -47.359 -20.473 1.00 42.22 659 LYS B C 1
ATOM 2922 O O . LYS B 1 77 ? 34.377 -46.356 -19.801 1.00 54.86 659 LYS B O 1
ATOM 2928 N N . PHE B 1 78 ? 33.219 -48.240 -20.103 1.00 41.87 660 PHE B N 1
ATOM 2929 C CA . PHE B 1 78 ? 32.312 -47.943 -19.018 1.00 42.38 660 PHE B CA 1
ATOM 2930 C C . PHE B 1 78 ? 32.820 -48.381 -17.668 1.00 47.90 660 PHE B C 1
ATOM 2931 O O . PHE B 1 78 ? 32.283 -47.925 -16.659 1.00 61.50 660 PHE B O 1
ATOM 2939 N N . SER B 1 79 ? 33.825 -49.246 -17.605 1.00 53.73 661 SER B N 1
ATOM 2940 C CA . SER B 1 79 ? 34.311 -49.647 -16.289 1.00 57.26 661 SER B CA 1
ATOM 2941 C C . SER B 1 79 ? 35.181 -48.587 -15.627 1.00 64.11 661 SER B C 1
ATOM 2942 O O . SER B 1 79 ? 35.568 -48.772 -14.469 1.00 72.43 661 SER B O 1
ATOM 2945 N N . HIS B 1 80 ? 35.480 -47.482 -16.310 1.00 70.89 662 HIS B N 1
ATOM 2946 C CA . HIS B 1 80 ? 36.456 -46.512 -15.829 1.00 79.31 662 HIS B CA 1
ATOM 2947 C C . HIS B 1 80 ? 35.880 -45.107 -15.802 1.00 82.64 662 HIS B C 1
ATOM 2948 O O . HIS B 1 80 ? 35.226 -44.671 -16.756 1.00 76.63 662 HIS B O 1
ATOM 2955 N N . ALA B 1 81 ? 36.157 -44.402 -14.707 1.00 89.11 663 ALA B N 1
ATOM 2956 C CA . ALA B 1 81 ? 35.692 -43.037 -14.491 1.00 84.90 663 ALA B CA 1
ATOM 2957 C C . ALA B 1 81 ? 36.166 -42.105 -15.598 1.00 90.46 663 ALA B C 1
ATOM 2958 O O . ALA B 1 81 ? 35.396 -41.754 -16.492 1.00 90.06 663 ALA B O 1
ATOM 2960 N N . HIS B 1 86 ? 40.343 -37.255 -20.208 1.00 100.32 668 HIS B N 1
ATOM 2961 C CA . HIS B 1 86 ? 40.095 -36.548 -18.951 1.00 105.45 668 HIS B CA 1
ATOM 2962 C C . HIS B 1 86 ? 39.904 -35.052 -19.188 1.00 101.41 668 HIS B C 1
ATOM 2963 O O . HIS B 1 86 ? 39.287 -34.354 -18.378 1.00 98.39 668 HIS B O 1
ATOM 2970 N N . LYS B 1 87 ? 40.431 -34.576 -20.317 1.00 98.83 669 LYS B N 1
ATOM 2971 C CA . LYS B 1 87 ? 40.555 -33.154 -20.605 1.00 92.74 669 LYS B CA 1
ATOM 2972 C C . LYS B 1 87 ? 39.298 -32.575 -21.254 1.00 90.73 669 LYS B C 1
ATOM 2973 O O . LYS B 1 87 ? 38.822 -31.514 -20.840 1.00 87.84 669 LYS B O 1
ATOM 2979 N N . HIS B 1 88 ? 38.764 -33.232 -22.277 1.00 93.23 670 HIS B N 1
ATOM 2980 C CA . HIS B 1 88 ? 37.574 -32.700 -22.939 1.00 91.20 670 HIS B CA 1
ATOM 2981 C C . HIS B 1 88 ? 36.502 -33.653 -23.475 1.00 85.69 670 HIS B C 1
ATOM 2982 O O . HIS B 1 88 ? 35.620 -33.202 -24.184 1.00 82.39 670 HIS B O 1
ATOM 2989 N N . ALA B 1 89 ? 36.598 -34.931 -23.114 1.00 81.85 671 ALA B N 1
ATOM 2990 C CA . ALA B 1 89 ? 35.694 -36.037 -23.488 1.00 69.02 671 ALA B CA 1
ATOM 2991 C C . ALA B 1 89 ? 35.716 -36.505 -24.909 1.00 54.78 671 ALA B C 1
ATOM 2992 O O . ALA B 1 89 ? 35.783 -35.745 -25.836 1.00 60.69 671 ALA B O 1
ATOM 2994 N N . THR B 1 90 ? 35.662 -37.802 -25.057 1.00 48.18 672 THR B N 1
ATOM 2995 C CA . THR B 1 90 ? 35.688 -38.380 -26.346 1.00 39.24 672 THR B CA 1
ATOM 2996 C C . THR B 1 90 ? 34.431 -39.119 -26.601 1.00 38.25 672 THR B C 1
ATOM 2997 O O . THR B 1 90 ? 34.108 -40.026 -25.913 1.00 41.78 672 THR B O 1
ATOM 3001 N N . ASN B 1 91 ? 33.671 -38.636 -27.546 1.00 40.23 673 ASN B N 1
ATOM 3002 C CA . ASN B 1 91 ? 32.491 -39.334 -28.019 1.00 34.78 673 ASN B CA 1
ATOM 3003 C C . ASN B 1 91 ? 32.890 -40.509 -28.890 1.00 33.95 673 ASN B C 1
ATOM 3004 O O . ASN B 1 91 ? 33.758 -40.389 -29.753 1.00 38.87 673 ASN B O 1
ATOM 3009 N N . ILE B 1 92 ? 32.229 -41.645 -28.679 1.00 29.92 674 ILE B N 1
ATOM 3010 C CA . ILE B 1 92 ? 32.605 -42.915 -29.288 1.00 29.36 674 ILE B CA 1
ATOM 3011 C C . ILE B 1 92 ? 31.407 -43.466 -30.045 1.00 32.36 674 ILE B C 1
ATOM 3012 O O . ILE B 1 92 ? 30.304 -43.520 -29.498 1.00 35.85 674 ILE B O 1
ATOM 3017 N N . TYR B 1 93 ? 31.625 -43.895 -31.288 1.00 30.46 675 TYR B N 1
ATOM 3018 C CA . TYR B 1 93 ? 30.573 -44.456 -32.134 1.00 26.91 675 TYR B CA 1
ATOM 3019 C C . TYR B 1 93 ? 31.061 -45.811 -32.609 1.00 28.61 675 TYR B C 1
ATOM 3020 O O . TYR B 1 93 ? 32.040 -45.890 -33.346 1.00 32.26 675 TYR B O 1
ATOM 3029 N N . VAL B 1 94 ? 30.427 -46.879 -32.141 1.00 31.93 676 VAL B N 1
ATOM 3030 C CA . VAL B 1 94 ? 30.817 -48.237 -32.501 1.00 27.66 676 VAL B CA 1
ATOM 3031 C C . VAL B 1 94 ? 29.863 -48.748 -33.558 1.00 30.99 676 VAL B C 1
ATOM 3032 O O . VAL B 1 94 ? 28.645 -48.619 -33.424 1.00 34.22 676 VAL B O 1
ATOM 3036 N N . LEU B 1 95 ? 30.412 -49.296 -34.622 1.00 32.97 677 LEU B N 1
ATOM 3037 C CA . LEU B 1 95 ? 29.614 -49.775 -35.733 1.00 32.23 677 LEU B CA 1
ATOM 3038 C C . LEU B 1 95 ? 29.993 -51.221 -35.975 1.00 35.96 677 LEU B C 1
ATOM 3039 O O . LEU B 1 95 ? 31.161 -51.529 -36.222 1.00 37.54 677 LEU B O 1
ATOM 3044 N N . HIS B 1 96 ? 29.023 -52.111 -35.837 1.00 36.43 678 HIS B N 1
ATOM 3045 C CA . HIS B 1 96 ? 29.236 -53.524 -36.103 1.00 38.75 678 HIS B CA 1
ATOM 3046 C C . HIS B 1 96 ? 29.022 -53.758 -37.595 1.00 40.36 678 HIS B C 1
ATOM 3047 O O . HIS B 1 96 ? 27.890 -53.689 -38.081 1.00 40.03 678 HIS B O 1
ATOM 3054 N N . GLN B 1 97 ? 30.110 -54.031 -38.316 1.00 37.68 679 GLN B N 1
ATOM 3055 C CA . GLN B 1 97 ? 30.079 -54.026 -39.770 1.00 37.02 679 GLN B CA 1
ATOM 3056 C C . GLN B 1 97 ? 31.219 -54.854 -40.344 1.00 37.92 679 GLN B C 1
ATOM 3057 O O . GLN B 1 97 ? 32.349 -54.773 -39.868 1.00 40.00 679 GLN B O 1
ATOM 3063 N N . ASP B 1 98 ? 30.914 -55.644 -41.372 1.00 38.89 680 ASP B N 1
ATOM 3064 C CA . ASP B 1 98 ? 31.926 -56.408 -42.093 1.00 40.18 680 ASP B CA 1
ATOM 3065 C C . ASP B 1 98 ? 32.630 -55.472 -43.066 1.00 42.81 680 ASP B C 1
ATOM 3066 O O . ASP B 1 98 ? 32.018 -55.008 -44.030 1.00 44.20 680 ASP B O 1
ATOM 3071 N N . LEU B 1 99 ? 33.913 -55.216 -42.840 1.00 37.37 681 LEU B N 1
ATOM 3072 C CA . LEU B 1 99 ? 34.642 -54.262 -43.656 1.00 36.21 681 LEU B CA 1
ATOM 3073 C C . LEU B 1 99 ? 35.043 -54.824 -45.005 1.00 39.48 681 LEU B C 1
ATOM 3074 O O . LEU B 1 99 ? 35.721 -54.135 -45.766 1.00 48.49 681 LEU B O 1
ATOM 3079 N N . ALA B 1 100 ? 34.657 -56.051 -45.316 1.00 44.93 682 ALA B N 1
ATOM 3080 C CA . ALA B 1 100 ? 34.882 -56.641 -46.630 1.00 43.41 682 ALA B CA 1
ATOM 3081 C C . ALA B 1 100 ? 33.699 -56.450 -47.568 1.00 38.87 682 ALA B C 1
ATOM 3082 O O . ALA B 1 100 ? 33.779 -56.840 -48.730 1.00 46.02 682 ALA B O 1
ATOM 3084 N N . GLU B 1 101 ? 32.618 -55.864 -47.084 1.00 35.21 683 GLU B N 1
ATOM 3085 C CA . GLU B 1 101 ? 31.460 -55.543 -47.876 1.00 42.06 683 GLU B CA 1
ATOM 3086 C C . GLU B 1 101 ? 31.759 -54.371 -48.808 1.00 46.48 683 GLU B C 1
ATOM 3087 O O . GLU B 1 101 ? 32.808 -53.733 -48.707 1.00 45.42 683 GLU B O 1
ATOM 3093 N N . PRO B 1 102 ? 30.861 -54.080 -49.748 1.00 48.37 684 PRO B N 1
ATOM 3094 C CA . PRO B 1 102 ? 31.064 -52.929 -50.638 1.00 41.75 684 PRO B CA 1
ATOM 3095 C C . PRO B 1 102 ? 31.280 -51.628 -49.882 1.00 42.32 684 PRO B C 1
ATOM 3096 O O . PRO B 1 102 ? 30.499 -51.254 -49.007 1.00 47.83 684 PRO B O 1
ATOM 3100 N N . ALA B 1 103 ? 32.347 -50.922 -50.257 1.00 43.70 685 ALA B N 1
ATOM 3101 C CA . ALA B 1 103 ? 32.693 -49.660 -49.617 1.00 39.23 685 ALA B CA 1
ATOM 3102 C C . ALA B 1 103 ? 31.570 -48.646 -49.704 1.00 42.29 685 ALA B C 1
ATOM 3103 O O . ALA B 1 103 ? 31.429 -47.805 -48.813 1.00 44.39 685 ALA B O 1
ATOM 3105 N N . LYS B 1 104 ? 30.772 -48.695 -50.768 1.00 46.57 686 LYS B N 1
ATOM 3106 C CA . LYS B 1 104 ? 29.689 -47.737 -50.905 1.00 39.45 686 LYS B CA 1
ATOM 3107 C C . LYS B 1 104 ? 28.702 -47.884 -49.761 1.00 44.66 686 LYS B C 1
ATOM 3108 O O . LYS B 1 104 ? 28.334 -46.896 -49.117 1.00 48.85 686 LYS B O 1
ATOM 3114 N N . GLU B 1 105 ? 28.289 -49.119 -49.464 1.00 45.36 687 GLU B N 1
ATOM 3115 C CA . GLU B 1 105 ? 27.354 -49.323 -48.362 1.00 42.57 687 GLU B CA 1
ATOM 3116 C C . GLU B 1 105 ? 27.984 -48.973 -47.025 1.00 45.76 687 GLU B C 1
ATOM 3117 O O . GLU B 1 105 ? 27.330 -48.384 -46.164 1.00 45.56 687 GLU B O 1
ATOM 3123 N N . ILE B 1 106 ? 29.250 -49.330 -46.821 1.00 45.17 688 ILE B N 1
ATOM 3124 C CA . ILE B 1 106 ? 29.865 -49.046 -45.535 1.00 37.51 688 ILE B CA 1
ATOM 3125 C C . ILE B 1 106 ? 29.976 -47.549 -45.310 1.00 40.27 688 ILE B C 1
ATOM 3126 O O . ILE B 1 106 ? 29.735 -47.059 -44.204 1.00 42.35 688 ILE B O 1
ATOM 3131 N N . SER B 1 107 ? 30.341 -46.795 -46.349 1.00 45.30 689 SER B N 1
ATOM 3132 C CA . SER B 1 107 ? 30.413 -45.344 -46.212 1.00 39.61 689 SER B CA 1
ATOM 3133 C C . SER B 1 107 ? 29.033 -44.729 -46.006 1.00 39.02 689 SER B C 1
ATOM 3134 O O . SER B 1 107 ? 28.903 -43.748 -45.266 1.00 42.71 689 SER B O 1
ATOM 3137 N N . GLU B 1 108 ? 27.991 -45.275 -46.634 1.00 41.50 690 GLU B N 1
ATOM 3138 C CA . GLU B 1 108 ? 26.652 -44.787 -46.324 1.00 42.72 690 GLU B CA 1
ATOM 3139 C C . GLU B 1 108 ? 26.364 -44.935 -44.843 1.00 42.91 690 GLU B C 1
ATOM 3140 O O . GLU B 1 108 ? 25.933 -43.981 -44.187 1.00 41.58 690 GLU B O 1
ATOM 3146 N N . LYS B 1 109 ? 26.646 -46.119 -44.289 1.00 41.47 691 LYS B N 1
ATOM 3147 C CA . LYS B 1 109 ? 26.378 -46.365 -42.877 1.00 40.04 691 LYS B CA 1
ATOM 3148 C C . LYS B 1 109 ? 27.230 -45.490 -41.965 1.00 38.05 691 LYS B C 1
ATOM 3149 O O . LYS B 1 109 ? 26.745 -45.054 -40.921 1.00 42.35 691 LYS B O 1
ATOM 3155 N N . VAL B 1 110 ? 28.484 -45.210 -42.324 1.00 39.65 692 VAL B N 1
ATOM 3156 C CA . VAL B 1 110 ? 29.291 -44.319 -41.488 1.00 38.54 692 VAL B CA 1
ATOM 3157 C C . VAL B 1 110 ? 28.773 -42.884 -41.567 1.00 40.09 692 VAL B C 1
ATOM 3158 O O . VAL B 1 110 ? 28.669 -42.197 -40.546 1.00 43.29 692 VAL B O 1
ATOM 3162 N N . HIS B 1 111 ? 28.436 -42.404 -42.769 1.00 38.44 693 HIS B N 1
ATOM 3163 C CA . HIS B 1 111 ? 27.915 -41.042 -42.900 1.00 40.32 693 HIS B CA 1
ATOM 3164 C C . HIS B 1 111 ? 26.544 -40.875 -42.257 1.00 38.62 693 HIS B C 1
ATOM 3165 O O . HIS B 1 111 ? 26.117 -39.742 -42.023 1.00 42.21 693 HIS B O 1
ATOM 3172 N N . GLN B 1 112 ? 25.844 -41.958 -41.958 1.00 39.79 694 GLN B N 1
ATOM 3173 C CA . GLN B 1 112 ? 24.577 -41.824 -41.251 1.00 42.00 694 GLN B CA 1
ATOM 3174 C C . GLN B 1 112 ? 24.744 -41.752 -39.741 1.00 43.34 694 GLN B C 1
ATOM 3175 O O . GLN B 1 112 ? 23.749 -41.552 -39.047 1.00 46.45 694 GLN B O 1
ATOM 3181 N N . ILE B 1 113 ? 25.958 -41.929 -39.216 1.00 38.76 695 ILE B N 1
ATOM 3182 C CA . ILE B 1 113 ? 26.211 -41.627 -37.815 1.00 36.21 695 ILE B CA 1
ATOM 3183 C C . ILE B 1 113 ? 25.897 -40.161 -37.547 1.00 43.66 695 ILE B C 1
ATOM 3184 O O . ILE B 1 113 ? 26.316 -39.268 -38.293 1.00 45.05 695 ILE B O 1
ATOM 3189 N N . TYR B 1 114 ? 25.172 -39.904 -36.468 1.00 44.13 696 TYR B N 1
ATOM 3190 C CA . TYR B 1 114 ? 24.673 -38.568 -36.181 1.00 41.05 696 TYR B CA 1
ATOM 3191 C C . TYR B 1 114 ? 25.821 -37.609 -35.935 1.00 41.66 696 TYR B C 1
ATOM 3192 O O . TYR B 1 114 ? 26.618 -37.802 -35.020 1.00 45.69 696 TYR B O 1
ATOM 3201 N N . GLY B 1 115 ? 25.887 -36.560 -36.741 1.00 45.61 697 GLY B N 1
ATOM 3202 C CA . GLY B 1 115 ? 26.923 -35.564 -36.620 1.00 40.58 697 GLY B CA 1
ATOM 3203 C C . GLY B 1 115 ? 28.154 -35.829 -37.453 1.00 41.96 697 GLY B C 1
ATOM 3204 O O . GLY B 1 115 ? 29.078 -35.018 -37.424 1.00 41.46 697 GLY B O 1
ATOM 3205 N N . PHE B 1 116 ? 28.201 -36.935 -38.174 1.00 37.68 698 PHE B N 1
ATOM 3206 C CA . PHE B 1 116 ? 29.385 -37.258 -38.933 1.00 36.41 698 PHE B CA 1
ATOM 3207 C C . PHE B 1 116 ? 29.523 -36.249 -40.052 1.00 40.92 698 PHE B C 1
ATOM 3208 O O . PHE B 1 116 ? 28.557 -36.012 -40.782 1.00 41.63 698 PHE B O 1
ATOM 3216 N N . PRO B 1 117 ? 30.695 -35.638 -40.212 1.00 42.75 699 PRO B N 1
ATOM 3217 C CA . PRO B 1 117 ? 30.832 -34.506 -41.125 1.00 38.40 699 PRO B CA 1
ATOM 3218 C C . PRO B 1 117 ? 30.550 -34.908 -42.558 1.00 40.44 699 PRO B C 1
ATOM 3219 O O . PRO B 1 117 ? 31.011 -35.947 -43.029 1.00 42.49 699 PRO B O 1
ATOM 3223 N N . LYS B 1 118 ? 29.779 -34.065 -43.246 1.00 44.19 700 LYS B N 1
ATOM 3224 C CA . LYS B 1 118 ? 29.475 -34.288 -44.656 1.00 41.66 700 LYS B CA 1
ATOM 3225 C C . LYS B 1 118 ? 30.735 -34.502 -45.485 1.00 39.63 700 LYS B C 1
ATOM 3226 O O . LYS B 1 118 ? 30.772 -35.387 -46.342 1.00 40.41 700 LYS B O 1
ATOM 3232 N N . GLU B 1 119 ? 31.786 -33.728 -45.217 1.00 38.08 701 GLU B N 1
ATOM 3233 C CA . GLU B 1 119 ? 32.992 -33.742 -46.030 1.00 35.89 701 GLU B CA 1
ATOM 3234 C C . GLU B 1 119 ? 33.865 -34.952 -45.777 1.00 39.79 701 GLU B C 1
ATOM 3235 O O . GLU B 1 119 ? 34.681 -35.301 -46.635 1.00 43.33 701 GLU B O 1
ATOM 3241 N N . GLY B 1 120 ? 33.728 -35.587 -44.619 1.00 43.43 702 GLY B N 1
ATOM 3242 C CA . GLY B 1 120 ? 34.471 -36.777 -44.276 1.00 37.34 702 GLY B CA 1
ATOM 3243 C C . GLY B 1 120 ? 35.291 -36.589 -43.003 1.00 36.65 702 GLY B C 1
ATOM 3244 O O . GLY B 1 120 ? 35.383 -35.510 -42.437 1.00 39.00 702 GLY B O 1
ATOM 3245 N N . ALA B 1 121 ? 35.893 -37.688 -42.592 1.00 34.22 703 ALA B N 1
ATOM 3246 C CA . ALA B 1 121 ? 36.719 -37.697 -41.408 1.00 28.88 703 ALA B CA 1
ATOM 3247 C C . ALA B 1 121 ? 38.093 -37.137 -41.732 1.00 36.68 703 ALA B C 1
ATOM 3248 O O . ALA B 1 121 ? 38.383 -36.757 -42.865 1.00 43.14 703 ALA B O 1
ATOM 3250 N N . SER B 1 122 ? 38.962 -37.112 -40.717 1.00 33.19 704 SER B N 1
ATOM 3251 C CA . SER B 1 122 ? 40.303 -36.567 -40.819 1.00 30.38 704 SER B CA 1
ATOM 3252 C C . SER B 1 122 ? 41.400 -37.608 -40.734 1.00 37.39 704 SER B C 1
ATOM 3253 O O . SER B 1 122 ? 42.491 -37.368 -41.244 1.00 37.92 704 SER B O 1
ATOM 3256 N N . SER B 1 123 ? 41.153 -38.732 -40.081 1.00 38.46 705 SER B N 1
ATOM 3257 C CA . SER B 1 123 ? 42.080 -39.844 -40.032 1.00 33.47 705 SER B CA 1
ATOM 3258 C C . SER B 1 123 ? 41.300 -41.135 -40.118 1.00 33.97 705 SER B C 1
ATOM 3259 O O . SER B 1 123 ? 40.163 -41.224 -39.658 1.00 34.95 705 SER B O 1
ATOM 3262 N N . ILE B 1 124 ? 41.927 -42.122 -40.736 1.00 33.68 706 ILE B N 1
ATOM 3263 C CA . ILE B 1 124 ? 41.609 -43.523 -40.568 1.00 28.02 706 ILE B CA 1
ATOM 3264 C C . ILE B 1 124 ? 42.824 -44.140 -39.907 1.00 29.47 706 ILE B C 1
ATOM 3265 O O . ILE B 1 124 ? 43.939 -43.984 -40.407 1.00 34.53 706 ILE B O 1
ATOM 3270 N N . VAL B 1 125 ? 42.631 -44.787 -38.770 1.00 30.01 707 VAL B N 1
ATOM 3271 C CA . VAL B 1 125 ? 43.666 -45.608 -38.169 1.00 25.18 707 VAL B CA 1
ATOM 3272 C C . VAL B 1 125 ? 43.294 -47.063 -38.416 1.00 30.40 707 VAL B C 1
ATOM 3273 O O . VAL B 1 125 ? 42.122 -47.402 -38.531 1.00 39.16 707 VAL B O 1
ATOM 3277 N N . SER B 1 126 ? 44.287 -47.930 -38.554 1.00 28.22 708 SER B N 1
ATOM 3278 C CA . SER B 1 126 ? 44.016 -49.360 -38.650 1.00 29.52 708 SER B CA 1
ATOM 3279 C C . SER B 1 126 ? 45.300 -50.025 -38.176 1.00 34.72 708 SER B C 1
ATOM 3280 O O . SER B 1 126 ? 46.363 -49.789 -38.744 1.00 36.40 708 SER B O 1
ATOM 3283 N N . ASN B 1 127 ? 45.201 -50.848 -37.145 1.00 40.11 709 ASN B N 1
ATOM 3284 C CA . ASN B 1 127 ? 46.357 -51.467 -36.508 1.00 38.82 709 ASN B CA 1
ATOM 3285 C C . ASN B 1 127 ? 46.157 -52.969 -36.581 1.00 35.89 709 ASN B C 1
ATOM 3286 O O . ASN B 1 127 ? 45.283 -53.519 -35.909 1.00 42.12 709 ASN B O 1
ATOM 3291 N N . LEU B 1 128 ? 46.968 -53.620 -37.404 1.00 36.79 710 LEU B N 1
ATOM 3292 C CA . LEU B 1 128 ? 47.034 -55.070 -37.488 1.00 36.52 710 LEU B CA 1
ATOM 329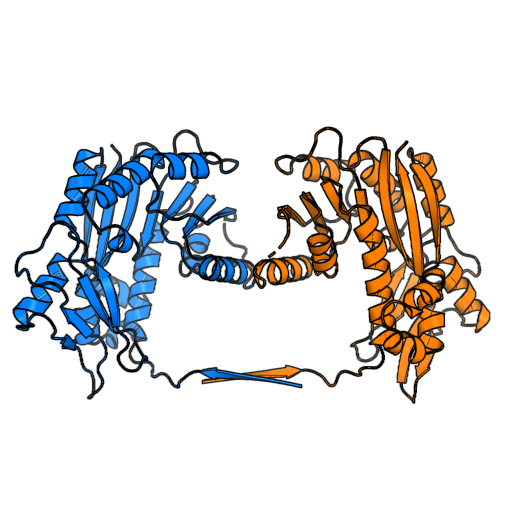3 C C . LEU B 1 128 ? 45.736 -55.655 -37.991 1.00 38.76 710 LEU B C 1
ATOM 3294 O O . LEU B 1 128 ? 45.357 -56.758 -37.609 1.00 45.12 710 LEU B O 1
ATOM 3299 N N . PHE B 1 129 ? 45.059 -54.926 -38.864 1.00 37.58 711 PHE B N 1
ATOM 3300 C CA . PHE B 1 129 ? 43.804 -55.381 -39.426 1.00 34.20 711 PHE B CA 1
ATOM 3301 C C . PHE B 1 129 ? 43.848 -55.617 -40.926 1.00 34.67 711 PHE B C 1
ATOM 3302 O O . PHE B 1 129 ? 43.167 -56.510 -41.404 1.00 37.42 711 PHE B O 1
ATOM 3310 N N . ILE B 1 130 ? 44.633 -54.852 -41.686 1.00 35.07 712 ILE B N 1
ATOM 3311 C CA . ILE B 1 130 ? 44.411 -54.792 -43.127 1.00 35.30 712 ILE B CA 1
ATOM 3312 C C . ILE B 1 130 ? 44.731 -56.095 -43.817 1.00 36.16 712 ILE B C 1
ATOM 3313 O O . ILE B 1 130 ? 44.328 -56.289 -44.970 1.00 39.57 712 ILE B O 1
ATOM 3318 N N . HIS B 1 131 ? 45.448 -56.999 -43.151 1.00 39.59 713 HIS B N 1
ATOM 3319 C CA . HIS B 1 131 ? 45.724 -58.289 -43.769 1.00 40.50 713 HIS B CA 1
ATOM 3320 C C . HIS B 1 131 ? 44.444 -59.048 -44.076 1.00 39.66 713 HIS B C 1
ATOM 3321 O O . HIS B 1 131 ? 44.382 -59.750 -45.084 1.00 44.84 713 HIS B O 1
ATOM 3328 N N . TYR B 1 132 ? 43.407 -58.900 -43.249 1.00 42.73 714 TYR B N 1
ATOM 3329 C CA . TYR B 1 132 ? 42.137 -59.568 -43.521 1.00 41.46 714 TYR B CA 1
ATOM 3330 C C . TYR B 1 132 ? 41.557 -59.176 -44.871 1.00 39.01 714 TYR B C 1
ATOM 3331 O O . TYR B 1 132 ? 40.752 -59.925 -45.439 1.00 36.58 714 TYR B O 1
ATOM 3340 N N . LEU B 1 133 ? 41.964 -58.034 -45.408 1.00 39.17 715 LEU B N 1
ATOM 3341 C CA . LEU B 1 133 ? 41.449 -57.538 -46.671 1.00 38.16 715 LEU B CA 1
ATOM 3342 C C . LEU B 1 133 ? 42.373 -57.790 -47.861 1.00 39.36 715 LEU B C 1
ATOM 3343 O O . LEU B 1 133 ? 42.031 -57.388 -48.970 1.00 40.16 715 LEU B O 1
ATOM 3348 N N . MET B 1 134 ? 43.520 -58.447 -47.667 1.00 38.54 716 MET B N 1
ATOM 3349 C CA . MET B 1 134 ? 44.497 -58.672 -48.727 1.00 37.48 716 MET B CA 1
ATOM 3350 C C . MET B 1 134 ? 44.257 -59.959 -49.504 1.00 44.45 716 MET B C 1
ATOM 3351 O O . MET B 1 134 ? 45.208 -60.545 -50.040 1.00 41.91 716 MET B O 1
ATOM 3356 N N . LYS B 1 135 ? 43.008 -60.410 -49.583 1.00 41.74 717 LYS B N 1
ATOM 3357 C CA . LYS B 1 135 ? 42.715 -61.712 -50.159 1.00 44.39 717 LYS B CA 1
ATOM 3358 C C . LYS B 1 135 ? 42.838 -61.717 -51.674 1.00 45.40 717 LYS B C 1
ATOM 3359 O O . LYS B 1 135 ? 43.307 -62.698 -52.258 1.00 42.25 717 LYS B O 1
ATOM 3365 N N . ASN B 1 136 ? 42.446 -60.625 -52.320 1.00 45.78 718 ASN B N 1
ATOM 3366 C CA . ASN B 1 136 ? 42.480 -60.530 -53.771 1.00 43.97 718 ASN B CA 1
ATOM 3367 C C . ASN B 1 136 ? 42.458 -59.059 -54.141 1.00 44.91 718 ASN B C 1
ATOM 3368 O O . ASN B 1 136 ? 42.334 -58.192 -53.281 1.00 45.96 718 ASN B O 1
ATOM 3373 N N . THR B 1 137 ? 42.546 -58.789 -55.439 1.00 47.89 719 THR B N 1
ATOM 3374 C CA . THR B 1 137 ? 42.651 -57.415 -55.915 1.00 40.53 719 THR B CA 1
ATOM 3375 C C . THR B 1 137 ? 41.369 -56.630 -55.647 1.00 48.18 719 THR B C 1
ATOM 3376 O O . THR B 1 137 ? 41.424 -55.452 -55.280 1.00 48.44 719 THR B O 1
ATOM 3380 N N . GLN B 1 138 ? 40.203 -57.270 -55.783 1.00 52.06 720 GLN B N 1
ATOM 3381 C CA . GLN B 1 138 ? 38.949 -56.579 -55.489 1.00 45.79 720 GLN B CA 1
ATOM 3382 C C . GLN B 1 138 ? 38.918 -56.059 -54.060 1.00 45.70 720 GLN B C 1
ATOM 3383 O O . GLN B 1 138 ? 38.452 -54.944 -53.812 1.00 47.89 720 GLN B O 1
ATOM 3389 N N . GLN B 1 139 ? 39.398 -56.853 -53.104 1.00 43.17 721 GLN B N 1
ATOM 3390 C CA . GLN B 1 139 ? 39.352 -56.433 -51.710 1.00 44.29 721 GLN B CA 1
ATOM 3391 C C . GLN B 1 139 ? 40.281 -55.249 -51.439 1.00 45.41 721 GLN B C 1
ATOM 3392 O O . GLN B 1 139 ? 39.903 -54.312 -50.721 1.00 43.14 721 GLN B O 1
ATOM 3398 N N . VAL B 1 140 ? 41.501 -55.273 -51.984 1.00 39.44 722 VAL B N 1
ATOM 3399 C CA . VAL B 1 140 ? 42.407 -54.151 -51.771 1.00 35.74 722 VAL B CA 1
ATOM 3400 C C . VAL B 1 140 ? 41.863 -52.892 -52.431 1.00 43.26 722 VAL B C 1
ATOM 3401 O O . VAL B 1 140 ? 41.880 -51.806 -51.839 1.00 43.77 722 VAL B O 1
ATOM 3405 N N . GLU B 1 141 ? 41.373 -53.012 -53.662 1.00 44.02 723 GLU B N 1
ATOM 3406 C CA . GLU B 1 141 ? 40.672 -51.905 -54.290 1.00 39.83 723 GLU B CA 1
ATOM 3407 C C . GLU B 1 141 ? 39.559 -51.387 -53.390 1.00 38.58 723 GLU B C 1
ATOM 3408 O O . GLU B 1 141 ? 39.446 -50.182 -53.148 1.00 45.65 723 GLU B O 1
ATOM 3414 N N . ASN B 1 142 ? 38.727 -52.295 -52.885 1.00 42.16 724 ASN B N 1
ATOM 3415 C CA . ASN B 1 142 ? 37.574 -51.918 -52.068 1.00 38.12 724 ASN B CA 1
ATOM 3416 C C . ASN B 1 142 ? 37.996 -51.159 -50.819 1.00 36.71 724 ASN B C 1
ATOM 3417 O O . ASN B 1 142 ? 37.319 -50.228 -50.391 1.00 38.77 724 ASN B O 1
ATOM 3422 N N . LEU B 1 143 ? 39.121 -51.539 -50.229 1.00 38.17 725 LEU B N 1
ATOM 3423 C CA . LEU B 1 143 ? 39.601 -50.860 -49.037 1.00 35.09 725 LEU B CA 1
ATOM 3424 C C . LEU B 1 143 ? 40.024 -49.434 -49.364 1.00 40.93 725 LEU B C 1
ATOM 3425 O O . LEU B 1 143 ? 39.701 -48.490 -48.635 1.00 41.99 725 LEU B O 1
ATOM 3430 N N . ALA B 1 144 ? 40.727 -49.258 -50.481 1.00 38.87 726 ALA B N 1
ATOM 3431 C CA . ALA B 1 144 ? 41.159 -47.931 -50.885 1.00 32.99 726 ALA B CA 1
ATOM 3432 C C . ALA B 1 144 ? 39.979 -47.046 -51.271 1.00 32.86 726 ALA B C 1
ATOM 3433 O O . ALA B 1 144 ? 39.972 -45.851 -50.971 1.00 36.54 726 ALA B O 1
ATOM 3435 N N . VAL B 1 145 ? 38.971 -47.599 -51.934 1.00 35.92 727 VAL B N 1
ATOM 3436 C CA . VAL B 1 145 ? 37.775 -46.807 -52.200 1.00 31.20 727 VAL B CA 1
ATOM 3437 C C . VAL B 1 145 ? 37.091 -46.418 -50.901 1.00 38.16 727 VAL B C 1
ATOM 3438 O O . VAL B 1 145 ? 36.610 -45.291 -50.751 1.00 41.52 727 VAL B O 1
ATOM 3442 N N . LEU B 1 146 ? 37.029 -47.342 -49.946 1.00 35.84 728 LEU B N 1
ATOM 3443 C CA . LEU B 1 146 ? 36.422 -47.037 -48.657 1.00 35.07 728 LEU B CA 1
ATOM 3444 C C . LEU B 1 146 ? 37.157 -45.897 -47.972 1.00 36.00 728 LEU B C 1
ATOM 3445 O O . LEU B 1 146 ? 36.544 -44.922 -47.526 1.00 37.00 728 LEU B O 1
ATOM 3450 N N . CYS B 1 147 ? 38.480 -46.016 -47.868 1.00 32.18 729 CYS B N 1
ATOM 3451 C CA . CYS B 1 147 ? 39.268 -44.960 -47.260 1.00 31.87 729 CYS B CA 1
ATOM 3452 C C . CYS B 1 147 ? 39.022 -43.622 -47.945 1.00 41.42 729 CYS B C 1
ATOM 3453 O O . CYS B 1 147 ? 38.966 -42.574 -47.286 1.00 42.15 729 CYS B O 1
ATOM 3456 N N . HIS B 1 148 ? 38.862 -43.643 -49.266 1.00 40.94 730 HIS B N 1
ATOM 3457 C CA . HIS B 1 148 ? 38.657 -42.408 -50.010 1.00 35.04 730 HIS B CA 1
ATOM 3458 C C . HIS B 1 148 ? 37.311 -41.788 -49.692 1.00 34.41 730 HIS B C 1
ATOM 3459 O O . HIS B 1 148 ? 37.189 -40.566 -49.591 1.00 38.30 730 HIS B O 1
ATOM 3466 N N . LYS B 1 149 ? 36.285 -42.618 -49.556 1.00 37.34 731 LYS B N 1
ATOM 3467 C CA . LYS B 1 149 ? 34.937 -42.131 -49.334 1.00 30.66 731 LYS B CA 1
ATOM 3468 C C . LYS B 1 149 ? 34.748 -41.628 -47.917 1.00 35.86 731 LYS B C 1
ATOM 3469 O O . LYS B 1 149 ? 33.982 -40.690 -47.699 1.00 41.86 731 LYS B O 1
ATOM 3475 N N . LEU B 1 150 ? 35.434 -42.228 -46.945 1.00 34.91 732 LEU B N 1
ATOM 3476 C CA . LEU B 1 150 ? 35.237 -41.862 -45.549 1.00 30.46 732 LEU B CA 1
ATOM 3477 C C . LEU B 1 150 ? 35.996 -40.615 -45.146 1.00 33.26 732 LEU B C 1
ATOM 3478 O O . LEU B 1 150 ? 35.667 -40.028 -44.117 1.00 37.97 732 LEU B O 1
ATOM 3483 N N . LEU B 1 151 ? 37.003 -40.208 -45.912 1.00 35.42 733 LEU B N 1
ATOM 3484 C CA . LEU B 1 151 ? 37.894 -39.118 -45.544 1.00 33.40 733 LEU B CA 1
ATOM 3485 C C . LEU B 1 151 ? 37.568 -37.844 -46.305 1.00 34.90 733 LEU B C 1
ATOM 3486 O O . LEU B 1 151 ? 37.125 -37.880 -47.453 1.00 38.65 733 LEU B O 1
ATOM 3491 N N . GLN B 1 152 ? 37.808 -36.711 -45.645 1.00 37.47 734 GLN B N 1
ATOM 3492 C CA . GLN B 1 152 ? 37.825 -35.422 -46.316 1.00 33.60 734 GLN B CA 1
ATOM 3493 C C . GLN B 1 152 ? 39.101 -35.316 -47.145 1.00 38.04 734 GLN B C 1
ATOM 3494 O O . GLN B 1 152 ? 40.054 -36.080 -46.940 1.00 40.46 734 GLN B O 1
ATOM 3500 N N . PRO B 1 153 ? 39.141 -34.396 -48.104 1.00 31.56 735 PRO B N 1
ATOM 3501 C CA . PRO B 1 153 ? 40.383 -34.172 -48.845 1.00 28.87 735 PRO B CA 1
ATOM 3502 C C . PRO B 1 153 ? 41.479 -33.747 -47.891 1.00 34.58 735 PRO B C 1
ATOM 3503 O O . PRO B 1 153 ? 41.249 -32.944 -46.995 1.00 42.09 735 PRO B O 1
ATOM 3507 N N . GLY B 1 154 ? 42.664 -34.311 -48.061 1.00 34.42 736 GLY B N 1
ATOM 3508 C CA . GLY B 1 154 ? 43.712 -34.127 -47.081 1.00 33.32 736 GLY B CA 1
ATOM 3509 C C . GLY B 1 154 ? 43.642 -35.035 -45.873 1.00 39.52 736 GLY B C 1
ATOM 3510 O O . GLY B 1 154 ? 44.479 -34.911 -44.977 1.00 38.87 736 GLY B O 1
ATOM 3511 N N . GLY B 1 155 ? 42.731 -35.988 -45.857 1.00 36.93 737 GLY B N 1
ATOM 3512 C CA . GLY B 1 155 ? 42.625 -36.913 -44.760 1.00 34.00 737 GLY B CA 1
ATOM 3513 C C . GLY B 1 155 ? 43.787 -37.866 -44.640 1.00 33.51 737 GLY B C 1
ATOM 3514 O O . GLY B 1 155 ? 44.325 -38.316 -45.598 1.00 35.63 737 GLY B O 1
ATOM 3515 N N . MET B 1 156 ? 44.141 -38.202 -43.425 1.00 34.50 738 MET B N 1
ATOM 3516 C CA . MET B 1 156 ? 45.245 -39.079 -43.187 1.00 33.00 738 MET B CA 1
ATOM 3517 C C . MET B 1 156 ? 44.865 -40.525 -42.987 1.00 34.30 738 MET B C 1
ATOM 3518 O O . MET B 1 156 ? 43.795 -40.845 -42.581 1.00 34.79 738 MET B O 1
ATOM 3523 N N . VAL B 1 157 ? 45.798 -41.394 -43.293 1.00 33.48 739 VAL B N 1
ATOM 3524 C CA . VAL B 1 157 ? 45.624 -42.828 -43.160 1.00 27.30 739 VAL B CA 1
ATOM 3525 C C . VAL B 1 157 ? 46.833 -43.379 -42.432 1.00 33.89 739 VAL B C 1
ATOM 3526 O O . VAL B 1 157 ? 47.957 -43.239 -42.912 1.00 39.06 739 VAL B O 1
ATOM 3530 N N . TRP B 1 158 ? 46.613 -44.016 -41.295 1.00 34.67 740 TRP B N 1
ATOM 3531 C CA . TRP B 1 158 ? 47.694 -44.540 -40.475 1.00 31.80 740 TRP B CA 1
ATOM 3532 C C . TRP B 1 158 ? 47.528 -46.045 -40.341 1.00 32.93 740 TRP B C 1
ATOM 3533 O O . TRP B 1 158 ? 46.726 -46.497 -39.534 1.00 35.82 740 TRP B O 1
ATOM 3544 N N . PHE B 1 159 ? 48.285 -46.818 -41.103 1.00 36.13 741 PHE B N 1
ATOM 3545 C CA . PHE B 1 159 ? 48.227 -48.267 -41.054 1.00 29.80 741 PHE B CA 1
ATOM 3546 C C . PHE B 1 159 ? 49.404 -48.832 -40.278 1.00 36.50 741 PHE B C 1
ATOM 3547 O O . PHE B 1 159 ? 50.519 -48.326 -40.334 1.00 39.27 741 PHE B O 1
ATOM 3555 N N . THR B 1 160 ? 49.144 -49.930 -39.594 1.00 40.08 742 THR B N 1
ATOM 3556 C CA . THR B 1 160 ? 50.150 -50.730 -38.919 1.00 35.60 742 THR B CA 1
ATOM 3557 C C . THR B 1 160 ? 49.891 -52.163 -39.341 1.00 37.81 742 THR B C 1
ATOM 3558 O O . THR B 1 160 ? 48.732 -52.571 -39.434 1.00 40.92 742 THR B O 1
ATOM 3562 N N . THR B 1 161 ? 50.940 -52.901 -39.681 1.00 33.67 743 THR B N 1
ATOM 3563 C CA . THR B 1 161 ? 50.717 -54.190 -40.318 1.00 32.22 743 THR B CA 1
ATOM 3564 C C . THR B 1 161 ? 51.971 -55.040 -40.246 1.00 37.91 743 THR B C 1
ATOM 3565 O O . THR B 1 161 ? 53.064 -54.548 -39.971 1.00 44.07 743 THR B O 1
ATOM 3569 N N . MET B 1 162 ? 51.793 -56.335 -40.476 1.00 40.94 744 MET B N 1
ATOM 3570 C CA . MET B 1 162 ? 52.928 -57.214 -40.683 1.00 39.30 744 MET B CA 1
ATOM 3571 C C . MET B 1 162 ? 53.358 -57.043 -42.125 1.00 40.25 744 MET B C 1
ATOM 3572 O O . MET B 1 162 ? 52.529 -56.807 -42.998 1.00 43.95 744 MET B O 1
ATOM 3577 N N . LEU B 1 163 ? 54.657 -57.083 -42.368 1.00 42.09 745 LEU B N 1
ATOM 3578 C CA . LEU B 1 163 ? 55.195 -56.775 -43.684 1.00 38.48 745 LEU B CA 1
ATOM 3579 C C . LEU B 1 163 ? 55.472 -58.066 -44.434 1.00 39.58 745 LEU B C 1
ATOM 3580 O O . LEU B 1 163 ? 56.269 -58.886 -43.979 1.00 42.20 745 LEU B O 1
ATOM 3585 N N . GLY B 1 164 ? 54.805 -58.249 -45.570 1.00 38.39 746 GLY B N 1
ATOM 3586 C CA . GLY B 1 164 ? 55.016 -59.456 -46.346 1.00 41.86 746 GLY B CA 1
ATOM 3587 C C . GLY B 1 164 ? 56.463 -59.628 -46.747 1.00 46.39 746 GLY B C 1
ATOM 3588 O O . GLY B 1 164 ? 57.050 -60.694 -46.559 1.00 50.71 746 GLY B O 1
ATOM 3589 N N . GLU B 1 165 ? 57.066 -58.564 -47.269 1.00 49.72 747 GLU B N 1
ATOM 3590 C CA . GLU B 1 165 ? 58.466 -58.593 -47.658 1.00 43.92 747 GLU B CA 1
ATOM 3591 C C . GLU B 1 165 ? 59.348 -59.114 -46.535 1.00 45.74 747 GLU B C 1
ATOM 3592 O O . GLU B 1 165 ? 60.191 -59.980 -46.758 1.00 49.86 747 GLU B O 1
ATOM 3598 N N . GLN B 1 166 ? 59.175 -58.603 -45.315 1.00 45.76 748 GLN B N 1
ATOM 3599 C CA . GLN B 1 166 ? 60.068 -59.023 -44.236 1.00 44.73 748 GLN B CA 1
ATOM 3600 C C . GLN B 1 166 ? 59.805 -60.460 -43.791 1.00 49.86 748 GLN B C 1
ATOM 3601 O O . GLN B 1 166 ? 60.715 -61.126 -43.285 1.00 49.34 748 GLN B O 1
ATOM 3607 N N . VAL B 1 167 ? 58.576 -60.952 -43.948 1.00 50.53 749 VAL B N 1
ATOM 3608 C CA . VAL B 1 167 ? 58.294 -62.346 -43.622 1.00 48.59 749 VAL B CA 1
ATOM 3609 C C . VAL B 1 167 ? 58.937 -63.255 -44.660 1.00 48.40 749 VAL B C 1
ATOM 3610 O O . VAL B 1 167 ? 59.686 -64.177 -44.320 1.00 51.07 749 VAL B O 1
ATOM 3614 N N . LEU B 1 168 ? 58.688 -62.983 -45.944 1.00 46.20 750 LEU B N 1
ATOM 3615 C CA . LEU B 1 168 ? 59.325 -63.762 -47.001 1.00 45.30 750 LEU B CA 1
ATOM 3616 C C . LEU B 1 168 ? 60.844 -63.741 -46.880 1.00 47.55 750 LEU B C 1
ATOM 3617 O O . LEU B 1 168 ? 61.501 -64.751 -47.138 1.00 52.40 750 LEU B O 1
ATOM 3622 N N . GLU B 1 169 ? 61.420 -62.620 -46.462 1.00 51.10 751 GLU B N 1
ATOM 3623 C CA . GLU B 1 169 ? 62.859 -62.569 -46.238 1.00 50.63 751 GLU B CA 1
ATOM 3624 C C . GLU B 1 169 ? 63.268 -63.359 -44.997 1.00 49.13 751 GLU B C 1
ATOM 3625 O O . GLU B 1 169 ? 64.373 -63.900 -44.946 1.00 48.36 751 GLU B O 1
ATOM 3631 N N . LEU B 1 170 ? 62.410 -63.423 -43.978 1.00 48.57 752 LEU B N 1
ATOM 3632 C CA . LEU B 1 170 ? 62.761 -64.186 -42.786 1.00 47.40 752 LEU B CA 1
ATOM 3633 C C . LEU B 1 170 ? 62.693 -65.680 -43.064 1.00 52.50 752 LEU B C 1
ATOM 3634 O O . LEU B 1 170 ? 63.575 -66.437 -42.641 1.00 51.95 752 LEU B O 1
ATOM 3639 N N . LEU B 1 171 ? 61.670 -66.112 -43.800 1.00 45.53 753 LEU B N 1
ATOM 3640 C CA . LEU B 1 171 ? 61.544 -67.519 -44.148 1.00 46.80 753 LEU B CA 1
ATOM 3641 C C . LEU B 1 171 ? 62.697 -67.981 -45.028 1.00 51.49 753 LEU B C 1
ATOM 3642 O O . LEU B 1 171 ? 63.323 -69.011 -44.756 1.00 54.01 753 LEU B O 1
ATOM 3647 N N . HIS B 1 172 ? 62.993 -67.229 -46.088 1.00 53.82 754 HIS B N 1
ATOM 3648 C CA . HIS B 1 172 ? 64.108 -67.569 -46.965 1.00 51.58 754 HIS B CA 1
ATOM 3649 C C . HIS B 1 172 ? 65.422 -67.615 -46.203 1.00 50.17 754 HIS B C 1
ATOM 3650 O O . HIS B 1 172 ? 66.253 -68.495 -46.437 1.00 52.90 754 HIS B O 1
ATOM 3657 N N . GLU B 1 173 ? 65.627 -66.670 -45.293 1.00 52.31 755 GLU B N 1
ATOM 3658 C CA . GLU B 1 173 ? 66.871 -66.618 -44.533 1.00 54.01 755 GLU B CA 1
ATOM 3659 C C . GLU B 1 173 ? 67.104 -67.904 -43.754 1.00 55.58 755 GLU B C 1
ATOM 3660 O O . GLU B 1 173 ? 68.229 -68.401 -43.692 1.00 62.43 755 GLU B O 1
ATOM 3666 N N . ASN B 1 174 ? 66.059 -68.454 -43.142 1.00 56.39 756 ASN B N 1
ATOM 3667 C CA . ASN B 1 174 ? 66.176 -69.683 -42.376 1.00 56.29 756 ASN B CA 1
ATOM 3668 C C . ASN B 1 174 ? 65.732 -70.900 -43.182 1.00 64.21 756 ASN B C 1
ATOM 3669 O O . ASN B 1 174 ? 65.651 -72.013 -42.636 1.00 57.27 756 ASN B O 1
ATOM 3674 N N . ARG B 1 175 ? 65.466 -70.705 -44.474 1.00 64.58 757 ARG B N 1
ATOM 3675 C CA . ARG B 1 175 ? 65.229 -71.779 -45.431 1.00 63.12 757 ARG B CA 1
ATOM 3676 C C . ARG B 1 175 ? 64.103 -72.688 -44.944 1.00 63.07 757 ARG B C 1
ATOM 3677 O O . ARG B 1 175 ? 64.273 -73.890 -44.732 1.00 69.66 757 ARG B O 1
ATOM 3685 N N . ILE B 1 176 ? 62.941 -72.077 -44.746 1.00 59.23 758 ILE B N 1
ATOM 3686 C CA . ILE B 1 176 ? 61.736 -72.790 -44.345 1.00 60.42 758 ILE B CA 1
ATOM 3687 C C . ILE B 1 176 ? 60.916 -73.062 -45.593 1.00 58.22 758 ILE B C 1
ATOM 3688 O O . ILE B 1 176 ? 60.555 -72.131 -46.319 1.00 56.93 758 ILE B O 1
ATOM 3693 N N . GLU B 1 177 ? 60.617 -74.331 -45.845 1.00 57.85 759 GLU B N 1
ATOM 3694 C CA . GLU B 1 177 ? 59.933 -74.725 -47.063 1.00 59.11 759 GLU B CA 1
ATOM 3695 C C . GLU B 1 177 ? 58.444 -74.896 -46.785 1.00 57.65 759 GLU B C 1
ATOM 3696 O O . GLU B 1 177 ? 57.985 -74.693 -45.667 1.00 62.60 759 GLU B O 1
ATOM 3702 N N . LEU B 1 178 ? 57.695 -75.319 -47.810 1.00 56.43 760 LEU B N 1
ATOM 3703 C CA . LEU B 1 178 ? 56.287 -74.940 -47.922 1.00 52.33 760 LEU B CA 1
ATOM 3704 C C . LEU B 1 178 ? 55.503 -75.174 -46.639 1.00 60.90 760 LEU B C 1
ATOM 3705 O O . LEU B 1 178 ? 54.699 -74.328 -46.243 1.00 67.61 760 LEU B O 1
ATOM 3710 N N . ASN B 1 179 ? 55.687 -76.292 -45.963 1.00 56.24 761 ASN B N 1
ATOM 3711 C CA . ASN B 1 179 ? 54.849 -76.440 -44.781 1.00 54.83 761 ASN B CA 1
ATOM 3712 C C . ASN B 1 179 ? 55.664 -76.581 -43.510 1.00 55.87 761 ASN B C 1
ATOM 3713 O O . ASN B 1 179 ? 55.204 -77.167 -42.534 1.00 60.21 761 ASN B O 1
ATOM 3718 N N . GLU B 1 180 ? 56.861 -76.017 -43.497 1.00 53.13 762 GLU B N 1
ATOM 3719 C CA . GLU B 1 180 ? 57.656 -76.026 -42.285 1.00 57.10 762 GLU B CA 1
ATOM 3720 C C . GLU B 1 180 ? 57.345 -74.767 -41.484 1.00 56.44 762 GLU B C 1
ATOM 3721 O O . GLU B 1 180 ? 56.562 -73.906 -41.897 1.00 54.20 762 GLU B O 1
ATOM 3727 N N . VAL B 1 181 ? 57.972 -74.653 -40.323 1.00 49.27 763 VAL B N 1
ATOM 3728 C CA . VAL B 1 181 ? 57.587 -73.673 -39.330 1.00 50.01 763 VAL B CA 1
ATOM 3729 C C . VAL B 1 181 ? 58.851 -73.003 -38.838 1.00 54.29 763 VAL B C 1
ATOM 3730 O O . VAL B 1 181 ? 59.740 -73.674 -38.310 1.00 64.74 763 VAL B O 1
ATOM 3734 N N . TRP B 1 182 ? 58.910 -71.689 -38.930 1.00 54.11 764 TRP B N 1
ATOM 3735 C CA . TRP B 1 182 ? 60.040 -70.967 -38.413 1.00 55.22 764 TRP B CA 1
ATOM 3736 C C . TRP B 1 182 ? 59.741 -70.760 -36.951 1.00 54.62 764 TRP B C 1
ATOM 3737 O O . TRP B 1 182 ? 58.711 -70.272 -36.617 1.00 65.24 764 TRP B O 1
ATOM 3748 N N . GLU B 1 183 ? 60.635 -71.141 -36.066 1.00 55.99 765 GLU B N 1
ATOM 3749 C CA . GLU B 1 183 ? 60.378 -70.965 -34.656 1.00 55.73 765 GLU B CA 1
ATOM 3750 C C . GLU B 1 183 ? 61.408 -70.101 -33.980 1.00 58.54 765 GLU B C 1
ATOM 3751 O O . GLU B 1 183 ? 62.560 -70.163 -34.292 1.00 60.34 765 GLU B O 1
ATOM 3757 N N . ALA B 1 184 ? 60.988 -69.283 -33.046 1.00 50.54 766 ALA B N 1
ATOM 3758 C CA . ALA B 1 184 ? 61.924 -68.495 -32.299 1.00 56.67 766 ALA B CA 1
ATOM 3759 C C . ALA B 1 184 ? 61.793 -68.967 -30.875 1.00 65.89 766 ALA B C 1
ATOM 3760 O O . ALA B 1 184 ? 60.765 -68.786 -30.275 1.00 63.91 766 ALA B O 1
ATOM 3762 N N . ARG B 1 185 ? 62.825 -69.573 -30.317 1.00 65.07 767 ARG B N 1
ATOM 3763 C CA . ARG B 1 185 ? 62.692 -70.072 -28.967 1.00 65.05 767 ARG B CA 1
ATOM 3764 C C . ARG B 1 185 ? 63.479 -69.375 -27.905 1.00 67.35 767 ARG B C 1
ATOM 3765 O O . ARG B 1 185 ? 64.548 -68.867 -28.139 1.00 77.27 767 ARG B O 1
ATOM 3773 N N . GLU B 1 186 ? 62.909 -69.356 -26.722 1.00 63.49 768 GLU B N 1
ATOM 3774 C CA . GLU B 1 186 ? 63.571 -68.813 -25.543 1.00 69.93 768 GLU B CA 1
ATOM 3775 C C . GLU B 1 186 ? 63.339 -69.766 -24.386 1.00 77.85 768 GLU B C 1
ATOM 3776 O O . GLU B 1 186 ? 62.196 -70.147 -24.107 1.00 75.80 768 GLU B O 1
ATOM 3782 N N . ASN B 1 187 ? 64.425 -70.130 -23.709 1.00 86.55 769 ASN B N 1
ATOM 3783 C CA . ASN B 1 187 ? 64.466 -71.307 -22.837 1.00 89.26 769 ASN B CA 1
ATOM 3784 C C . ASN B 1 187 ? 64.123 -72.484 -23.721 1.00 84.79 769 ASN B C 1
ATOM 3785 O O . ASN B 1 187 ? 64.656 -72.579 -24.851 1.00 87.05 769 ASN B O 1
ATOM 3790 N N . GLU B 1 188 ? 63.266 -73.409 -23.309 1.00 85.63 770 GLU B N 1
ATOM 3791 C CA . GLU B 1 188 ? 62.800 -74.469 -24.182 1.00 90.94 770 GLU B CA 1
ATOM 3792 C C . GLU B 1 188 ? 61.443 -74.148 -24.792 1.00 83.85 770 GLU B C 1
ATOM 3793 O O . GLU B 1 188 ? 60.747 -75.051 -25.262 1.00 81.47 770 GLU B O 1
ATOM 3799 N N . VAL B 1 189 ? 61.067 -72.873 -24.809 1.00 84.27 771 VAL B N 1
ATOM 3800 C CA . VAL B 1 189 ? 59.743 -72.429 -25.226 1.00 78.74 771 VAL B CA 1
ATOM 3801 C C . VAL B 1 189 ? 59.850 -71.722 -26.568 1.00 70.74 771 VAL B C 1
ATOM 3802 O O . VAL B 1 189 ? 60.797 -70.964 -26.797 1.00 74.70 771 VAL B O 1
ATOM 3806 N N . VAL B 1 190 ? 58.878 -71.960 -27.449 1.00 65.83 772 VAL B N 1
ATOM 3807 C CA . VAL B 1 190 ? 58.785 -71.232 -28.708 1.00 64.10 772 VAL B CA 1
ATOM 3808 C C . VAL B 1 190 ? 57.931 -69.982 -28.481 1.00 63.25 772 VAL B C 1
ATOM 3809 O O . VAL B 1 190 ? 56.751 -70.065 -28.126 1.00 63.12 772 VAL B O 1
ATOM 3813 N N . LYS B 1 191 ? 58.558 -68.811 -28.625 1.00 61.28 773 LYS B N 1
ATOM 3814 C CA . LYS B 1 191 ? 57.916 -67.543 -28.303 1.00 48.72 773 LYS B CA 1
ATOM 3815 C C . LYS B 1 191 ? 57.078 -67.043 -29.466 1.00 51.06 773 LYS B C 1
ATOM 3816 O O . LYS B 1 191 ? 55.948 -66.588 -29.278 1.00 50.21 773 LYS B O 1
ATOM 3822 N N . PHE B 1 192 ? 57.625 -67.117 -30.671 1.00 52.23 774 PHE B N 1
ATOM 3823 C CA . PHE B 1 192 ? 56.947 -66.711 -31.884 1.00 48.27 774 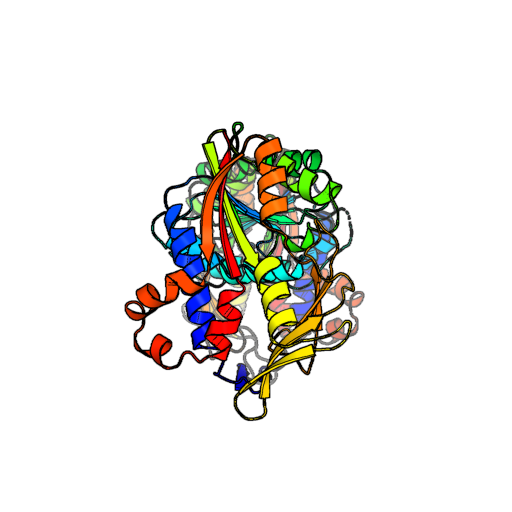PHE B CA 1
ATOM 3824 C C . PHE B 1 192 ? 57.157 -67.803 -32.908 1.00 49.37 774 PHE B C 1
ATOM 3825 O O . PHE B 1 192 ? 58.177 -68.484 -32.892 1.00 52.98 774 PHE B O 1
ATOM 3833 N N . ALA B 1 193 ? 56.197 -67.969 -33.803 1.00 45.99 775 ALA B N 1
ATOM 3834 C CA . ALA B 1 193 ? 56.371 -68.973 -34.834 1.00 49.10 775 ALA B CA 1
ATOM 3835 C C . ALA B 1 193 ? 55.566 -68.587 -36.052 1.00 50.33 775 ALA B C 1
ATOM 3836 O O . ALA B 1 193 ? 54.559 -67.891 -35.956 1.00 51.94 775 ALA B O 1
ATOM 3838 N N . ILE B 1 194 ? 56.028 -69.047 -37.202 1.00 50.09 776 ILE B N 1
ATOM 3839 C CA . ILE B 1 194 ? 55.356 -68.814 -38.466 1.00 48.18 776 ILE B CA 1
ATOM 3840 C C . ILE B 1 194 ? 55.434 -70.099 -39.261 1.00 48.24 776 ILE B C 1
ATOM 3841 O O . ILE B 1 194 ? 56.511 -70.681 -39.402 1.00 48.57 776 ILE B O 1
ATOM 3846 N N . LYS B 1 195 ? 54.289 -70.560 -39.731 1.00 45.37 777 LYS B N 1
ATOM 3847 C CA . LYS B 1 195 ? 54.191 -71.682 -40.637 1.00 47.90 777 LYS B CA 1
ATOM 3848 C C . LYS B 1 195 ? 53.969 -71.106 -42.019 1.00 50.26 777 LYS B C 1
ATOM 3849 O O . LYS B 1 195 ? 52.996 -70.383 -42.242 1.00 52.89 777 LYS B O 1
ATOM 3855 N N . ARG B 1 196 ? 54.889 -71.384 -42.926 1.00 52.74 778 ARG B N 1
ATOM 3856 C CA . ARG B 1 196 ? 54.674 -71.035 -44.317 1.00 50.99 778 ARG B CA 1
ATOM 3857 C C . ARG B 1 196 ? 53.514 -71.854 -44.857 1.00 50.45 778 ARG B C 1
ATOM 3858 O O . ARG B 1 196 ? 53.372 -73.027 -44.530 1.00 54.07 778 ARG B O 1
ATOM 3866 N N . LEU B 1 197 ? 52.637 -71.214 -45.620 1.00 50.64 779 LEU B N 1
ATOM 3867 C CA . LEU B 1 197 ? 51.526 -71.917 -46.243 1.00 45.43 779 LEU B CA 1
ATOM 3868 C C . LEU B 1 197 ? 51.365 -71.532 -47.697 1.00 47.79 779 LEU B C 1
ATOM 3869 O O . LEU B 1 197 ? 50.320 -71.832 -48.285 1.00 46.57 779 LEU B O 1
ATOM 3874 N N . PHE B 1 198 ? 52.358 -70.862 -48.273 1.00 52.07 780 PHE B N 1
ATOM 3875 C CA . PHE B 1 198 ? 52.366 -70.441 -49.662 1.00 50.50 780 PHE B CA 1
ATOM 3876 C C . PHE B 1 198 ? 53.534 -71.128 -50.346 1.00 49.60 780 PHE B C 1
ATOM 3877 O O . PHE B 1 198 ? 54.553 -71.419 -49.711 1.00 49.58 780 PHE B O 1
ATOM 3885 N N . LYS B 1 199 ? 53.374 -71.401 -51.641 1.00 53.65 781 LYS B N 1
ATOM 3886 C CA . LYS B 1 199 ? 54.373 -72.175 -52.375 1.00 56.60 781 LYS B CA 1
ATOM 3887 C C . LYS B 1 199 ? 55.389 -71.297 -53.088 1.00 53.32 781 LYS B C 1
ATOM 3888 O O . LYS B 1 199 ? 56.577 -71.623 -53.099 1.00 52.54 781 LYS B O 1
ATOM 3894 N N . GLU B 1 200 ? 54.949 -70.181 -53.661 1.00 56.12 782 GLU B N 1
ATOM 3895 C CA . GLU B 1 200 ? 55.821 -69.323 -54.447 1.00 51.05 782 GLU B CA 1
ATOM 3896 C C . GLU B 1 200 ? 57.009 -68.841 -53.618 1.00 52.09 782 GLU B C 1
ATOM 3897 O O . GLU B 1 200 ? 56.979 -68.831 -52.386 1.00 51.40 782 GLU B O 1
ATOM 3903 N N . ASP B 1 201 ? 58.084 -68.467 -54.313 1.00 53.53 783 ASP B N 1
ATOM 3904 C CA . ASP B 1 201 ? 59.294 -67.968 -53.667 1.00 47.26 783 ASP B CA 1
ATOM 3905 C C . ASP B 1 201 ? 59.512 -66.478 -53.897 1.00 48.81 783 ASP B C 1
ATOM 3906 O O . ASP B 1 201 ? 60.540 -65.940 -53.467 1.00 47.21 783 ASP B O 1
ATOM 3911 N N . ILE B 1 202 ? 58.581 -65.798 -54.564 1.00 47.95 784 ILE B N 1
ATOM 3912 C CA . ILE B 1 202 ? 58.540 -64.346 -54.585 1.00 50.12 784 ILE B CA 1
ATOM 3913 C C . ILE B 1 202 ? 57.192 -63.893 -54.026 1.00 53.70 784 ILE B C 1
ATOM 3914 O O . ILE B 1 202 ? 56.194 -64.620 -54.060 1.00 50.78 784 ILE B O 1
ATOM 3919 N N . LEU B 1 203 ? 57.178 -62.664 -53.507 1.00 51.76 785 LEU B N 1
ATOM 3920 C CA . LEU B 1 203 ? 56.000 -62.112 -52.850 1.00 45.94 785 LEU B CA 1
ATOM 3921 C C . LEU B 1 203 ? 54.927 -61.794 -53.883 1.00 47.69 785 LEU B C 1
ATOM 3922 O O . LEU B 1 203 ? 55.178 -61.061 -54.839 1.00 49.94 785 LEU B O 1
ATOM 3927 N N . GLN B 1 204 ? 53.735 -62.345 -53.707 1.00 48.79 786 GLN B N 1
ATOM 3928 C CA . GLN B 1 204 ? 52.668 -62.086 -54.656 1.00 46.73 786 GLN B CA 1
ATOM 3929 C C . GLN B 1 204 ? 51.922 -60.824 -54.259 1.00 50.27 786 GLN B C 1
ATOM 3930 O O . GLN B 1 204 ? 52.143 -60.250 -53.193 1.00 47.22 786 GLN B O 1
ATOM 3936 N N . GLU B 1 205 ? 51.028 -60.388 -55.145 1.00 46.27 787 GLU B N 1
ATOM 3937 C CA . GLU B 1 205 ? 50.213 -59.220 -54.850 1.00 42.28 787 GLU B CA 1
ATOM 3938 C C . GLU B 1 205 ? 49.334 -59.479 -53.640 1.00 46.94 787 GLU B C 1
ATOM 3939 O O . GLU B 1 205 ? 49.366 -58.730 -52.656 1.00 41.70 787 GLU B O 1
ATOM 3945 N N . THR B 1 206 ? 48.568 -60.568 -53.687 1.00 53.97 788 THR B N 1
ATOM 3946 C CA . THR B 1 206 ? 47.574 -60.929 -52.689 1.00 47.93 788 THR B CA 1
ATOM 3947 C C . THR B 1 206 ? 47.538 -62.446 -52.546 1.00 51.48 788 THR B C 1
ATOM 3948 O O . THR B 1 206 ? 48.144 -63.177 -53.333 1.00 56.47 788 THR B O 1
ATOM 3952 N N . GLY B 1 207 ? 46.834 -62.921 -51.518 1.00 47.82 789 GLY B N 1
ATOM 3953 C CA . GLY B 1 207 ? 46.408 -64.302 -51.452 1.00 41.36 789 GLY B CA 1
ATOM 3954 C C . GLY B 1 207 ? 47.382 -65.296 -50.860 1.00 43.20 789 GLY B C 1
ATOM 3955 O O . GLY B 1 207 ? 47.045 -66.477 -50.766 1.00 50.44 789 GLY B O 1
ATOM 3956 N N . GLN B 1 208 ? 48.573 -64.884 -50.470 1.00 42.64 790 GLN B N 1
ATOM 3957 C CA . GLN B 1 208 ? 49.541 -65.799 -49.895 1.00 45.06 790 GLN B CA 1
ATOM 3958 C C . GLN B 1 208 ? 49.298 -65.903 -48.406 1.00 47.33 790 GLN B C 1
ATOM 3959 O O . GLN B 1 208 ? 49.235 -64.883 -47.720 1.00 51.06 790 GLN B O 1
ATOM 3965 N N . GLU B 1 209 ? 49.216 -67.130 -47.900 1.00 49.21 791 GLU B N 1
ATOM 3966 C CA . GLU B 1 209 ? 48.857 -67.364 -46.515 1.00 46.16 791 GLU B CA 1
ATOM 3967 C C . GLU B 1 209 ? 50.050 -67.816 -45.689 1.00 46.42 791 GLU B C 1
ATOM 3968 O O . GLU B 1 209 ? 50.967 -68.462 -46.186 1.00 52.19 791 GLU B O 1
ATOM 3974 N N . ILE B 1 210 ? 50.036 -67.440 -44.418 1.00 44.92 792 ILE B N 1
ATOM 3975 C CA . ILE B 1 210 ? 50.920 -68.023 -43.425 1.00 46.66 792 ILE B CA 1
ATOM 3976 C C . ILE B 1 210 ? 50.068 -68.353 -42.213 1.00 49.98 792 ILE B C 1
ATOM 3977 O O . ILE B 1 210 ? 48.945 -67.875 -42.059 1.00 50.33 792 ILE B O 1
ATOM 3982 N N . GLY B 1 211 ? 50.611 -69.210 -41.354 1.00 44.53 793 GLY B N 1
ATOM 3983 C CA . GLY B 1 211 ? 50.046 -69.467 -40.053 1.00 47.51 793 GLY B CA 1
ATOM 3984 C C . GLY B 1 211 ? 50.938 -68.859 -39.013 1.00 46.65 793 GLY B C 1
ATOM 3985 O O . GLY B 1 211 ? 52.147 -69.084 -39.002 1.00 50.15 793 GLY B O 1
ATOM 3986 N N . VAL B 1 212 ? 50.356 -68.043 -38.146 1.00 48.99 794 VAL B N 1
ATOM 3987 C CA . VAL B 1 212 ? 51.098 -67.327 -37.125 1.00 52.77 794 VAL B CA 1
ATOM 3988 C C . VAL B 1 212 ? 50.675 -67.898 -35.789 1.00 56.73 794 VAL B C 1
ATOM 3989 O O . VAL B 1 212 ? 49.487 -67.898 -35.458 1.00 60.64 794 VAL B O 1
ATOM 3993 N N . LEU B 1 213 ? 51.633 -68.392 -35.026 1.00 54.38 795 LEU B N 1
ATOM 3994 C CA . LEU B 1 213 ? 51.311 -68.889 -33.706 1.00 59.25 795 LEU B CA 1
ATOM 3995 C C . LEU B 1 213 ? 50.910 -67.715 -32.835 1.00 59.27 795 LEU B C 1
ATOM 3996 O O . LEU B 1 213 ? 51.716 -66.828 -32.576 1.00 56.07 795 LEU B O 1
ATOM 4001 N N . LEU B 1 214 ? 49.664 -67.678 -32.431 1.00 69.30 796 LEU B N 1
ATOM 4002 C CA . LEU B 1 214 ? 49.262 -66.679 -31.460 1.00 71.46 796 LEU B CA 1
ATOM 4003 C C . LEU B 1 214 ? 49.786 -67.073 -30.088 1.00 70.69 796 LEU B C 1
ATOM 4004 O O . LEU B 1 214 ? 49.657 -68.237 -29.698 1.00 74.07 796 LEU B O 1
ATOM 4009 N N . PRO B 1 215 ? 50.380 -66.149 -29.336 1.00 69.97 797 PRO B N 1
ATOM 4010 C CA . PRO B 1 215 ? 50.729 -66.450 -27.944 1.00 71.44 797 PRO B CA 1
ATOM 4011 C C . PRO B 1 215 ? 49.468 -66.830 -27.192 1.00 82.68 797 PRO B C 1
ATOM 4012 O O . PRO B 1 215 ? 48.367 -66.839 -27.747 1.00 88.90 797 PRO B O 1
ATOM 4016 N N . PHE B 1 216 ? 49.629 -67.152 -25.912 1.00 78.18 798 PHE B N 1
ATOM 4017 C CA . PHE B 1 216 ? 48.551 -67.483 -24.984 1.00 90.71 798 PHE B CA 1
ATOM 4018 C C . PHE B 1 216 ? 48.018 -68.906 -25.190 1.00 95.77 798 PHE B C 1
ATOM 4019 O O . PHE B 1 216 ? 47.235 -69.371 -24.360 1.00 98.72 798 PHE B O 1
ATOM 4027 N N . SER B 1 217 ? 48.392 -69.607 -26.254 1.00 92.23 799 SER B N 1
ATOM 4028 C CA . SER B 1 217 ? 47.710 -70.833 -26.637 1.00 86.05 799 SER B CA 1
ATOM 4029 C C . SER B 1 217 ? 48.549 -72.071 -26.316 1.00 86.26 799 SER B C 1
ATOM 4030 O O . SER B 1 217 ? 49.564 -72.010 -25.611 1.00 82.57 799 SER B O 1
ATOM 4033 N N . ASN B 1 218 ? 48.104 -73.214 -26.827 1.00 80.62 800 ASN B N 1
ATOM 4034 C CA . ASN B 1 218 ? 48.867 -74.444 -26.695 1.00 84.42 800 ASN B CA 1
ATOM 4035 C C . ASN B 1 218 ? 48.999 -74.799 -28.162 1.00 90.58 800 ASN B C 1
ATOM 4036 O O . ASN B 1 218 ? 48.248 -75.625 -28.691 1.00 91.18 800 ASN B O 1
ATOM 4041 N N . GLY B 1 219 ? 49.960 -74.155 -28.817 1.00 90.02 801 GLY B N 1
ATOM 4042 C CA . GLY B 1 219 ? 50.183 -74.333 -30.232 1.00 86.28 801 GLY B CA 1
ATOM 4043 C C . GLY B 1 219 ? 49.051 -74.024 -31.183 1.00 83.73 801 GLY B C 1
ATOM 4044 O O . GLY B 1 219 ? 48.755 -74.823 -32.076 1.00 86.27 801 GLY B O 1
ATOM 4045 N N . ASP B 1 220 ? 48.398 -72.879 -31.002 1.00 79.60 802 ASP B N 1
ATOM 4046 C CA . ASP B 1 220 ? 47.305 -72.471 -31.878 1.00 79.71 802 ASP B CA 1
ATOM 4047 C C . ASP B 1 220 ? 47.856 -71.512 -32.924 1.00 68.67 802 ASP B C 1
ATOM 4048 O O . ASP B 1 220 ? 48.338 -70.426 -32.594 1.00 68.45 802 ASP B O 1
ATOM 4053 N N . PHE B 1 221 ? 47.815 -71.940 -34.175 1.00 61.77 803 PHE B N 1
ATOM 4054 C CA . PHE B 1 221 ? 48.165 -71.115 -35.312 1.00 58.18 803 PHE B CA 1
ATOM 4055 C C . PHE B 1 221 ? 46.888 -70.603 -35.955 1.00 62.10 803 PHE B C 1
ATOM 4056 O O . PHE B 1 221 ? 45.904 -71.333 -36.068 1.00 72.33 803 PHE B O 1
ATOM 4064 N N . TYR B 1 222 ? 46.900 -69.344 -36.353 1.00 61.86 804 TYR B N 1
ATOM 4065 C CA . TYR B 1 222 ? 45.793 -68.732 -37.067 1.00 61.22 804 TYR B CA 1
ATOM 4066 C C . TYR B 1 222 ? 46.316 -68.200 -38.390 1.00 55.45 804 TYR B C 1
ATOM 4067 O O . TYR B 1 222 ? 47.412 -67.646 -38.450 1.00 55.50 804 TYR B O 1
ATOM 4076 N N . ASN B 1 223 ? 45.541 -68.393 -39.447 1.00 54.36 805 ASN B N 1
ATOM 4077 C CA . ASN B 1 223 ? 45.986 -68.060 -40.789 1.00 49.63 805 ASN B CA 1
ATOM 4078 C C . ASN B 1 223 ? 45.734 -66.596 -41.099 1.00 54.52 805 ASN B C 1
ATOM 4079 O O . ASN B 1 223 ? 44.655 -66.066 -40.821 1.00 49.89 805 ASN B O 1
ATOM 4084 N N . GLU B 1 224 ? 46.725 -65.950 -41.717 1.00 54.59 806 GLU B N 1
ATOM 4085 C CA . GLU B 1 224 ? 46.537 -64.612 -42.248 1.00 47.63 806 GLU B CA 1
ATOM 4086 C C . GLU B 1 224 ? 47.232 -64.477 -43.588 1.00 44.60 806 GLU B C 1
ATOM 4087 O O . GLU B 1 224 ? 48.206 -65.168 -43.879 1.00 48.02 806 GLU B O 1
ATOM 4093 N N . TYR B 1 225 ? 46.710 -63.575 -44.404 1.00 48.69 807 TYR B N 1
ATOM 4094 C CA . TYR B 1 225 ? 47.346 -63.240 -45.662 1.00 46.03 807 TYR B CA 1
ATOM 4095 C C . TYR B 1 225 ? 48.546 -62.328 -45.422 1.00 46.32 807 TYR B C 1
ATOM 4096 O O . TYR B 1 225 ? 48.564 -61.514 -44.494 1.00 46.37 807 TYR B O 1
ATOM 4105 N N . LEU B 1 226 ? 49.572 -62.495 -46.251 1.00 46.70 808 LEU B N 1
ATOM 4106 C CA . LEU B 1 226 ? 50.686 -61.566 -46.227 1.00 41.32 808 LEU B CA 1
ATOM 4107 C C . LEU B 1 226 ? 50.261 -60.243 -46.838 1.00 43.62 808 LEU B C 1
ATOM 4108 O O . LEU B 1 226 ? 49.489 -60.206 -47.795 1.00 44.08 808 LEU B O 1
ATOM 4113 N N . VAL B 1 227 ? 50.759 -59.154 -46.267 1.00 43.01 809 VAL B N 1
ATOM 4114 C CA . VAL B 1 227 ? 50.539 -57.813 -46.786 1.00 42.54 809 VAL B CA 1
ATOM 4115 C C . VAL B 1 227 ? 51.739 -57.430 -47.649 1.00 43.60 809 VAL B C 1
ATOM 4116 O O . VAL B 1 227 ? 52.852 -57.254 -47.148 1.00 46.77 809 VAL B O 1
ATOM 4120 N N . ASN B 1 228 ? 51.511 -57.315 -48.950 1.00 44.01 810 ASN B N 1
ATOM 4121 C CA . ASN B 1 228 ? 52.477 -56.755 -49.883 1.00 37.10 810 ASN B CA 1
ATOM 4122 C C . ASN B 1 228 ? 52.254 -55.257 -49.860 1.00 40.86 810 ASN B C 1
ATOM 4123 O O . ASN B 1 228 ? 51.376 -54.743 -50.552 1.00 40.37 810 ASN B O 1
ATOM 4128 N N . THR B 1 229 ? 53.056 -54.553 -49.061 1.00 40.55 811 THR B N 1
ATOM 4129 C CA . THR B 1 229 ? 52.840 -53.127 -48.873 1.00 36.78 811 THR B CA 1
ATOM 4130 C C . THR B 1 229 ? 53.034 -52.361 -50.172 1.00 39.23 811 THR B C 1
ATOM 4131 O O . THR B 1 229 ? 52.295 -51.416 -50.457 1.00 42.36 811 THR B O 1
ATOM 4135 N N . ALA B 1 230 ? 53.997 -52.776 -50.993 1.00 43.37 812 ALA B N 1
ATOM 4136 C CA . ALA B 1 230 ? 54.209 -52.103 -52.273 1.00 40.73 812 ALA B CA 1
ATOM 4137 C C . ALA B 1 230 ? 52.987 -52.231 -53.167 1.00 42.73 812 ALA B C 1
ATOM 4138 O O . ALA B 1 230 ? 52.618 -51.281 -53.866 1.00 47.52 812 ALA B O 1
ATOM 4140 N N . PHE B 1 231 ? 52.331 -53.388 -53.149 1.00 40.11 813 PHE B N 1
ATOM 4141 C CA . PHE B 1 231 ? 51.073 -53.490 -53.870 1.00 38.81 813 PHE B CA 1
ATOM 4142 C C . PHE B 1 231 ? 50.014 -52.596 -53.240 1.00 43.94 813 PHE B C 1
ATOM 4143 O O . PHE B 1 231 ? 49.310 -51.863 -53.948 1.00 45.89 813 PHE B O 1
ATOM 4151 N N . LEU B 1 232 ? 49.905 -52.623 -51.907 1.00 44.67 814 LEU B N 1
ATOM 4152 C CA . LEU B 1 232 ? 48.910 -51.813 -51.206 1.00 37.61 814 LEU B CA 1
ATOM 4153 C C . LEU B 1 232 ? 49.054 -50.337 -51.550 1.00 39.28 814 LEU B C 1
ATOM 4154 O O . LEU B 1 232 ? 48.076 -49.665 -51.888 1.00 45.84 814 LEU B O 1
ATOM 4159 N N . ILE B 1 233 ? 50.276 -49.819 -51.464 1.00 42.80 815 ILE B N 1
ATOM 4160 C CA . ILE B 1 233 ? 50.554 -48.422 -51.772 1.00 35.38 815 ILE B CA 1
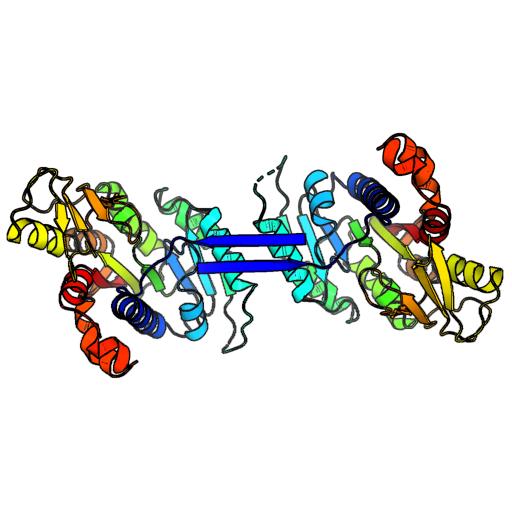ATOM 4161 C C . ILE B 1 233 ? 50.259 -48.129 -53.234 1.00 39.42 815 ILE B C 1
ATOM 4162 O O . ILE B 1 233 ? 49.773 -47.050 -53.582 1.00 48.11 815 ILE B O 1
ATOM 4167 N N . LYS B 1 234 ? 50.524 -49.090 -54.112 1.00 41.39 816 LYS B N 1
ATOM 4168 C CA . LYS B 1 234 ? 50.212 -48.906 -55.522 1.00 39.29 816 LYS B CA 1
ATOM 4169 C C . LYS B 1 234 ? 48.716 -48.709 -55.724 1.00 42.74 816 LYS B C 1
ATOM 4170 O O . LYS B 1 234 ? 48.283 -47.772 -56.398 1.00 44.93 816 LYS B O 1
ATOM 4176 N N . ILE B 1 235 ? 47.903 -49.558 -55.100 1.00 47.54 817 ILE B N 1
ATOM 4177 C CA . ILE B 1 235 ? 46.456 -49.438 -55.253 1.00 44.96 817 ILE B CA 1
ATOM 4178 C C . ILE B 1 235 ? 45.942 -48.149 -54.632 1.00 43.78 817 ILE B C 1
ATOM 4179 O O . ILE B 1 235 ? 45.018 -47.518 -55.161 1.00 47.21 817 ILE B O 1
ATOM 4184 N N . PHE B 1 236 ? 46.514 -47.739 -53.499 1.00 40.30 818 PHE B N 1
ATOM 4185 C CA . PHE B 1 236 ? 46.080 -46.487 -52.891 1.00 37.28 818 PHE B CA 1
ATOM 4186 C C . PHE B 1 236 ? 46.437 -45.286 -53.760 1.00 39.41 818 PHE B C 1
ATOM 4187 O O . PHE B 1 236 ? 45.618 -44.379 -53.927 1.00 44.30 818 PHE B O 1
ATOM 4195 N N . LYS B 1 237 ? 47.645 -45.262 -54.336 1.00 42.46 819 LYS B N 1
ATOM 4196 C CA . LYS B 1 237 ? 47.987 -44.204 -55.285 1.00 38.90 819 LYS B CA 1
ATOM 4197 C C . LYS B 1 237 ? 47.002 -44.132 -56.454 1.00 43.83 819 LYS B C 1
ATOM 4198 O O . LYS B 1 237 ? 46.722 -43.040 -56.949 1.00 49.87 819 LYS B O 1
ATOM 4204 N N . HIS B 1 238 ? 46.458 -45.263 -56.908 1.00 44.70 820 HIS B N 1
ATOM 4205 C CA . HIS B 1 238 ? 45.460 -45.219 -57.972 1.00 44.85 820 HIS B CA 1
ATOM 4206 C C . HIS B 1 238 ? 44.146 -44.598 -57.531 1.00 44.25 820 HIS B C 1
ATOM 4207 O O . HIS B 1 238 ? 43.257 -44.437 -58.369 1.00 47.65 820 HIS B O 1
ATOM 4214 N N . HIS B 1 239 ? 43.978 -44.289 -56.246 1.00 43.35 821 HIS B N 1
ATOM 4215 C CA . HIS B 1 239 ? 42.700 -43.810 -55.731 1.00 42.31 821 HIS B CA 1
ATOM 4216 C C . HIS B 1 239 ? 42.810 -42.477 -55.009 1.00 40.03 821 HIS B C 1
ATOM 4217 O O . HIS B 1 239 ? 41.960 -42.154 -54.187 1.00 45.05 821 HIS B O 1
ATOM 4224 N N . GLY B 1 240 ? 43.816 -41.682 -55.312 1.00 40.36 822 GLY B N 1
ATOM 4225 C CA . GLY B 1 240 ? 43.891 -40.352 -54.784 1.00 36.47 822 GLY B CA 1
ATOM 4226 C C . GLY B 1 240 ? 44.667 -40.216 -53.512 1.00 39.22 822 GLY B C 1
ATOM 4227 O O . GLY B 1 240 ? 44.364 -39.317 -52.731 1.00 45.93 822 GLY B O 1
ATOM 4228 N N . PHE B 1 241 ? 45.659 -41.066 -53.278 1.00 36.91 823 PHE B N 1
ATOM 4229 C CA . PHE B 1 241 ? 46.457 -41.045 -52.065 1.00 33.81 823 PHE B CA 1
ATOM 4230 C C . PHE B 1 241 ? 47.927 -40.953 -52.424 1.00 38.23 823 PHE B C 1
ATOM 4231 O O . PHE B 1 241 ? 48.361 -41.434 -53.469 1.00 40.67 823 PHE B O 1
ATOM 4239 N N . SER B 1 242 ? 48.699 -40.359 -51.532 1.00 37.31 824 SER B N 1
ATOM 4240 C CA . SER B 1 242 ? 50.135 -40.251 -51.697 1.00 36.42 824 SER B CA 1
ATOM 4241 C C . SER B 1 242 ? 50.764 -40.901 -50.496 1.00 38.93 824 SER B C 1
ATOM 4242 O O . SER B 1 242 ? 50.268 -40.752 -49.379 1.00 42.66 824 SER B O 1
ATOM 4245 N N . LEU B 1 243 ? 51.838 -41.637 -50.725 1.00 42.65 825 LEU B N 1
ATOM 4246 C CA . LEU B 1 243 ? 52.588 -42.156 -49.603 1.00 38.39 825 LEU B CA 1
ATOM 4247 C C . LEU B 1 243 ? 53.303 -40.996 -48.940 1.00 39.53 825 LEU B C 1
ATOM 4248 O O . LEU B 1 243 ? 53.831 -40.117 -49.617 1.00 44.91 825 LEU B O 1
ATOM 4253 N N . VAL B 1 244 ? 53.272 -40.966 -47.615 1.00 39.93 826 VAL B N 1
ATOM 4254 C CA . VAL B 1 244 ? 53.949 -39.952 -46.829 1.00 36.12 826 VAL B CA 1
ATOM 4255 C C . VAL B 1 244 ? 55.150 -40.531 -46.102 1.00 40.50 826 VAL B C 1
ATOM 4256 O O . VAL B 1 244 ? 56.226 -39.936 -46.091 1.00 44.75 826 VAL B O 1
ATOM 4260 N N . GLN B 1 245 ? 54.975 -41.681 -45.466 1.00 36.97 827 GLN B N 1
ATOM 4261 C CA . GLN B 1 245 ? 56.025 -42.271 -44.659 1.00 35.38 827 GLN B CA 1
ATOM 4262 C C . GLN B 1 245 ? 55.845 -43.779 -44.633 1.00 40.34 827 GLN B C 1
ATOM 4263 O O . GLN B 1 245 ? 54.724 -44.284 -44.616 1.00 44.73 827 GLN B O 1
ATOM 4269 N N . LYS B 1 246 ? 56.956 -44.484 -44.697 1.00 41.16 828 LYS B N 1
ATOM 4270 C CA . LYS B 1 246 ? 57.012 -45.923 -44.547 1.00 40.79 828 LYS B CA 1
ATOM 4271 C C . LYS B 1 246 ? 58.134 -46.159 -43.558 1.00 45.12 828 LYS B C 1
ATOM 4272 O O . LYS B 1 246 ? 59.206 -45.566 -43.703 1.00 51.92 828 LYS B O 1
ATOM 4278 N N . GLN B 1 247 ? 57.880 -46.952 -42.519 1.00 43.13 829 GLN B N 1
ATOM 4279 C CA . GLN B 1 247 ? 58.863 -47.089 -41.455 1.00 42.49 829 GLN B CA 1
ATOM 4280 C C . GLN B 1 247 ? 58.711 -48.442 -40.778 1.00 41.66 829 GLN B C 1
ATOM 4281 O O . GLN B 1 247 ? 57.600 -48.912 -40.548 1.00 44.61 829 GLN B O 1
ATOM 4287 N N . SER B 1 248 ? 59.836 -49.072 -40.485 1.00 44.45 830 SER B N 1
ATOM 4288 C CA . SER B 1 248 ? 59.834 -50.332 -39.767 1.00 43.08 830 SER B CA 1
ATOM 4289 C C . SER B 1 248 ? 59.722 -50.067 -38.278 1.00 44.47 830 SER B C 1
ATOM 4290 O O . SER B 1 248 ? 60.247 -49.083 -37.764 1.00 47.45 830 SER B O 1
ATOM 4293 N N . PHE B 1 249 ? 59.028 -50.962 -37.581 1.00 46.15 831 PHE B N 1
ATOM 4294 C CA . PHE B 1 249 ? 58.916 -50.818 -36.142 1.00 46.77 831 PHE B CA 1
ATOM 4295 C C . PHE B 1 249 ? 60.279 -50.808 -35.486 1.00 47.32 831 PHE B C 1
ATOM 4296 O O . PHE B 1 249 ? 60.422 -50.244 -34.405 1.00 48.61 831 PHE B O 1
ATOM 4304 N N . LYS B 1 250 ? 61.284 -51.406 -36.129 1.00 50.38 832 LYS B N 1
ATOM 4305 C CA . LYS B 1 250 ? 62.631 -51.433 -35.5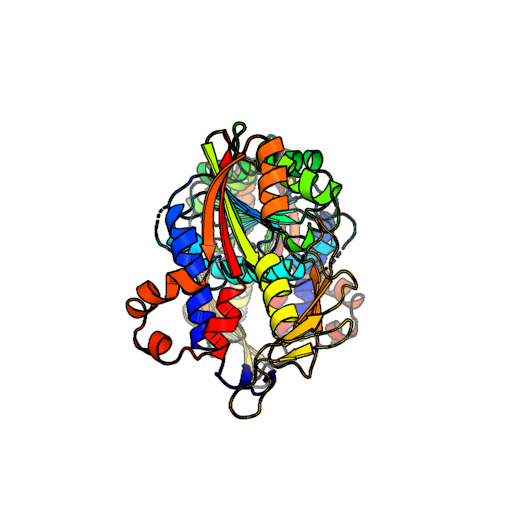77 1.00 48.01 832 LYS B CA 1
ATOM 4306 C C . LYS B 1 250 ? 63.188 -50.035 -35.346 1.00 54.65 832 LYS B C 1
ATOM 4307 O O . LYS B 1 250 ? 64.063 -49.863 -34.490 1.00 59.76 832 LYS B O 1
ATOM 4313 N N . ASP B 1 251 ? 62.684 -49.027 -36.056 1.00 47.38 833 ASP B N 1
ATOM 4314 C CA . ASP B 1 251 ? 63.239 -47.692 -35.922 1.00 45.11 833 ASP B CA 1
ATOM 4315 C C . ASP B 1 251 ? 62.828 -47.006 -34.631 1.00 52.52 833 ASP B C 1
ATOM 4316 O O . ASP B 1 251 ? 63.472 -46.029 -34.228 1.00 53.17 833 ASP B O 1
ATOM 4321 N N . TRP B 1 252 ? 61.789 -47.489 -33.964 1.00 50.59 834 TRP B N 1
ATOM 4322 C CA . TRP B 1 252 ? 61.385 -46.864 -32.716 1.00 50.01 834 TRP B CA 1
ATOM 4323 C C . TRP B 1 252 ? 62.134 -47.411 -31.512 1.00 53.87 834 TRP B C 1
ATOM 4324 O O . TRP B 1 252 ? 61.848 -46.996 -30.388 1.00 56.13 834 TRP B O 1
ATOM 4335 N N . ILE B 1 253 ? 63.094 -48.306 -31.709 1.00 56.75 835 ILE B N 1
ATOM 4336 C CA . ILE B 1 253 ? 63.730 -48.997 -30.587 1.00 60.85 835 ILE B CA 1
ATOM 4337 C C . ILE B 1 253 ? 64.650 -48.090 -29.773 1.00 64.61 835 ILE B C 1
ATOM 4338 O O . ILE B 1 253 ? 64.610 -48.139 -28.537 1.00 67.89 835 ILE B O 1
ATOM 4343 N N . PRO B 1 254 ? 65.496 -47.263 -30.388 1.00 62.04 836 PRO B N 1
ATOM 4344 C CA . PRO B 1 254 ? 66.291 -46.341 -29.564 1.00 61.69 836 PRO B CA 1
ATOM 4345 C C . PRO B 1 254 ? 65.448 -45.347 -28.804 1.00 64.89 836 PRO B C 1
ATOM 4346 O O . PRO B 1 254 ? 65.664 -45.139 -27.604 1.00 72.65 836 PRO B O 1
ATOM 4350 N N . GLU B 1 255 ? 64.472 -44.726 -29.460 1.00 69.01 837 GLU B N 1
ATOM 4351 C CA . GLU B 1 255 ? 63.588 -43.837 -28.722 1.00 68.53 837 GLU B CA 1
ATOM 4352 C C . GLU B 1 255 ? 62.838 -44.595 -27.643 1.00 67.05 837 GLU B C 1
ATOM 4353 O O . GLU B 1 255 ? 62.426 -44.003 -26.642 1.00 69.73 837 GLU B O 1
ATOM 4359 N N . PHE B 1 256 ? 62.700 -45.908 -27.812 1.00 65.72 838 PHE B N 1
ATOM 4360 C CA . PHE B 1 256 ? 62.184 -46.746 -26.750 1.00 61.76 838 PHE B CA 1
ATOM 4361 C C . PHE B 1 256 ? 63.150 -46.856 -25.574 1.00 69.92 838 PHE B C 1
ATOM 4362 O O . PHE B 1 256 ? 62.703 -47.150 -24.468 1.00 68.72 838 PHE B O 1
ATOM 4370 N N . GLN B 1 257 ? 64.453 -46.622 -25.764 1.00 71.86 839 GLN B N 1
ATOM 4371 C CA . GLN B 1 257 ? 65.353 -46.605 -24.610 1.00 74.14 839 GLN B CA 1
ATOM 4372 C C . GLN B 1 257 ? 64.910 -45.558 -23.597 1.00 79.42 839 GLN B C 1
ATOM 4373 O O . GLN B 1 257 ? 64.749 -45.854 -22.409 1.00 82.45 839 GLN B O 1
ATOM 4379 N N . ASN B 1 258 ? 64.691 -44.325 -24.056 1.00 76.02 840 ASN B N 1
ATOM 4380 C CA . ASN B 1 258 ? 64.442 -43.232 -23.126 1.00 78.72 840 ASN B CA 1
ATOM 4381 C C . ASN B 1 258 ? 63.068 -43.318 -22.475 1.00 80.11 840 ASN B C 1
ATOM 4382 O O . ASN B 1 258 ? 62.872 -42.738 -21.402 1.00 89.76 840 ASN B O 1
ATOM 4387 N N . PHE B 1 259 ? 62.121 -44.019 -23.089 1.00 69.97 841 PHE B N 1
ATOM 4388 C CA . PHE B 1 259 ? 60.868 -44.374 -22.431 1.00 76.08 841 PHE B CA 1
ATOM 4389 C C . PHE B 1 259 ? 61.068 -45.757 -21.828 1.00 84.70 841 PHE B C 1
ATOM 4390 O O . PHE B 1 259 ? 61.130 -46.749 -22.555 1.00 87.83 841 PHE B O 1
ATOM 4398 N N . SER B 1 260 ? 61.220 -45.825 -20.507 1.00 85.81 842 SER B N 1
ATOM 4399 C CA . SER B 1 260 ? 61.507 -47.095 -19.843 1.00 85.07 842 SER B CA 1
ATOM 4400 C C . SER B 1 260 ? 62.792 -47.879 -20.090 1.00 84.14 842 SER B C 1
ATOM 4401 O O . SER B 1 260 ? 62.745 -49.047 -20.484 1.00 81.63 842 SER B O 1
ATOM 4404 N N . LYS B 1 261 ? 63.939 -47.240 -19.848 1.00 91.78 843 LYS B N 1
ATOM 4405 C CA . LYS B 1 261 ? 65.227 -47.931 -19.916 1.00 86.49 843 LYS B CA 1
ATOM 4406 C C . LYS B 1 261 ? 65.222 -49.395 -19.496 1.00 84.66 843 LYS B C 1
ATOM 4407 O O . LYS B 1 261 ? 65.851 -50.240 -20.145 1.00 82.92 843 LYS B O 1
ATOM 4413 N N . SER B 1 262 ? 64.513 -49.710 -18.410 1.00 84.99 844 SER B N 1
ATOM 4414 C CA . SER B 1 262 ? 64.448 -51.076 -17.908 1.00 82.83 844 SER B CA 1
ATOM 4415 C C . SER B 1 262 ? 63.996 -52.036 -18.999 1.00 79.96 844 SER B C 1
ATOM 4416 O O . SER B 1 262 ? 64.722 -52.960 -19.380 1.00 76.65 844 SER B O 1
ATOM 4419 N N . LEU B 1 263 ? 62.792 -51.809 -19.524 1.00 77.08 845 LEU B N 1
ATOM 4420 C CA . LEU B 1 263 ? 62.201 -52.744 -20.468 1.00 72.52 845 LEU B CA 1
ATOM 4421 C C . LEU B 1 263 ? 63.005 -52.862 -21.745 1.00 72.93 845 LEU B C 1
ATOM 4422 O O . LEU B 1 263 ? 62.879 -53.869 -22.445 1.00 69.60 845 LEU B O 1
ATOM 4427 N N . TYR B 1 264 ? 63.821 -51.863 -22.076 1.00 74.96 846 TYR B N 1
ATOM 4428 C CA . TYR B 1 264 ? 64.581 -51.963 -23.314 1.00 73.67 846 TYR B CA 1
ATOM 4429 C C . TYR B 1 264 ? 65.714 -52.973 -23.186 1.00 75.26 846 TYR B C 1
ATOM 4430 O O . TYR B 1 264 ? 65.969 -53.744 -24.120 1.00 70.91 846 TYR B O 1
ATOM 4439 N N . LYS B 1 265 ? 66.420 -52.981 -22.048 1.00 77.90 847 LYS B N 1
ATOM 4440 C CA . LYS B 1 265 ? 67.583 -53.858 -21.955 1.00 78.53 847 LYS B CA 1
ATOM 4441 C C . LYS B 1 265 ? 67.172 -55.322 -21.896 1.00 70.45 847 LYS B C 1
ATOM 4442 O O . LYS B 1 265 ? 67.903 -56.180 -22.398 1.00 77.55 847 LYS B O 1
ATOM 4448 N N . ILE B 1 266 ? 65.997 -55.629 -21.332 1.00 66.37 848 ILE B N 1
ATOM 4449 C CA . ILE B 1 266 ? 65.533 -57.015 -21.306 1.00 64.73 848 ILE B CA 1
ATOM 4450 C C . ILE B 1 266 ? 64.838 -57.430 -22.593 1.00 62.12 848 ILE B C 1
ATOM 4451 O O . ILE B 1 266 ? 64.351 -58.564 -22.684 1.00 65.86 848 ILE B O 1
ATOM 4456 N N . LEU B 1 267 ? 64.773 -56.560 -23.593 1.00 59.66 849 LEU B N 1
ATOM 4457 C CA . LEU B 1 267 ? 64.392 -57.009 -24.921 1.00 56.84 849 LEU B CA 1
ATOM 4458 C C . LEU B 1 267 ? 65.380 -58.062 -25.403 1.00 57.33 849 LEU B C 1
ATOM 4459 O O . LEU B 1 267 ? 66.586 -57.961 -25.167 1.00 68.91 849 LEU B O 1
ATOM 4464 N N . THR B 1 268 ? 64.869 -59.076 -26.081 1.00 56.23 850 THR B N 1
ATOM 4465 C CA . THR B 1 268 ? 65.667 -60.193 -26.559 1.00 57.66 850 THR B CA 1
ATOM 4466 C C . THR B 1 268 ? 65.766 -60.159 -28.078 1.00 58.14 850 THR B C 1
ATOM 4467 O O . THR B 1 268 ? 65.042 -59.429 -28.755 1.00 59.10 850 THR B O 1
ATOM 4471 N N . GLU B 1 269 ? 66.665 -60.985 -28.615 1.00 56.25 851 GLU B N 1
ATOM 4472 C CA . GLU B 1 269 ? 66.871 -60.986 -30.057 1.00 55.30 851 GLU B CA 1
ATOM 4473 C C . GLU B 1 269 ? 65.673 -61.566 -30.794 1.00 53.86 851 GLU B C 1
ATOM 4474 O O . GLU B 1 269 ? 65.460 -61.255 -31.971 1.00 51.87 851 GLU B O 1
ATOM 4480 N N . ALA B 1 270 ? 64.874 -62.397 -30.129 1.00 54.27 852 ALA B N 1
ATOM 4481 C CA . ALA B 1 270 ? 63.634 -62.841 -30.751 1.00 50.33 852 ALA B CA 1
ATOM 4482 C C . ALA B 1 270 ? 62.624 -61.709 -30.782 1.00 49.87 852 ALA B C 1
ATOM 4483 O O . ALA B 1 270 ? 61.946 -61.497 -31.793 1.00 47.85 852 ALA B O 1
ATOM 4485 N N . ASP B 1 271 ? 62.527 -60.955 -29.691 1.00 49.52 853 ASP B N 1
ATOM 4486 C CA . ASP B 1 271 ? 61.659 -59.790 -29.698 1.00 45.87 853 ASP B CA 1
ATOM 4487 C C . ASP B 1 271 ? 62.021 -58.862 -30.846 1.00 46.97 853 ASP B C 1
ATOM 4488 O O . ASP B 1 271 ? 61.139 -58.373 -31.558 1.00 45.50 853 ASP B O 1
ATOM 4493 N N . LYS B 1 272 ? 63.323 -58.651 -31.075 1.00 50.74 854 LYS B N 1
ATOM 4494 C CA . LYS B 1 272 ? 63.763 -57.717 -32.106 1.00 44.66 854 LYS B CA 1
ATOM 4495 C C . LYS B 1 272 ? 63.491 -58.270 -33.496 1.00 46.03 854 LYS B C 1
ATOM 4496 O O . LYS B 1 272 ? 62.971 -57.558 -34.363 1.00 46.42 854 LYS B O 1
ATOM 4502 N N . THR B 1 273 ? 63.821 -59.545 -33.724 1.00 44.06 855 THR B N 1
ATOM 4503 C CA . THR B 1 273 ? 63.506 -60.173 -35.005 1.00 40.56 855 THR B CA 1
ATOM 4504 C C . THR B 1 273 ? 62.013 -60.145 -35.283 1.00 45.85 855 THR B C 1
ATOM 4505 O O . THR B 1 273 ? 61.585 -59.882 -36.410 1.00 49.05 855 THR B O 1
ATOM 4509 N N . TRP B 1 274 ? 61.202 -60.433 -34.270 1.00 47.14 856 TRP B N 1
ATOM 4510 C CA . TRP B 1 274 ? 59.762 -60.416 -34.478 1.00 44.81 856 TRP B CA 1
ATOM 4511 C C . TRP B 1 274 ? 59.283 -58.998 -34.758 1.00 46.13 856 TRP B C 1
ATOM 4512 O O . TRP B 1 274 ? 58.464 -58.774 -35.656 1.00 45.29 856 TRP B O 1
ATOM 4523 N N . THR B 1 275 ? 59.814 -58.024 -34.026 1.00 43.02 857 THR B N 1
ATOM 4524 C CA . THR B 1 275 ? 59.391 -56.647 -34.222 1.00 43.50 857 THR B CA 1
ATOM 4525 C C . THR B 1 275 ? 59.763 -56.148 -35.614 1.00 48.67 857 THR B C 1
ATOM 4526 O O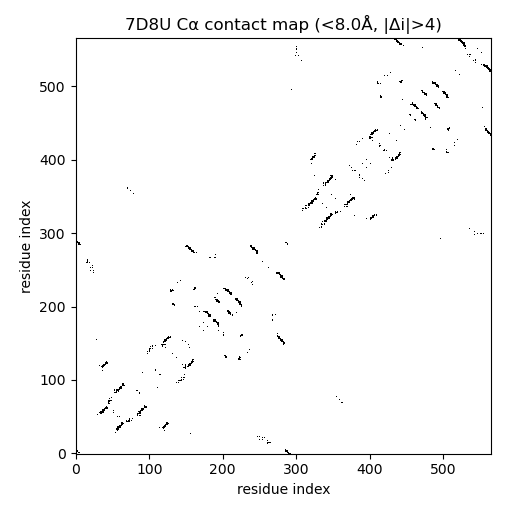 . THR B 1 275 ? 59.004 -55.402 -36.240 1.00 48.15 857 THR B O 1
ATOM 4530 N N . SER B 1 276 ? 60.909 -56.586 -36.133 1.00 49.90 858 SER B N 1
ATOM 4531 C CA . SER B 1 276 ? 61.362 -56.158 -37.448 1.00 45.95 858 SER B CA 1
ATOM 4532 C C . SER B 1 276 ? 60.400 -56.524 -38.563 1.00 41.37 858 SER B C 1
ATOM 4533 O O . SER B 1 276 ? 60.537 -55.992 -39.666 1.00 52.85 858 SER B O 1
ATOM 4536 N N . LEU B 1 277 ? 59.457 -57.419 -38.328 1.00 43.94 859 LEU B N 1
ATOM 4537 C CA . LEU B 1 277 ? 58.497 -57.803 -39.354 1.00 42.58 859 LEU B CA 1
ATOM 4538 C C . LEU B 1 277 ? 57.319 -56.844 -39.454 1.00 42.36 859 LEU B C 1
ATOM 4539 O O . LEU B 1 277 ? 56.471 -57.014 -40.335 1.00 43.85 859 LEU B O 1
ATOM 4544 N N . PHE B 1 278 ? 57.241 -55.847 -38.585 1.00 41.99 860 PHE B N 1
ATOM 4545 C CA . PHE B 1 278 ? 56.076 -54.988 -38.514 1.00 42.39 860 PHE B CA 1
ATOM 4546 C C . PHE B 1 278 ? 56.441 -53.570 -38.928 1.00 44.47 860 PHE B C 1
ATOM 4547 O O . PHE B 1 278 ? 57.589 -53.144 -38.817 1.00 43.68 860 PHE B O 1
ATOM 4555 N N . GLY B 1 279 ? 55.455 -52.848 -39.434 1.00 44.50 861 GLY B N 1
ATOM 4556 C CA . GLY B 1 279 ? 55.738 -51.567 -40.040 1.00 41.16 861 GLY B CA 1
ATOM 4557 C C . GLY B 1 279 ? 54.563 -50.620 -40.032 1.00 39.77 861 GLY B C 1
ATOM 4558 O O . GLY B 1 279 ? 53.394 -51.011 -39.991 1.00 44.78 861 GLY B O 1
ATOM 4559 N N . PHE B 1 280 ? 54.915 -49.352 -40.108 1.00 40.83 862 PHE B N 1
ATOM 4560 C CA . PHE B 1 280 ? 53.995 -48.236 -40.118 1.00 37.25 862 PHE B CA 1
ATOM 4561 C C . PHE B 1 280 ? 53.937 -47.678 -41.528 1.00 39.54 862 PHE B C 1
ATOM 4562 O O . PHE B 1 280 ? 54.944 -47.654 -42.233 1.00 44.50 862 PHE B O 1
ATOM 4570 N N . ILE B 1 281 ? 52.753 -47.277 -41.955 1.00 35.59 863 ILE B N 1
ATOM 4571 C CA . ILE B 1 281 ? 52.569 -46.704 -43.275 1.00 33.85 863 ILE B CA 1
ATOM 4572 C C . ILE B 1 281 ? 51.635 -45.519 -43.148 1.00 40.25 863 ILE B C 1
ATOM 4573 O O . ILE B 1 281 ? 50.540 -45.646 -42.590 1.00 39.98 863 ILE B O 1
ATOM 4578 N N . CYS B 1 282 ? 52.063 -44.372 -43.665 1.00 40.66 864 CYS B N 1
ATOM 4579 C CA . CYS B 1 282 ? 51.284 -43.148 -43.631 1.00 34.76 864 CYS B CA 1
ATOM 4580 C C . CYS B 1 282 ? 50.938 -42.756 -45.055 1.00 37.36 864 CYS B C 1
ATOM 4581 O O . CYS B 1 282 ? 51.822 -42.651 -45.904 1.00 41.52 864 CYS B O 1
ATOM 4584 N N . LEU B 1 283 ? 49.659 -42.581 -45.319 1.00 32.79 865 LEU B N 1
ATOM 4585 C CA . LEU B 1 283 ? 49.184 -42.050 -46.577 1.00 32.03 865 LEU B CA 1
ATOM 4586 C C . LEU B 1 283 ? 48.343 -40.810 -46.306 1.00 35.70 865 LEU B C 1
ATOM 4587 O O . LEU B 1 283 ? 47.975 -40.519 -45.170 1.00 35.99 865 LEU B O 1
ATOM 4592 N N . ARG B 1 284 ? 48.083 -40.050 -47.365 1.00 37.40 866 ARG B N 1
ATOM 4593 C CA . ARG B 1 284 ? 47.288 -38.836 -47.297 1.00 34.42 866 ARG B CA 1
ATOM 4594 C C . ARG B 1 284 ? 46.463 -38.726 -48.564 1.00 37.21 866 ARG B C 1
ATOM 4595 O O . ARG B 1 284 ? 46.974 -38.958 -49.658 1.00 42.35 866 ARG B O 1
ATOM 4603 N N . LYS B 1 285 ? 45.177 -38.405 -48.402 1.00 35.85 867 LYS B N 1
ATOM 4604 C CA . LYS B 1 285 ? 44.253 -38.243 -49.518 1.00 34.02 867 LYS B CA 1
ATOM 4605 C C . LYS B 1 285 ? 44.454 -36.898 -50.213 1.00 41.51 867 LYS B C 1
ATOM 4606 O O . LYS B 1 285 ? 44.387 -35.846 -49.573 1.00 44.98 867 LYS B O 1
ATOM 4612 N N . ASN B 1 286 ? 44.678 -36.925 -51.522 1.00 44.52 868 ASN B N 1
ATOM 4613 C CA . ASN B 1 286 ? 44.911 -35.683 -52.281 1.00 50.89 868 ASN B CA 1
ATOM 4614 C C . ASN B 1 286 ? 43.626 -34.879 -52.507 1.00 53.03 868 ASN B C 1
ATOM 4615 O O . ASN B 1 286 ? 42.517 -35.399 -52.364 1.00 46.36 868 ASN B O 1
#

Foldseek 3Di:
DDDDDDDPDDDCLCPLLVVLVVVVLLVLLLVCAQFAEEEEEACFLPPCVVSNVVSQHAEYEYEHQDVVRVVNVVVVDVPPDDPDHPDHHYHYHHDDLQPALVVVLVVVCPPVPADQQAGQEYEYAAPCQQQLADDVSLLRVLVNVQSRHHAFHKYKYKHQAQVLVLVVCVVVVPAAQGKDFLDDPHDGAKMKGFHDHDSDDDSGRGKIWIADPPDPRDTDITIHHHVVSSQVSNVVRAKDWDDKFFSLVCLVVVCVVCVPSSVSQDPSSSSVSRRMMITMIGGD/DDDDDDDDDDDCQCVLLVVLVVVVLLVVLLVCLPFEEEEEEACFQVPCVVSNVVSNHAEYEYEHQDVVRVVNNVCVVPVDDDDHDHHYHYYNDDLQPALVVVLVVVVPPPPADPQAGAEYEYAAPCQQQQADDVSLLRNLVNVQSRHHAFHKYKYKHFALVLVLVVCVVVVAAAFGKDFDDDPNRTPWMKGFNAHDSDDDSGRGKIWIQDPPDDRDTDITIHHHVVSSQVSNVVRQKDWDDKFQSLVCLVVVCVVDVPSSVSDDPVSNSVSRRMIMTMMTGD

InterPro domains:
  IPR001339 mRNA capping enzyme, adenylation domain [PF01331] (276-425)
  IPR004971 mRNA (guanine-N(7))-methyltransferase domain [PF03291] (608-840)
  IPR004971 mRNA (guanine-N(7))-methyltransferase domain [PS51562] (594-868)
  IPR029063 S-adenosyl-L-methionine-dependent methyltransferase superfamily [G3DSA:3.40.50.150] (599-867)
  IPR029063 S-adenosyl-L-methionine-dependent methyltransferase superfamily [SSF53335] (598-867)
  IPR033469 CYTH-like domain superfamily [SSF55154] (82-193)
  IPR039753 mRNA cap guanine-N7 methyltransferase [PTHR12189] (600-847)

Nearest PDB structures (foldseek):
  7d8u-assembly1_A  TM=1.004E+00  e=6.045E-64  African swine fever virus
  7d8u-assembly2_B  TM=9.964E-01  e=3.833E-57  African swine fever virus
  3bgv-assembly2_B  TM=8.063E-01  e=1.114E-17  Homo sapiens
  3bgv-assembly3_C  TM=8.167E-01  e=2.500E-17  Homo sapiens
  3epp-assembly1_A  TM=7.984E-01  e=6.757E-17  Homo sapiens

Sequence (566 aa):
SEFMYFAGAKTGIYRAQTALISFIKQEIIQKISHQSWVIDLGIGKGQDLGRYLDAGVRHLVGIDKDQTALAELVYRKFSHATTRQHATNIYVLHQDLAEPAKEISEKVHQIYGFPKEGASSIVSNLFIHYLMKNTQQVENLAVLCHKLLQPGGMVWFTTMLGEQVLELLHENRIELNEVWEARENEVVKFAIKRLFKEDILQETGQEIGVLLPFSNGDFYNEYLVNTAFLIKIFKHHGFSLVQKQSFKDWIPEFQNFSKSLYKILTEADKTWTSLFGFICLRKNSEFMYFAGAKTGIYRAQTALISFIKQEIIQKISHQSWVIDLGIGKGQDLGRYLDAGVRHLVGIDKDQTALAELVYRKFSHAHKHATNIYVLHQDLAEPAKEISEKVHQIYGFPKEGASSIVSNLFIHYLMKNTQQVENLAVLCHKLLQPGGMVWFTTMLGEQVLELLHENRIELNEVWEARENEVVKFAIKRLFKEDILQETGQEIGVLLPFSNGDFYNEYLVNTAFLIKIFKHHGFSLVQKQSFKDWIPEFQNFSKSLYKILTEADKTWTSLFGFICLRKN

Secondary structure (DSSP, 8-state):
-EEEEEPPP--STTHHHHHHHHHHHHHHHHTTTT-SEEEEET-TT-TTHHHHHHTT-SEEEEEES-HHHHHHHHHHHHSS--------EEEEEE--TTS-HHHHHHHHHTSTT--SS-EEEEEEES-GGGG-SSHHHHHHHHHHHHHHEEEEEEEEEEEE-HHHHHHHHHHTT--TT-EEE--BTTB---EEEE----SS--SS--EEEEEPTTSSS-EEEEE---HHHHHHHHHHTTEEEEEEEEGGGGHHHHTTS-HHHHHH--HHHHHHHTTEEEEEEEE-/-EEEEE-----STTHHHHHHHHHHHHHHHHTTTT-SEEEEET-TTTTTHHHHHHHT-SEEEEEES-HHHHHHHHHHHHT----S--EEEEEE--TTS-HHHHHHHHHTSTT--TT-EEEEEEES-GGGG-SSHHHHHHHHHHHHHHEEEEEEEEEEEE-HHHHHHHHHHHT--TT-EEEEEETTEEEEEEEE----SS--SS--EEEEE-TTSSS-EEEEE---HHHHHHHHHTTTEEEEEEEEGGGGHHHHHHS-HHHHHT--HHHHHHHTTEEEEEEEE-

Solvent-accessible surface area: 28167 Å² total; per-residue (Å²): 103,113,120,74,131,128,31,49,99,124,92,31,49,27,145,2,9,72,23,0,29,42,13,0,29,50,58,5,2,75,107,2,38,98,49,46,16,0,0,4,0,20,10,14,80,0,86,11,4,23,45,0,16,80,1,5,1,98,44,0,0,0,0,22,132,72,123,101,12,11,13,75,2,16,55,105,61,96,53,132,101,38,144,90,142,127,79,19,71,42,62,59,28,90,19,53,12,36,77,66,4,123,66,0,9,80,91,0,38,129,25,137,65,14,21,170,118,1,0,19,0,0,2,0,24,72,24,0,17,138,9,3,102,59,61,104,14,0,63,15,3,0,45,3,0,72,88,0,2,58,94,33,2,29,0,14,1,2,1,17,5,1,44,60,0,13,97,19,0,70,123,70,185,16,87,81,90,84,50,21,69,25,119,32,130,154,65,39,1,10,0,0,61,5,50,6,156,57,91,123,32,65,82,28,34,6,66,0,0,20,22,87,57,88,34,151,47,69,63,123,91,30,45,8,1,15,2,68,12,1,15,94,8,0,107,124,50,27,4,42,68,70,59,84,68,31,1,88,72,15,16,87,100,0,73,123,94,42,148,77,43,64,182,77,11,41,126,19,2,58,44,24,0,29,3,15,0,0,0,2,0,100,18,110,88,119,124,68,134,135,50,55,106,185,86,57,63,43,150,2,12,75,20,0,28,35,13,0,24,72,59,3,1,82,101,0,37,143,26,50,17,0,0,4,0,16,8,13,64,0,86,8,5,41,43,0,50,110,11,35,0,131,26,0,0,0,0,18,137,64,115,98,5,8,13,65,2,15,66,101,65,92,66,142,145,216,194,153,80,15,68,44,58,61,30,93,16,52,8,42,78,64,4,134,77,0,9,88,90,0,63,128,25,137,67,15,25,196,107,4,0,21,0,0,0,0,21,72,24,0,24,147,5,2,106,54,64,107,14,0,57,14,0,0,44,0,0,70,83,0,2,58,91,23,1,31,0,21,0,0,2,19,10,0,48,58,0,14,109,21,0,75,132,79,195,10,111,64,84,94,51,21,77,10,139,36,152,166,73,42,0,7,0,0,68,12,49,8,152,76,86,121,36,63,81,28,37,8,61,0,1,16,19,77,34,192,41,151,53,63,73,124,91,32,54,8,2,18,0,65,12,0,15,96,7,0,109,120,44,29,5,37,62,84,72,102,52,37,1,96,85,21,14,79,102,0,54,113,89,40,128,87,28,48,180,92,14,44,133,15,0,52,44,25,0,21,2,17,1,6,0,6,0,119,20,115

Organism: African swine fever virus (strain Badajoz 1971 Vero-adapted) (NCBI:txid10498)

B-factor: mean 49.08, std 15.03, range [20.0, 115.03]